Protein AF-A0A292RYZ2-F1 (afdb_monomer_lite)

pLDDT: mean 84.93, std 14.53, range [26.7, 98.5]

Secondary structure (DSSP, 8-state):
------SSSSSSSSS-------EE--EEEEEES-GGGTTPPEEEEEE-TTSHHHHTTPPTT-EEEEETTEEGGGS-HHHHHHHHT-SS-EEEEEESSSSTT-TT-EEEEE--EET---EEEEE---EE--EEEEE--SSS---EEEEEE-TTSHHHHTT--TTEEEEEETTEETTT--HHHHHHHHTSSSEEEEEE-TTS---EEEEE--EET---EEEE--SSTHHHHHHHHHTTTS-HHHHHHHHHHTT-TT-B-TTS-BHHHHHHHHHHHHHHHHHHHHH-TT-HHHHHHHHHHHHHHHHHHHHHHHHHHHHHHHHHHHTTSS-TT--HHHHHHHHHHHT-TTHHHHHHHHHHHHHHHHHHHHHHHHHHHHHHHHHHHHHHTS----S--EE-SS-HHHHHH--TTPPPPPTTEEEEE-GGG--EEEEEETTEEEEE--TTS-SSPPPEEEE-S----TT-B--S-EEEEEEEEEEEE-TTS-EEEEEEEEE--HHHHHHHH-----SS--

Structure (mmCIF, N/CA/C/O backbone):
data_AF-A0A292RYZ2-F1
#
_entry.id   AF-A0A292RYZ2-F1
#
loop_
_atom_site.group_PDB
_atom_site.id
_atom_site.type_symbol
_atom_site.label_atom_id
_atom_site.label_alt_id
_atom_site.label_comp_id
_atom_site.label_asym_id
_atom_site.label_entity_id
_atom_site.label_seq_id
_atom_site.pdbx_PDB_ins_code
_atom_site.Cartn_x
_atom_site.Cartn_y
_atom_site.Cartn_z
_atom_site.occupancy
_atom_site.B_iso_or_equiv
_atom_site.auth_seq_id
_atom_site.auth_comp_id
_atom_site.auth_asym_id
_atom_site.auth_atom_id
_atom_site.pdbx_PDB_model_num
ATOM 1 N N . MET A 1 1 ? 44.115 13.466 23.949 1.00 29.27 1 MET A N 1
ATOM 2 C CA . MET A 1 1 ? 44.974 12.546 23.172 1.00 29.27 1 MET A CA 1
ATOM 3 C C . MET A 1 1 ? 44.685 11.114 23.597 1.00 29.27 1 MET A C 1
ATOM 5 O O . MET A 1 1 ? 44.856 10.807 24.762 1.00 29.27 1 MET A O 1
ATOM 9 N N . LYS A 1 2 ? 44.226 10.296 22.640 1.00 28.30 2 LYS A N 1
ATOM 10 C CA . LYS A 1 2 ? 44.262 8.821 22.590 1.00 28.30 2 LYS A CA 1
ATOM 11 C C . LYS A 1 2 ? 43.879 8.039 23.862 1.00 28.30 2 LYS A C 1
ATOM 13 O O . LYS A 1 2 ? 44.733 7.781 24.701 1.00 28.30 2 LYS A O 1
ATOM 18 N N . LYS A 1 3 ? 42.648 7.506 23.871 1.00 27.69 3 LYS A N 1
ATOM 19 C CA . LYS A 1 3 ? 42.336 6.054 23.813 1.00 27.69 3 LYS A CA 1
ATOM 20 C C . LYS A 1 3 ? 40.850 5.822 24.146 1.00 27.69 3 LYS A C 1
ATOM 22 O O . LYS A 1 3 ? 40.501 5.606 25.293 1.00 27.69 3 LYS A O 1
ATOM 27 N N . PHE A 1 4 ? 40.001 5.841 23.122 1.00 26.70 4 PHE A N 1
ATOM 28 C CA . PHE A 1 4 ? 38.716 5.132 23.101 1.00 26.70 4 PHE A CA 1
ATOM 29 C C . PHE A 1 4 ? 38.541 4.604 21.677 1.00 26.70 4 PHE A C 1
ATOM 31 O O . PHE A 1 4 ? 38.046 5.280 20.782 1.00 26.70 4 PHE A O 1
ATOM 38 N N . ILE A 1 5 ? 39.102 3.421 21.456 1.00 34.12 5 ILE A N 1
ATOM 39 C CA . ILE A 1 5 ? 38.821 2.564 20.309 1.00 34.12 5 ILE A CA 1
ATOM 40 C C . ILE A 1 5 ? 37.931 1.456 20.871 1.00 34.12 5 ILE A C 1
ATOM 42 O O . ILE A 1 5 ? 38.198 0.990 21.977 1.00 34.12 5 ILE A O 1
ATOM 46 N N . LEU A 1 6 ? 36.937 1.041 20.078 1.00 28.86 6 LEU A N 1
ATOM 47 C CA . LEU A 1 6 ? 36.056 -0.123 20.259 1.00 28.86 6 LEU A CA 1
ATOM 48 C C . LEU A 1 6 ? 34.649 0.146 20.844 1.00 28.86 6 LEU A C 1
ATOM 50 O O . LEU A 1 6 ? 34.301 -0.335 21.913 1.00 28.86 6 LEU A O 1
ATOM 54 N N . SER A 1 7 ? 33.801 0.861 20.089 1.00 29.38 7 SER A N 1
ATOM 55 C CA . SER A 1 7 ? 32.332 0.659 20.118 1.00 29.38 7 SER A CA 1
ATOM 56 C C . SER A 1 7 ? 31.625 1.105 18.817 1.00 29.38 7 SER A C 1
ATOM 58 O O . SER A 1 7 ? 30.478 1.535 18.811 1.00 29.38 7 SER A O 1
ATOM 60 N N . SER A 1 8 ? 32.305 1.019 17.668 1.00 29.17 8 SER A N 1
ATOM 61 C CA . SER A 1 8 ? 31.715 1.341 16.349 1.00 29.17 8 SER A CA 1
ATOM 62 C C . SER A 1 8 ? 31.801 0.174 15.369 1.00 29.17 8 SER A C 1
ATOM 64 O O . SER A 1 8 ? 32.067 0.365 14.188 1.00 29.17 8 SER A O 1
ATOM 66 N N . PHE A 1 9 ? 31.583 -1.047 15.861 1.00 28.42 9 PHE A N 1
ATOM 67 C CA . PHE A 1 9 ? 31.589 -2.254 15.029 1.00 28.42 9 PHE A CA 1
ATOM 68 C C . PHE A 1 9 ? 30.491 -3.258 15.415 1.00 28.42 9 PHE A C 1
ATOM 70 O O . PHE A 1 9 ? 30.696 -4.458 15.339 1.00 28.42 9 PHE A O 1
ATOM 77 N N . ILE A 1 10 ? 29.314 -2.780 15.835 1.00 29.22 10 ILE A N 1
ATOM 78 C CA . ILE A 1 10 ? 28.089 -3.596 15.942 1.00 29.22 10 ILE A CA 1
ATOM 79 C C . ILE A 1 10 ? 26.890 -2.716 15.563 1.00 29.22 10 ILE A C 1
ATOM 81 O O . ILE A 1 10 ? 26.052 -2.416 16.392 1.00 29.22 10 ILE A O 1
ATOM 85 N N . PHE A 1 11 ? 26.849 -2.204 14.331 1.00 28.78 11 PHE A N 1
ATOM 86 C CA . PHE A 1 11 ? 25.594 -1.752 13.691 1.00 28.78 11 PHE A CA 1
ATOM 87 C C . PHE A 1 11 ? 25.682 -1.741 12.150 1.00 28.78 11 PHE A C 1
ATOM 89 O O . PHE A 1 11 ? 24.871 -1.131 11.463 1.00 28.78 11 PHE A O 1
ATOM 96 N N . LEU A 1 12 ? 26.666 -2.457 11.592 1.00 28.00 12 LEU A N 1
ATOM 97 C CA . LEU A 1 12 ? 26.920 -2.566 10.150 1.00 28.00 12 LEU A CA 1
ATOM 98 C C . LEU A 1 12 ? 27.208 -4.022 9.741 1.00 28.00 12 LEU A C 1
ATOM 100 O O . LEU A 1 12 ? 28.036 -4.297 8.883 1.00 28.00 12 LEU A O 1
ATOM 104 N N . ILE A 1 13 ? 26.496 -4.960 10.376 1.00 30.31 13 ILE A N 1
ATOM 105 C CA . ILE A 1 13 ? 26.324 -6.342 9.906 1.00 30.31 13 ILE A CA 1
ATOM 106 C C . ILE A 1 13 ? 24.854 -6.745 10.099 1.00 30.31 13 ILE A C 1
ATOM 108 O O . ILE A 1 13 ? 24.579 -7.720 10.772 1.00 30.31 13 ILE A O 1
ATOM 112 N N . ILE A 1 14 ? 23.894 -5.984 9.558 1.00 32.53 14 ILE A N 1
ATOM 113 C CA . ILE A 1 14 ? 22.565 -6.518 9.188 1.00 32.53 14 ILE A CA 1
ATOM 114 C C . ILE A 1 14 ? 22.020 -5.730 7.982 1.00 32.53 14 ILE A C 1
ATOM 116 O O . ILE A 1 14 ? 20.994 -5.066 8.041 1.00 32.53 14 ILE A O 1
ATOM 120 N N . SER A 1 15 ? 22.730 -5.760 6.859 1.00 32.19 15 SER A N 1
ATOM 121 C CA . SER A 1 15 ? 22.141 -5.434 5.546 1.00 32.19 15 SER A CA 1
ATOM 122 C C . SER A 1 15 ? 22.786 -6.250 4.425 1.00 32.19 15 SER A C 1
ATOM 124 O O . SER A 1 15 ? 22.970 -5.793 3.305 1.00 32.19 15 SER A O 1
ATOM 126 N N . ASN A 1 16 ? 23.106 -7.497 4.764 1.00 33.03 16 ASN A N 1
ATOM 127 C CA . ASN A 1 16 ? 23.190 -8.635 3.857 1.00 33.03 16 ASN A CA 1
ATOM 128 C C . ASN A 1 16 ? 22.740 -9.872 4.648 1.00 33.03 16 ASN A C 1
ATOM 130 O O . ASN A 1 16 ? 23.487 -10.828 4.826 1.00 33.03 16 ASN A O 1
ATOM 134 N N . ILE A 1 17 ? 21.506 -9.843 5.165 1.00 35.19 17 ILE A N 1
ATOM 135 C CA . ILE A 1 17 ? 20.774 -11.103 5.272 1.00 35.19 17 ILE A CA 1
ATOM 136 C C . ILE A 1 17 ? 20.422 -11.403 3.821 1.00 35.19 17 ILE A C 1
ATOM 138 O O . ILE A 1 17 ? 19.578 -10.731 3.231 1.00 35.19 17 ILE A O 1
ATOM 142 N N . ALA A 1 18 ? 21.147 -12.342 3.212 1.00 31.66 18 ALA A N 1
ATOM 143 C CA . ALA A 1 18 ? 20.595 -13.088 2.097 1.00 31.66 18 ALA A CA 1
ATOM 144 C C . ALA A 1 18 ? 19.162 -13.429 2.505 1.00 31.66 18 ALA A C 1
ATOM 146 O O . ALA A 1 18 ? 19.005 -14.065 3.545 1.00 31.66 18 ALA A O 1
ATOM 147 N N . ASN A 1 19 ? 18.149 -12.929 1.786 1.00 35.94 19 ASN A N 1
ATOM 148 C CA . ASN A 1 19 ? 16.772 -13.359 1.997 1.00 35.94 19 ASN A CA 1
ATOM 149 C C . ASN A 1 19 ? 16.822 -14.885 1.990 1.00 35.94 19 ASN A C 1
ATOM 151 O O . ASN A 1 19 ? 16.995 -15.488 0.931 1.00 35.94 19 ASN A O 1
ATOM 155 N N . ALA A 1 20 ? 16.765 -15.500 3.172 1.00 42.56 20 ALA A N 1
ATOM 156 C CA . ALA A 1 20 ? 16.450 -16.900 3.274 1.00 42.56 20 ALA A CA 1
ATOM 157 C C . ALA A 1 20 ? 15.044 -16.942 2.705 1.00 42.56 20 ALA A C 1
ATOM 159 O O . ALA A 1 20 ? 14.110 -16.436 3.320 1.00 42.56 20 ALA A O 1
ATOM 160 N N . GLN A 1 21 ? 14.943 -17.365 1.451 1.00 54.69 21 GLN A N 1
ATOM 161 C CA . GLN A 1 21 ? 13.672 -17.509 0.780 1.00 54.69 21 GLN A CA 1
ATOM 162 C C . GLN A 1 21 ? 12.851 -18.413 1.697 1.00 54.69 21 GLN A C 1
ATOM 164 O O . GLN A 1 21 ? 13.276 -19.531 1.990 1.00 54.69 21 GLN A O 1
ATOM 169 N N . GLU A 1 22 ? 11.790 -17.866 2.291 1.00 78.25 22 GLU A N 1
ATOM 170 C CA . GLU A 1 22 ? 10.979 -18.604 3.255 1.00 78.25 22 GLU A CA 1
ATOM 171 C C . GLU A 1 22 ? 10.433 -19.837 2.528 1.00 78.25 22 GLU A C 1
ATOM 173 O O . GLU A 1 22 ? 9.850 -19.706 1.456 1.00 78.25 22 GLU A O 1
ATOM 178 N N . ILE A 1 23 ? 10.722 -21.035 3.034 1.00 86.69 23 ILE A N 1
ATOM 179 C CA . ILE A 1 23 ? 10.284 -22.302 2.439 1.00 86.69 23 ILE A CA 1
ATOM 180 C C . ILE A 1 23 ? 9.360 -22.960 3.459 1.00 86.69 23 ILE A C 1
ATOM 182 O O . ILE A 1 23 ? 9.811 -23.324 4.546 1.00 86.69 23 ILE A O 1
ATOM 186 N N . GLY A 1 24 ? 8.079 -23.106 3.123 1.00 92.81 24 GLY A N 1
ATOM 187 C CA . GLY A 1 24 ? 7.064 -23.511 4.095 1.00 92.81 24 GLY A CA 1
ATOM 188 C C . GLY A 1 24 ? 5.757 -24.000 3.476 1.00 92.81 24 GLY A C 1
ATOM 189 O O . GLY A 1 24 ? 5.560 -23.944 2.262 1.00 92.81 24 GLY A O 1
ATOM 190 N N . LEU A 1 25 ? 4.839 -24.471 4.327 1.00 94.75 25 LEU A N 1
ATOM 191 C CA . LEU A 1 25 ? 3.491 -24.888 3.925 1.00 94.75 25 LEU A CA 1
ATOM 192 C C . LEU A 1 25 ? 2.503 -23.720 3.931 1.00 94.75 25 LEU A C 1
ATOM 194 O O . LEU A 1 25 ? 1.390 -23.875 3.435 1.00 94.75 25 LEU A O 1
ATOM 198 N N . GLY A 1 26 ? 2.881 -22.577 4.512 1.00 94.38 26 GLY A N 1
ATOM 199 C CA . GLY A 1 26 ? 1.998 -21.429 4.705 1.00 94.38 26 GLY A CA 1
ATOM 200 C C . GLY A 1 26 ? 1.042 -21.585 5.888 1.00 94.38 26 GLY A C 1
ATOM 201 O O . GLY A 1 26 ? -0.035 -20.993 5.867 1.00 94.38 26 GLY A O 1
ATOM 202 N N . ILE A 1 27 ? 1.387 -22.394 6.897 1.00 95.00 27 ILE A N 1
ATOM 203 C CA . ILE A 1 27 ? 0.535 -22.651 8.069 1.00 95.00 27 ILE A CA 1
ATOM 204 C C . ILE A 1 27 ? 0.937 -21.749 9.237 1.00 95.00 27 ILE A C 1
ATOM 206 O O . ILE A 1 27 ? 2.077 -21.783 9.693 1.00 95.00 27 ILE A O 1
ATOM 210 N N . GLU A 1 28 ? -0.030 -21.033 9.812 1.00 94.44 28 GLU A N 1
ATOM 211 C CA . GLU A 1 28 ? 0.084 -20.503 11.173 1.00 94.44 28 GLU A CA 1
ATOM 212 C C . GLU A 1 28 ? -0.734 -21.372 12.132 1.00 94.44 28 GLU A C 1
ATOM 214 O O . GLU A 1 28 ? -1.965 -21.447 12.036 1.00 94.44 28 GLU A O 1
ATOM 219 N N . ALA A 1 29 ? -0.047 -21.999 13.085 1.00 92.50 29 ALA A N 1
ATOM 220 C CA . ALA A 1 29 ? -0.651 -22.798 14.135 1.00 92.50 29 ALA A CA 1
ATOM 221 C C . ALA A 1 29 ? -0.345 -22.231 15.527 1.00 92.50 29 ALA A C 1
ATOM 223 O O . ALA A 1 29 ? 0.635 -21.520 15.748 1.00 92.50 29 ALA A O 1
ATOM 224 N N . ILE A 1 30 ? -1.197 -22.552 16.495 1.00 87.62 30 ILE A N 1
ATOM 225 C CA . ILE A 1 30 ? -1.055 -22.106 17.878 1.00 87.62 30 ILE A CA 1
ATOM 226 C C . ILE A 1 30 ? -1.061 -23.286 18.842 1.00 87.62 30 ILE A C 1
ATOM 228 O O . ILE A 1 30 ? -1.837 -24.226 18.678 1.00 87.62 30 ILE A O 1
ATOM 232 N N . ARG A 1 31 ? -0.254 -23.218 19.900 1.00 86.12 31 ARG A N 1
ATOM 233 C CA . ARG A 1 31 ? -0.370 -24.110 21.056 1.00 86.12 31 ARG A CA 1
ATOM 234 C C . ARG A 1 31 ? -1.164 -23.413 22.149 1.00 86.12 31 ARG A C 1
ATOM 236 O O . ARG A 1 31 ? -0.780 -22.351 22.633 1.00 86.12 31 ARG A O 1
ATOM 243 N N . LYS A 1 32 ? -2.290 -24.020 22.513 1.00 75.94 32 LYS A N 1
ATOM 244 C CA . LYS A 1 32 ? -3.267 -23.496 23.468 1.00 75.94 32 LYS A CA 1
ATOM 245 C C . LYS A 1 32 ? -2.961 -23.977 24.895 1.00 75.94 32 LYS A C 1
ATOM 247 O O . LYS A 1 32 ? -3.187 -25.146 25.206 1.00 75.94 32 LYS A O 1
ATOM 252 N N . GLY A 1 33 ? -2.533 -23.092 25.802 1.00 64.88 33 GLY A N 1
ATOM 253 C CA . GLY A 1 33 ? -2.317 -23.445 27.216 1.00 64.88 33 GLY A CA 1
ATOM 254 C C . GLY A 1 33 ? -1.253 -22.633 27.959 1.00 64.88 33 GLY A C 1
ATOM 255 O O . GLY A 1 33 ? -0.702 -21.699 27.399 1.00 64.88 33 GLY A O 1
ATOM 256 N N . GLY A 1 34 ? -1.042 -22.968 29.241 1.00 53.56 34 GLY A N 1
ATOM 257 C CA . GLY A 1 34 ? 0.033 -22.474 30.120 1.00 53.56 34 GLY A CA 1
ATOM 258 C C . GLY A 1 34 ? 1.351 -23.259 29.940 1.00 53.56 34 GLY A C 1
ATOM 259 O O . GLY A 1 34 ? 1.354 -24.259 29.226 1.00 53.56 34 GLY A O 1
ATOM 260 N N . VAL A 1 35 ? 2.439 -22.886 30.640 1.00 52.44 35 VAL A N 1
ATOM 261 C CA . VAL A 1 35 ? 3.683 -23.701 30.737 1.00 52.44 35 VAL A CA 1
ATOM 262 C C . VAL A 1 35 ? 3.359 -25.111 31.261 1.00 52.44 35 VAL A C 1
ATOM 264 O O . VAL A 1 35 ? 4.007 -26.094 30.929 1.00 52.44 35 VAL A O 1
ATOM 267 N N . GLU A 1 36 ? 2.257 -25.211 31.999 1.00 51.03 36 GLU A N 1
ATOM 268 C CA . GLU A 1 36 ? 1.661 -26.425 32.553 1.00 51.03 36 GLU A CA 1
ATOM 269 C C . GLU A 1 36 ? 0.933 -27.301 31.511 1.00 51.03 36 GLU A C 1
ATOM 271 O O . GLU A 1 36 ? 0.492 -28.400 31.828 1.00 51.03 36 GLU A O 1
ATOM 276 N N . ASN A 1 37 ? 0.792 -26.840 30.262 1.00 55.19 37 ASN A N 1
ATOM 277 C CA . ASN A 1 37 ? 0.039 -27.512 29.199 1.00 55.19 37 ASN A CA 1
ATOM 278 C C . ASN A 1 37 ? 0.912 -27.765 27.954 1.00 55.19 37 ASN A C 1
ATOM 280 O O . ASN A 1 37 ? 0.464 -27.596 26.816 1.00 55.19 37 ASN A O 1
ATOM 284 N N . LEU A 1 38 ? 2.164 -28.184 28.179 1.00 53.44 38 LEU A N 1
ATOM 285 C CA . LEU A 1 38 ? 3.115 -28.610 27.140 1.00 53.44 38 LEU A CA 1
ATOM 286 C C . LEU A 1 38 ? 2.531 -29.695 26.207 1.00 53.44 38 LEU A C 1
ATOM 288 O O . LEU A 1 38 ? 2.935 -29.777 25.051 1.00 53.44 38 LEU A O 1
ATOM 292 N N . PHE A 1 39 ? 1.501 -30.420 26.661 1.00 62.53 39 PHE A N 1
ATOM 293 C CA . PHE A 1 39 ? 0.927 -31.613 26.031 1.00 62.53 39 PHE A CA 1
ATOM 294 C C . PHE A 1 39 ? -0.337 -31.403 25.170 1.00 62.53 39 PHE A C 1
ATOM 296 O O . PHE A 1 39 ? -1.151 -32.319 25.036 1.00 62.53 39 PHE A O 1
ATOM 303 N N . ALA A 1 40 ? -0.533 -30.223 24.572 1.00 78.06 40 ALA A N 1
ATOM 304 C CA . ALA A 1 40 ? -1.654 -29.963 23.656 1.00 78.06 40 ALA A CA 1
ATOM 305 C C . ALA A 1 40 ? -1.206 -29.961 22.180 1.00 78.06 40 ALA A C 1
ATOM 307 O O . ALA A 1 40 ? -0.181 -29.353 21.869 1.00 78.06 40 ALA A O 1
ATOM 308 N N . PRO A 1 41 ? -1.965 -30.570 21.246 1.00 87.94 41 PRO A N 1
ATOM 309 C CA . PRO A 1 41 ? -1.650 -30.474 19.826 1.00 87.94 41 PRO A CA 1
ATOM 310 C C . PRO A 1 41 ? -1.832 -29.044 19.301 1.00 87.94 41 PRO A C 1
ATOM 312 O O . PRO A 1 41 ? -2.595 -28.242 19.850 1.00 87.94 41 PRO A O 1
ATOM 315 N N . LEU A 1 42 ? -1.140 -28.728 18.209 1.00 91.94 42 LEU A N 1
ATOM 316 C CA . LEU A 1 42 ? -1.185 -27.403 17.590 1.00 91.94 42 LEU A CA 1
ATOM 317 C C . LEU A 1 42 ? -2.515 -27.189 16.872 1.00 91.94 42 LEU A C 1
ATOM 319 O O . LEU A 1 42 ? -2.928 -28.051 16.113 1.00 91.94 42 LEU A O 1
ATOM 323 N N . GLN A 1 43 ? -3.165 -26.043 17.047 1.00 91.62 43 GLN A N 1
ATOM 324 C CA . GLN A 1 43 ? -4.379 -25.686 16.315 1.00 91.62 43 GLN A CA 1
ATOM 325 C C . GLN A 1 43 ? -4.069 -24.736 15.158 1.00 91.62 43 GLN A C 1
ATOM 327 O O . GLN A 1 43 ? -3.468 -23.688 15.364 1.00 91.62 43 GLN A O 1
ATOM 332 N N . ILE A 1 44 ? -4.541 -25.059 13.962 1.00 93.94 44 ILE A N 1
ATOM 333 C CA . ILE A 1 44 ? -4.368 -24.275 12.737 1.00 93.94 44 ILE A CA 1
ATOM 334 C C . ILE A 1 44 ? -5.268 -23.038 12.807 1.00 93.94 44 ILE A C 1
ATOM 336 O O . ILE A 1 44 ? -6.473 -23.163 13.027 1.00 93.94 44 ILE A O 1
ATOM 340 N N . ARG A 1 45 ? -4.710 -21.835 12.636 1.00 88.06 45 ARG A N 1
ATOM 341 C CA . ARG A 1 45 ? -5.455 -20.566 12.762 1.00 88.06 45 ARG A CA 1
ATOM 342 C C . ARG A 1 45 ? -5.454 -19.717 11.510 1.00 88.06 45 ARG A C 1
ATOM 344 O O . ARG A 1 45 ? -6.458 -19.062 11.230 1.00 88.06 45 ARG A O 1
ATOM 351 N N . SER A 1 46 ? -4.370 -19.757 10.751 1.00 88.75 46 SER A N 1
ATOM 352 C CA . SER A 1 46 ? -4.289 -19.073 9.471 1.00 88.75 46 SER A CA 1
ATOM 353 C C . SER A 1 46 ? -3.577 -19.938 8.448 1.00 88.75 46 SER A C 1
ATOM 355 O O . SER A 1 46 ? -2.758 -20.791 8.795 1.00 88.75 46 SER A O 1
ATOM 357 N N . ILE A 1 47 ? -3.919 -19.696 7.190 1.00 91.25 47 ILE A N 1
ATOM 358 C CA . ILE A 1 47 ? -3.307 -20.302 6.019 1.00 91.25 47 ILE A CA 1
ATOM 359 C C . ILE A 1 47 ? -2.976 -19.158 5.063 1.00 91.25 47 ILE A C 1
ATOM 361 O O . ILE A 1 47 ? -3.817 -18.288 4.825 1.00 91.25 47 ILE A O 1
ATOM 365 N N . GLN A 1 48 ? -1.742 -19.125 4.565 1.00 92.12 48 GLN A N 1
ATOM 366 C CA . GLN A 1 48 ? -1.300 -18.125 3.597 1.00 92.12 48 GLN A CA 1
ATOM 367 C C . GLN A 1 48 ? -1.956 -18.387 2.225 1.00 92.12 48 GLN A C 1
ATOM 369 O O . GLN A 1 48 ? -2.021 -19.547 1.806 1.00 92.12 48 GLN A O 1
ATOM 374 N N . PRO A 1 49 ? -2.419 -17.351 1.502 1.00 91.19 49 PRO A N 1
ATOM 375 C CA . PRO A 1 49 ? -2.990 -17.523 0.165 1.00 91.19 49 PRO A CA 1
ATOM 376 C C . PRO A 1 49 ? -1.994 -18.140 -0.824 1.00 91.19 49 PRO A C 1
ATOM 378 O O . PRO A 1 49 ? -0.819 -17.786 -0.818 1.00 91.19 49 PRO A O 1
ATOM 381 N N . ASN A 1 50 ? -2.471 -19.015 -1.706 1.00 92.19 50 ASN A N 1
ATOM 382 C CA . ASN A 1 50 ? -1.739 -19.815 -2.696 1.00 92.19 50 ASN A CA 1
ATOM 383 C C . ASN A 1 50 ? -0.706 -20.803 -2.128 1.00 92.19 50 ASN A C 1
ATOM 385 O O . ASN A 1 50 ? 0.058 -21.399 -2.892 1.00 92.19 50 ASN A O 1
ATOM 389 N N . SER A 1 51 ? -0.681 -20.995 -0.810 1.00 95.56 51 SER A N 1
ATOM 390 C CA . SER A 1 51 ? 0.279 -21.879 -0.151 1.00 95.56 51 SER A CA 1
ATOM 391 C C . SER A 1 51 ? -0.028 -23.365 -0.372 1.00 95.56 51 SER A C 1
ATOM 393 O O . SER A 1 51 ? -1.166 -23.723 -0.705 1.00 95.56 51 SER A O 1
ATOM 395 N N . PRO A 1 52 ? 0.946 -24.264 -0.134 1.00 95.94 52 PRO A N 1
ATOM 396 C CA . PRO A 1 52 ? 0.697 -25.705 -0.110 1.00 95.94 52 PRO A CA 1
ATOM 397 C C . PRO A 1 52 ? -0.480 -26.106 0.791 1.00 95.94 52 PRO A C 1
ATOM 399 O O . PRO A 1 52 ? -1.284 -26.955 0.411 1.00 95.94 52 PRO A O 1
ATOM 402 N N . ALA A 1 53 ? -0.620 -25.475 1.962 1.00 95.81 53 ALA A N 1
ATOM 403 C CA . ALA A 1 53 ? -1.718 -25.741 2.887 1.00 95.81 53 ALA A CA 1
ATOM 404 C C . ALA A 1 53 ? -3.087 -25.312 2.341 1.00 95.81 53 ALA A C 1
ATOM 406 O O . ALA A 1 53 ? -4.070 -26.028 2.547 1.00 95.81 53 ALA A O 1
ATOM 407 N N . GLU A 1 54 ? -3.163 -24.181 1.630 1.00 96.81 54 GLU A N 1
ATOM 408 C CA . GLU A 1 54 ? -4.408 -23.736 0.991 1.00 96.81 54 GLU A CA 1
ATOM 409 C C . GLU A 1 54 ? -4.801 -24.669 -0.155 1.00 96.81 54 GLU A C 1
ATOM 411 O O . GLU A 1 54 ? -5.934 -25.144 -0.198 1.00 96.81 54 GLU A O 1
ATOM 416 N N . LYS A 1 55 ? -3.846 -25.014 -1.031 1.00 96.50 55 LYS A N 1
ATOM 417 C CA . LYS A 1 55 ? -4.049 -25.960 -2.145 1.00 96.50 55 LYS A CA 1
ATOM 418 C C . LYS A 1 55 ? -4.532 -27.331 -1.656 1.00 96.50 55 LYS A C 1
ATOM 420 O O . LYS A 1 55 ? -5.296 -28.002 -2.345 1.00 96.50 55 LYS A O 1
ATOM 425 N N . ALA A 1 56 ? -4.104 -27.737 -0.460 1.00 94.75 56 ALA A N 1
ATOM 426 C CA . ALA A 1 56 ? -4.516 -28.975 0.194 1.00 94.75 56 ALA A CA 1
ATOM 427 C C . ALA A 1 56 ? -5.857 -28.882 0.948 1.00 94.75 56 ALA A C 1
ATOM 429 O O . ALA A 1 56 ? -6.270 -29.867 1.560 1.00 94.75 56 ALA A O 1
ATOM 430 N N . ASN A 1 57 ? -6.535 -27.729 0.918 1.00 94.94 57 ASN A N 1
ATOM 431 C CA . ASN A 1 57 ? -7.788 -27.461 1.628 1.00 94.94 57 ASN A CA 1
ATOM 432 C C . ASN A 1 57 ? -7.714 -27.778 3.131 1.00 94.94 57 ASN A C 1
ATOM 434 O O . ASN A 1 57 ? -8.665 -28.315 3.706 1.00 94.94 57 ASN A O 1
ATOM 438 N N . ILE A 1 58 ? -6.585 -27.463 3.780 1.00 94.62 58 ILE A N 1
ATOM 439 C CA . ILE A 1 58 ? -6.448 -27.661 5.225 1.00 94.62 58 ILE A CA 1
ATOM 440 C C . ILE A 1 58 ? -7.524 -26.835 5.954 1.00 94.62 58 ILE A C 1
ATOM 442 O O . ILE A 1 58 ? -7.582 -25.615 5.785 1.00 94.62 58 ILE A O 1
ATOM 446 N N . PRO A 1 59 ? -8.373 -27.448 6.797 1.00 90.06 59 PRO A N 1
ATOM 447 C CA . PRO A 1 59 ? -9.404 -26.698 7.496 1.00 90.06 59 PRO A CA 1
ATOM 448 C C . PRO A 1 59 ? -8.821 -25.871 8.643 1.00 90.06 59 PRO A C 1
ATOM 450 O O . PRO A 1 59 ? -8.022 -26.346 9.455 1.00 90.06 59 PRO A O 1
ATOM 453 N N . LEU A 1 60 ? -9.285 -24.630 8.770 1.00 88.12 60 LEU A N 1
ATOM 454 C CA . LEU A 1 60 ? -8.973 -23.814 9.938 1.00 88.12 60 LEU A CA 1
ATOM 455 C C . LEU A 1 60 ? -9.613 -24.397 11.198 1.00 88.12 60 LEU A C 1
ATOM 457 O O . LEU A 1 60 ? -10.663 -25.037 11.160 1.00 88.12 60 LEU A O 1
ATOM 461 N N . ASN A 1 61 ? -8.984 -24.125 12.336 1.00 83.94 61 ASN A N 1
ATOM 462 C CA . ASN A 1 61 ? -9.351 -24.596 13.669 1.00 83.94 61 ASN A CA 1
ATOM 463 C C . ASN A 1 61 ? -9.186 -26.103 13.904 1.00 83.94 61 ASN A C 1
ATOM 465 O O . ASN A 1 61 ? -9.438 -26.557 15.021 1.00 83.94 61 ASN A O 1
ATOM 469 N N . TRP A 1 62 ? -8.716 -26.862 12.916 1.00 92.44 62 TRP A N 1
ATOM 470 C CA . TRP A 1 62 ? -8.286 -28.238 13.131 1.00 92.44 62 TRP A CA 1
ATOM 471 C C . TRP A 1 62 ? -6.947 -28.287 13.859 1.00 92.44 62 TRP A C 1
ATOM 473 O O . TRP A 1 62 ? -6.197 -27.312 13.903 1.00 92.44 62 TRP A O 1
ATOM 483 N N . TYR A 1 63 ? -6.660 -29.434 14.454 1.00 93.56 63 TYR A N 1
ATOM 484 C CA . TYR A 1 63 ? -5.455 -29.706 15.210 1.00 93.56 63 TYR A CA 1
ATOM 485 C C . TYR A 1 63 ? -4.471 -30.508 14.371 1.00 93.56 63 TYR A C 1
ATOM 487 O O . TYR A 1 63 ? -4.841 -31.546 13.839 1.00 93.56 63 TYR A O 1
ATOM 495 N N . ILE A 1 64 ? -3.217 -30.069 14.296 1.00 95.50 64 ILE A N 1
ATOM 496 C CA . ILE A 1 64 ? -2.092 -30.878 13.832 1.00 95.50 64 ILE A CA 1
ATOM 497 C C . ILE A 1 64 ? -1.720 -31.809 14.977 1.00 95.50 64 ILE A C 1
ATOM 499 O O . ILE A 1 64 ? -1.139 -31.386 15.975 1.00 95.50 64 ILE A O 1
ATOM 503 N N . ILE A 1 65 ? -2.094 -33.073 14.845 1.00 94.88 65 ILE A N 1
ATOM 504 C CA . ILE A 1 65 ? -1.888 -34.113 15.845 1.00 94.88 65 ILE A CA 1
ATOM 505 C C . ILE A 1 65 ? -0.470 -34.672 15.771 1.00 94.88 65 ILE A C 1
ATOM 507 O O . ILE A 1 65 ? 0.162 -34.853 16.810 1.00 94.88 65 ILE A O 1
ATOM 511 N N . SER A 1 66 ? 0.052 -34.896 14.564 1.00 94.12 66 SER A N 1
ATOM 512 C CA . SER A 1 66 ? 1.449 -35.280 14.353 1.00 94.12 66 SER A CA 1
ATOM 513 C C . SER A 1 66 ? 2.047 -34.648 13.104 1.00 94.12 66 SER A C 1
ATOM 515 O O . SER A 1 66 ? 1.328 -34.379 12.140 1.00 94.12 66 SER A O 1
ATOM 517 N N . ILE A 1 67 ? 3.367 -34.476 13.132 1.00 95.12 67 ILE A N 1
ATOM 518 C CA . ILE A 1 67 ? 4.199 -34.084 11.992 1.00 95.12 67 ILE A CA 1
ATOM 519 C C . ILE A 1 67 ? 5.238 -35.194 11.807 1.00 95.12 67 ILE A C 1
ATOM 521 O O . ILE A 1 67 ? 5.945 -35.526 12.759 1.00 95.12 67 ILE A O 1
ATOM 525 N N . ASP A 1 68 ? 5.277 -35.816 10.630 1.00 93.06 68 ASP A N 1
ATOM 526 C CA . ASP A 1 68 ? 6.143 -36.962 10.308 1.00 93.06 68 ASP A CA 1
ATOM 527 C C . ASP A 1 68 ? 6.067 -38.080 11.363 1.00 93.06 68 ASP A C 1
ATOM 529 O O . ASP A 1 68 ? 7.068 -38.571 11.886 1.00 93.06 68 ASP A O 1
ATOM 533 N N . GLY A 1 69 ? 4.837 -38.434 11.748 1.00 91.38 69 GLY A N 1
ATOM 534 C CA . GLY A 1 69 ? 4.553 -39.458 12.758 1.00 91.38 69 GLY A CA 1
ATOM 535 C C . GLY A 1 69 ? 4.854 -39.064 14.211 1.00 91.38 69 GLY A C 1
ATOM 536 O O . GLY A 1 69 ? 4.455 -39.790 15.120 1.00 91.38 69 GLY A O 1
ATOM 537 N N . LYS A 1 70 ? 5.491 -37.914 14.472 1.00 93.62 70 LYS A N 1
ATOM 538 C CA . LYS A 1 70 ? 5.760 -37.428 15.835 1.00 93.62 70 LYS A CA 1
ATOM 539 C C . LYS A 1 70 ? 4.593 -36.602 16.357 1.00 93.62 70 LYS A C 1
ATOM 541 O O . LYS A 1 70 ? 4.183 -35.628 15.724 1.00 93.62 70 LYS A O 1
ATOM 546 N N . LEU A 1 71 ? 4.055 -36.978 17.515 1.00 93.38 71 LEU A N 1
ATOM 547 C CA . LEU A 1 71 ? 2.913 -36.298 18.123 1.00 93.38 71 LEU A CA 1
ATOM 548 C C . LEU A 1 71 ? 3.297 -34.881 18.551 1.00 93.38 71 LEU A C 1
ATOM 550 O O . LEU A 1 71 ? 4.208 -34.686 19.348 1.00 93.38 71 LEU A O 1
ATOM 554 N N . THR A 1 72 ? 2.562 -33.883 18.069 1.00 92.62 72 THR A N 1
ATOM 555 C CA . THR A 1 72 ? 2.867 -32.471 18.348 1.00 92.62 72 THR A CA 1
ATOM 556 C C . THR A 1 72 ? 2.713 -32.128 19.824 1.00 92.62 72 THR A C 1
ATOM 558 O O . THR A 1 72 ? 3.420 -31.260 20.331 1.00 92.62 72 THR A O 1
ATOM 561 N N . LYS A 1 73 ? 1.830 -32.826 20.545 1.00 88.88 73 LYS A N 1
ATOM 562 C CA . LYS A 1 73 ? 1.696 -32.689 21.999 1.00 88.88 73 LYS A CA 1
ATOM 563 C C . LYS A 1 73 ? 2.977 -33.060 22.760 1.00 88.88 73 LYS A C 1
ATOM 565 O O . LYS A 1 73 ? 3.204 -32.510 23.822 1.00 88.88 73 LYS A O 1
ATOM 570 N N . ASP A 1 74 ? 3.826 -33.925 22.217 1.00 89.38 74 ASP A N 1
ATOM 571 C CA . ASP A 1 74 ? 5.032 -34.400 22.907 1.00 89.38 74 ASP A CA 1
ATOM 572 C C . ASP A 1 74 ? 6.281 -33.597 22.496 1.00 89.38 74 ASP A C 1
ATOM 574 O O . ASP A 1 74 ? 7.401 -33.930 22.871 1.00 89.38 74 ASP A O 1
ATOM 578 N N . LEU A 1 75 ? 6.086 -32.532 21.713 1.00 89.50 75 LEU A N 1
ATOM 579 C CA . LEU A 1 75 ? 7.130 -31.707 21.118 1.00 89.50 75 LEU A CA 1
ATOM 580 C C . LEU A 1 75 ? 7.007 -30.253 21.570 1.00 89.50 75 LEU A C 1
ATOM 582 O O . LEU A 1 75 ? 5.898 -29.735 21.748 1.00 89.50 75 LEU A O 1
ATOM 586 N N . THR A 1 76 ? 8.138 -29.553 21.672 1.00 88.75 76 THR A N 1
ATOM 587 C CA . THR A 1 76 ? 8.120 -28.100 21.864 1.00 88.75 76 THR A CA 1
ATOM 588 C C . THR A 1 76 ? 7.626 -27.391 20.596 1.00 88.75 76 THR A C 1
ATOM 590 O O . THR A 1 76 ? 7.543 -27.973 19.511 1.00 88.75 76 THR A O 1
ATOM 593 N N . ASN A 1 77 ? 7.283 -26.102 20.706 1.00 89.25 77 ASN A N 1
ATOM 594 C CA . ASN A 1 77 ? 6.953 -25.298 19.523 1.00 89.25 77 ASN A CA 1
ATOM 595 C C . ASN A 1 77 ? 8.131 -25.215 18.545 1.00 89.25 77 ASN A C 1
ATOM 597 O O . ASN A 1 77 ? 7.898 -25.220 17.340 1.00 89.25 77 ASN A O 1
ATOM 601 N N . GLN A 1 78 ? 9.363 -25.172 19.061 1.00 90.19 78 GLN A N 1
ATOM 602 C CA . GLN A 1 78 ? 10.571 -25.146 18.245 1.00 90.19 78 GLN A CA 1
ATOM 603 C C . GLN A 1 78 ? 10.747 -26.469 17.493 1.00 90.19 78 GLN A C 1
ATOM 605 O O . GLN A 1 78 ? 10.882 -26.447 16.276 1.00 90.19 78 GLN A O 1
ATOM 610 N N . ASP A 1 79 ? 10.613 -27.612 18.174 1.00 92.31 79 ASP A N 1
ATOM 611 C CA . ASP A 1 79 ? 10.727 -28.929 17.527 1.00 92.31 79 ASP A CA 1
ATOM 612 C C . ASP A 1 79 ? 9.652 -29.122 16.451 1.00 92.31 79 ASP A C 1
ATOM 614 O O . ASP A 1 79 ? 9.918 -29.623 15.361 1.00 92.31 79 ASP A O 1
ATOM 618 N N . CYS A 1 80 ? 8.415 -28.699 16.731 1.00 93.06 80 CYS A N 1
ATOM 619 C CA . CYS A 1 80 ? 7.346 -28.744 15.737 1.00 93.06 80 CYS A CA 1
ATOM 620 C C . CYS A 1 80 ? 7.666 -27.858 14.527 1.00 93.06 80 CYS A C 1
ATOM 622 O O . CYS A 1 80 ? 7.390 -28.249 13.396 1.00 93.06 80 CYS A O 1
ATOM 624 N N . LEU A 1 81 ? 8.225 -26.667 14.756 1.00 93.06 81 LEU A N 1
ATOM 625 C CA . LEU A 1 81 ? 8.568 -25.731 13.690 1.00 93.06 81 LEU A CA 1
ATOM 626 C C . LEU A 1 81 ? 9.709 -26.280 12.826 1.00 93.06 81 LEU A C 1
ATOM 628 O O . LEU A 1 81 ? 9.653 -26.175 11.605 1.00 93.06 81 LEU A O 1
ATOM 632 N N . GLU A 1 82 ? 10.705 -26.912 13.444 1.00 91.94 82 GLU A N 1
ATOM 633 C CA . GLU A 1 82 ? 11.797 -27.593 12.746 1.00 91.94 82 GLU A CA 1
ATOM 634 C C . GLU A 1 82 ? 11.288 -28.740 11.870 1.00 91.94 82 GLU A C 1
ATOM 636 O O . GLU A 1 82 ? 11.695 -28.849 10.713 1.00 91.94 82 GLU A O 1
ATOM 641 N N . LEU A 1 83 ? 10.338 -29.541 12.365 1.00 92.88 83 LEU A N 1
ATOM 642 C CA . LEU A 1 83 ? 9.697 -30.588 11.565 1.00 92.88 83 LEU A CA 1
ATOM 643 C C . LEU A 1 83 ? 8.881 -30.007 10.400 1.00 92.88 83 LEU A C 1
ATOM 645 O O . LEU A 1 83 ? 9.006 -30.485 9.276 1.00 92.88 83 LEU A O 1
ATOM 649 N N . LEU A 1 84 ? 8.097 -28.946 10.630 1.00 93.00 84 LEU A N 1
ATOM 650 C CA . LEU A 1 84 ? 7.344 -28.269 9.562 1.00 93.00 84 LEU A CA 1
ATOM 651 C C . LEU A 1 84 ? 8.250 -27.616 8.509 1.00 93.00 84 LEU A C 1
ATOM 653 O O . LEU A 1 84 ? 7.830 -27.427 7.372 1.00 93.00 84 LEU A O 1
ATOM 657 N N . ASN A 1 85 ? 9.480 -27.247 8.860 1.00 90.06 85 ASN A N 1
ATOM 658 C CA . ASN A 1 85 ? 10.425 -26.621 7.933 1.00 90.06 85 ASN A CA 1
ATOM 659 C C . ASN A 1 85 ? 11.380 -27.631 7.274 1.00 90.06 85 ASN A C 1
ATOM 661 O O . ASN A 1 85 ? 12.240 -27.243 6.477 1.00 90.06 85 ASN A O 1
ATOM 665 N N . ASN A 1 86 ? 11.230 -28.927 7.561 1.00 80.25 86 ASN A N 1
ATOM 666 C CA . ASN A 1 86 ? 12.014 -29.971 6.915 1.00 80.25 86 ASN A CA 1
ATOM 667 C C . ASN A 1 86 ? 11.632 -30.116 5.423 1.00 80.25 86 ASN A C 1
ATOM 669 O O . ASN A 1 86 ? 10.479 -29.937 5.035 1.00 80.25 86 ASN A O 1
ATOM 673 N N . ARG A 1 87 ? 12.621 -30.338 4.546 1.00 65.31 87 ARG A N 1
ATOM 674 C CA . ARG A 1 87 ? 12.598 -29.753 3.187 1.00 65.31 87 ARG A CA 1
ATOM 675 C C . ARG A 1 87 ? 11.888 -30.520 2.073 1.00 65.31 87 ARG A C 1
ATOM 677 O O . ARG A 1 87 ? 11.532 -29.879 1.093 1.00 65.31 87 ARG A O 1
ATOM 684 N N . THR A 1 88 ? 11.708 -31.834 2.129 1.00 72.25 88 THR A N 1
ATOM 685 C CA . THR A 1 88 ? 11.263 -32.565 0.921 1.00 72.25 88 THR A CA 1
ATOM 686 C C . THR A 1 88 ? 9.788 -32.921 0.932 1.00 72.25 88 THR A C 1
ATOM 688 O O . THR A 1 88 ? 9.099 -32.696 -0.062 1.00 72.25 88 THR A O 1
ATOM 691 N N . ARG A 1 89 ? 9.287 -33.488 2.029 1.00 86.12 89 ARG A N 1
ATOM 692 C CA . ARG A 1 89 ? 7.905 -33.955 2.116 1.00 86.12 89 ARG A CA 1
ATOM 693 C C . ARG A 1 89 ? 7.518 -34.137 3.579 1.00 86.12 89 ARG A C 1
ATOM 695 O O . ARG A 1 89 ? 8.187 -34.884 4.279 1.00 86.12 89 ARG A O 1
ATOM 702 N N . ILE A 1 90 ? 6.452 -33.469 3.999 1.00 91.94 90 ILE A N 1
ATOM 703 C CA . ILE A 1 90 ? 5.965 -33.451 5.378 1.00 91.94 90 ILE A CA 1
ATOM 704 C C . ILE A 1 90 ? 4.636 -34.182 5.430 1.00 91.94 90 ILE A C 1
ATOM 706 O O . ILE A 1 90 ? 3.706 -33.857 4.686 1.00 91.94 90 ILE A O 1
ATOM 710 N N . GLU A 1 91 ? 4.532 -35.150 6.325 1.00 94.19 91 GLU A N 1
ATOM 711 C CA . GLU A 1 91 ? 3.283 -35.809 6.653 1.00 94.19 91 GLU A CA 1
ATOM 712 C C . GLU A 1 91 ? 2.607 -35.113 7.836 1.00 94.19 91 GLU A C 1
ATOM 714 O O . GLU A 1 91 ? 3.124 -35.089 8.952 1.00 94.19 91 GLU A O 1
ATOM 719 N N . LEU A 1 92 ? 1.411 -34.577 7.608 1.00 95.69 92 LEU A N 1
ATOM 720 C CA . LEU A 1 92 ? 0.560 -34.023 8.650 1.00 95.69 92 LEU A CA 1
ATOM 721 C C . LEU A 1 92 ? -0.578 -34.987 8.946 1.00 95.69 92 LEU A C 1
ATOM 723 O O . LEU A 1 92 ? -1.321 -35.372 8.047 1.00 95.69 92 LEU A O 1
ATOM 727 N N . PHE A 1 93 ? -0.771 -35.315 10.217 1.00 95.19 93 PHE A N 1
ATOM 728 C CA . PHE A 1 93 ? -2.018 -35.910 10.680 1.00 95.19 93 PHE A CA 1
ATOM 729 C C . PHE A 1 93 ? -2.831 -34.824 11.371 1.00 95.19 93 PHE A C 1
ATOM 731 O O . PHE A 1 93 ? -2.420 -34.324 12.419 1.00 95.19 93 PHE A O 1
ATOM 738 N N . ILE A 1 94 ? -3.952 -34.423 10.773 1.00 95.75 94 ILE A N 1
ATOM 739 C CA . ILE A 1 94 ? -4.811 -33.351 11.279 1.00 95.75 94 ILE A CA 1
ATOM 740 C C . ILE A 1 94 ? -6.173 -33.886 11.715 1.00 95.75 94 ILE A C 1
ATOM 742 O O . ILE A 1 94 ? -6.675 -34.844 11.143 1.00 95.75 94 ILE A O 1
ATOM 746 N N . SER A 1 95 ? -6.794 -33.269 12.716 1.00 92.69 95 SER A N 1
ATOM 747 C CA . SER A 1 95 ? -8.071 -33.717 13.284 1.00 92.69 95 SER A CA 1
ATOM 748 C C . SER A 1 95 ? -8.929 -32.529 13.718 1.00 92.69 95 SER A C 1
ATOM 750 O O . SER A 1 95 ? -8.387 -31.549 14.227 1.00 92.69 95 SER A O 1
ATOM 752 N N . PRO A 1 96 ? -10.268 -32.581 13.599 1.00 88.25 96 PRO A N 1
ATOM 753 C CA . PRO A 1 96 ? -11.132 -31.522 14.124 1.00 88.25 96 PRO A CA 1
ATOM 754 C C . PRO A 1 96 ? -11.134 -31.455 15.663 1.00 88.25 96 PRO A C 1
ATOM 756 O O . PRO A 1 96 ? -11.632 -30.488 16.236 1.00 88.25 96 PRO A O 1
ATOM 759 N N . ILE A 1 97 ? -10.579 -32.462 16.349 1.00 82.75 97 ILE A N 1
ATOM 760 C CA . ILE A 1 97 ? -10.445 -32.511 17.813 1.00 82.75 97 ILE A CA 1
ATOM 761 C C . ILE A 1 97 ? -9.000 -32.817 18.218 1.00 82.75 97 ILE A C 1
ATOM 763 O O . ILE A 1 97 ? -8.186 -33.220 17.401 1.00 82.75 97 ILE A O 1
ATOM 767 N N . GLN A 1 98 ? -8.676 -32.670 19.501 1.00 83.50 98 GLN A N 1
ATOM 768 C CA . GLN A 1 98 ? -7.298 -32.758 20.010 1.00 83.50 98 GLN A CA 1
ATOM 769 C C . GLN A 1 98 ? -6.729 -34.184 20.140 1.00 83.50 98 GLN A C 1
ATOM 771 O O . GLN A 1 98 ? -5.640 -34.357 20.680 1.00 83.50 98 GLN A O 1
ATOM 776 N N . ASN A 1 99 ? -7.448 -35.221 19.709 1.00 74.62 99 ASN A N 1
ATOM 777 C CA . ASN A 1 99 ? -7.022 -36.609 19.885 1.00 74.62 99 ASN A CA 1
ATOM 778 C C . ASN A 1 99 ? -6.765 -37.321 18.547 1.00 74.62 99 ASN A C 1
ATOM 780 O O . ASN A 1 99 ? -7.205 -36.877 17.485 1.00 74.62 99 ASN A O 1
ATOM 784 N N . ILE A 1 100 ? -6.040 -38.440 18.639 1.00 73.75 100 ILE A N 1
ATOM 785 C CA . ILE A 1 100 ? -5.625 -39.278 17.504 1.00 73.75 100 ILE A CA 1
ATOM 786 C C . ILE A 1 100 ? -6.740 -40.182 16.954 1.00 73.75 100 ILE A C 1
ATOM 788 O O . ILE A 1 100 ? -6.583 -40.730 15.871 1.00 73.75 100 ILE A O 1
ATOM 792 N N . TYR A 1 101 ? -7.852 -40.353 17.678 1.00 74.62 101 TYR A N 1
ATOM 793 C CA . TYR A 1 101 ? -8.877 -41.366 17.381 1.00 74.62 101 TYR A CA 1
ATOM 794 C C . TYR A 1 101 ? -10.110 -40.803 16.660 1.00 74.62 101 TYR A C 1
ATOM 796 O O . TYR A 1 101 ? -11.166 -41.433 16.649 1.00 74.62 101 TYR A O 1
ATOM 804 N N . ASN A 1 102 ? -10.020 -39.603 16.081 1.00 80.31 102 ASN A N 1
ATOM 805 C CA . ASN A 1 102 ? -11.145 -39.045 15.340 1.00 80.31 102 ASN A CA 1
ATOM 806 C C . ASN A 1 102 ? -11.256 -39.696 13.954 1.00 80.31 102 ASN A C 1
ATOM 808 O O . ASN A 1 102 ? -10.317 -39.635 13.167 1.00 80.31 102 ASN A O 1
ATOM 812 N N . GLN A 1 103 ? -12.426 -40.250 13.634 1.00 84.00 103 GLN A N 1
ATOM 813 C CA . GLN A 1 103 ? -12.721 -40.838 12.320 1.00 84.00 103 GLN A CA 1
ATOM 814 C C . GLN A 1 103 ? -12.607 -39.842 11.149 1.00 84.00 103 GLN A C 1
ATOM 816 O O . GLN A 1 103 ? -12.389 -40.246 10.015 1.00 84.00 103 GLN A O 1
ATOM 821 N N . ASN A 1 104 ? -12.729 -38.542 11.431 1.00 87.12 104 ASN A N 1
ATOM 822 C CA . ASN A 1 104 ? -12.574 -37.449 10.473 1.00 87.12 104 ASN A CA 1
ATOM 823 C C . ASN A 1 104 ? -11.127 -36.931 10.406 1.00 87.12 104 ASN A C 1
ATOM 825 O O . ASN A 1 104 ? -10.884 -35.916 9.757 1.00 87.12 104 ASN A O 1
ATOM 829 N N . ALA A 1 105 ? -10.177 -37.546 11.118 1.00 89.62 105 ALA A N 1
ATOM 830 C CA . ALA A 1 105 ? -8.780 -37.155 11.022 1.00 89.62 105 ALA A CA 1
ATOM 831 C C . ALA A 1 105 ? -8.226 -37.491 9.631 1.00 89.62 105 ALA A C 1
ATOM 833 O O . ALA A 1 105 ? -8.494 -38.553 9.072 1.00 89.62 105 ALA A O 1
ATOM 834 N N . VAL A 1 106 ? -7.439 -36.576 9.076 1.00 93.69 106 VAL A N 1
ATOM 835 C CA . VAL A 1 106 ? -6.902 -36.671 7.721 1.00 93.69 106 VAL A CA 1
ATOM 836 C C . VAL A 1 106 ? -5.387 -36.717 7.793 1.00 93.69 106 VAL A C 1
ATOM 838 O O . VAL A 1 106 ? -4.755 -35.931 8.498 1.00 93.69 106 VAL A O 1
ATOM 841 N N . ARG A 1 107 ? -4.801 -37.643 7.037 1.00 94.38 107 ARG A N 1
ATOM 842 C CA . ARG A 1 107 ? -3.364 -37.694 6.784 1.00 94.38 107 ARG A CA 1
ATOM 843 C C . ARG A 1 107 ? -3.090 -37.014 5.450 1.00 94.38 107 ARG A C 1
ATOM 845 O O . ARG A 1 107 ? -3.613 -37.432 4.422 1.00 94.38 107 ARG A O 1
ATOM 852 N N . LEU A 1 108 ? -2.295 -35.958 5.483 1.00 94.31 108 LEU A N 1
ATOM 853 C CA . LEU A 1 108 ? -1.900 -35.176 4.322 1.00 94.31 108 LEU A CA 1
ATOM 854 C C . LEU A 1 108 ? -0.399 -35.282 4.156 1.00 94.31 108 LEU A C 1
ATOM 856 O O . LEU A 1 108 ? 0.337 -35.349 5.138 1.00 94.31 108 LEU A O 1
ATOM 860 N N . THR A 1 109 ? 0.061 -35.255 2.915 1.00 94.69 109 THR A N 1
ATOM 861 C CA . THR A 1 109 ? 1.488 -35.212 2.643 1.00 94.69 109 THR A CA 1
ATOM 862 C C . THR A 1 109 ? 1.790 -34.070 1.692 1.00 94.69 109 THR A C 1
ATOM 864 O O . THR A 1 109 ? 1.369 -34.109 0.538 1.00 94.69 109 THR A O 1
ATOM 867 N N . LEU A 1 110 ? 2.507 -33.064 2.184 1.00 94.19 110 LEU A N 1
ATOM 868 C CA . LEU A 1 110 ? 2.725 -31.789 1.505 1.00 94.19 110 LEU A CA 1
ATOM 869 C C . LEU A 1 110 ? 4.217 -31.517 1.319 1.00 94.19 110 LEU A C 1
ATOM 871 O O . LEU A 1 110 ? 5.045 -32.032 2.065 1.00 94.19 110 LEU A O 1
ATOM 875 N N . ALA A 1 111 ? 4.560 -30.710 0.320 1.00 93.12 111 ALA A N 1
ATOM 876 C CA . ALA A 1 111 ? 5.915 -30.213 0.116 1.00 93.12 111 ALA A CA 1
ATOM 877 C C . ALA A 1 111 ? 5.955 -28.722 0.455 1.00 93.12 111 ALA A C 1
ATOM 879 O O . ALA A 1 111 ? 5.020 -27.990 0.126 1.00 93.12 111 ALA A O 1
ATOM 880 N N . ASN A 1 112 ? 7.028 -28.285 1.112 1.00 92.56 112 ASN A N 1
ATOM 881 C CA . ASN A 1 112 ? 7.259 -26.864 1.327 1.00 92.56 112 ASN A CA 1
ATOM 882 C C . ASN A 1 112 ? 7.550 -26.175 -0.014 1.00 92.56 112 ASN A C 1
ATOM 884 O O . ASN A 1 112 ? 8.292 -26.705 -0.840 1.00 92.56 112 ASN A O 1
ATOM 888 N N . GLU A 1 113 ? 6.987 -24.986 -0.212 1.00 93.06 113 GLU A N 1
ATOM 889 C CA . GLU A 1 113 ? 7.220 -24.155 -1.395 1.00 93.06 113 GLU A CA 1
ATOM 890 C C . GLU A 1 113 ? 7.955 -22.868 -0.995 1.00 93.06 113 GLU A C 1
ATOM 892 O O . GLU A 1 113 ? 7.787 -22.359 0.116 1.00 93.06 113 GLU A O 1
ATOM 897 N N . GLU A 1 114 ? 8.780 -22.347 -1.905 1.00 90.88 114 GLU A N 1
ATOM 898 C CA . GLU A 1 114 ? 9.434 -21.046 -1.747 1.00 90.88 114 GLU A CA 1
ATOM 899 C C . GLU A 1 114 ? 8.400 -19.910 -1.690 1.00 90.88 114 GLU A C 1
ATOM 901 O O . GLU A 1 114 ? 7.434 -19.888 -2.450 1.00 90.88 114 GLU A O 1
ATOM 906 N N . GLY A 1 115 ? 8.642 -18.925 -0.828 1.00 88.81 115 GLY A N 1
ATOM 907 C CA . GLY A 1 115 ? 7.765 -17.778 -0.602 1.00 88.81 115 GLY A CA 1
ATOM 908 C C . GLY A 1 115 ? 6.717 -17.969 0.499 1.00 88.81 115 GLY A C 1
ATOM 909 O O . GLY A 1 115 ? 5.892 -17.074 0.675 1.00 88.81 115 GLY A O 1
ATOM 910 N N . PHE A 1 116 ? 6.745 -19.081 1.242 1.00 92.75 116 PHE A N 1
ATOM 911 C CA . PHE A 1 116 ? 5.787 -19.364 2.314 1.00 92.75 116 PHE A CA 1
ATOM 912 C C . PHE A 1 116 ? 6.478 -19.690 3.637 1.00 92.75 116 PHE A C 1
ATOM 914 O O . PHE A 1 116 ? 7.562 -20.265 3.667 1.00 92.75 116 PHE A O 1
ATOM 921 N N . SER A 1 117 ? 5.798 -19.388 4.742 1.00 92.62 117 SER A N 1
ATOM 922 C CA . SER A 1 117 ? 6.307 -19.620 6.098 1.00 92.62 117 SER A CA 1
ATOM 923 C C . SER A 1 117 ? 5.403 -20.523 6.919 1.00 92.62 117 SER A C 1
ATOM 925 O O . SER A 1 117 ? 4.177 -20.479 6.803 1.00 92.62 117 SER A O 1
ATOM 927 N N . ASN A 1 118 ? 6.019 -21.296 7.810 1.00 94.25 118 ASN A N 1
ATOM 928 C CA . ASN A 1 118 ? 5.328 -21.955 8.909 1.00 94.25 118 ASN A CA 1
ATOM 929 C C . A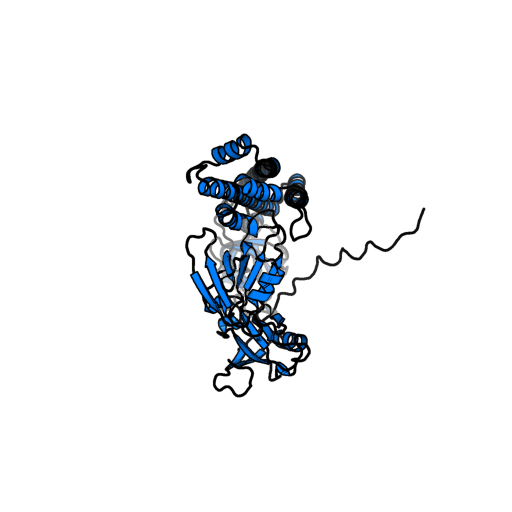SN A 1 118 ? 5.555 -21.158 10.194 1.00 94.25 118 ASN A C 1
ATOM 931 O O . ASN A 1 118 ? 6.672 -20.730 10.476 1.00 94.25 118 ASN A O 1
ATOM 935 N N . ILE A 1 119 ? 4.503 -20.953 10.981 1.00 92.75 119 ILE A N 1
ATOM 936 C CA . ILE A 1 119 ? 4.564 -20.179 12.223 1.00 92.75 119 ILE A CA 1
ATOM 937 C C . ILE A 1 119 ? 3.871 -20.969 13.327 1.00 92.75 119 ILE A C 1
ATOM 939 O O . ILE A 1 119 ? 2.739 -21.422 13.155 1.00 92.75 119 ILE A O 1
ATOM 943 N N . ILE A 1 120 ? 4.526 -21.095 14.484 1.00 91.00 120 ILE A N 1
ATOM 944 C CA . ILE A 1 120 ? 3.927 -21.683 15.685 1.00 91.00 120 ILE A CA 1
ATOM 945 C C . ILE A 1 120 ? 3.978 -20.673 16.825 1.00 91.00 120 ILE A C 1
ATOM 947 O O . ILE A 1 120 ? 5.054 -20.288 17.278 1.00 91.00 120 ILE A O 1
ATOM 951 N N . LYS A 1 121 ? 2.806 -20.262 17.316 1.00 85.00 121 LYS A N 1
ATOM 952 C CA . LYS A 1 121 ? 2.684 -19.322 18.441 1.00 85.00 121 LYS A CA 1
ATOM 953 C C . LYS A 1 121 ? 2.205 -20.029 19.699 1.00 85.00 121 LYS A C 1
ATOM 955 O O . LYS A 1 121 ? 1.422 -20.974 19.652 1.00 85.00 121 LYS A O 1
ATOM 960 N N . TYR A 1 122 ? 2.645 -19.540 20.845 1.00 81.25 122 TYR A N 1
ATOM 961 C CA . TYR A 1 122 ? 2.081 -19.925 22.130 1.00 81.25 122 TYR A CA 1
ATOM 962 C C . TYR A 1 122 ? 0.925 -18.985 22.489 1.00 81.25 122 TYR A C 1
ATOM 964 O O . TYR A 1 122 ? 1.069 -17.770 22.368 1.00 81.25 122 TYR A O 1
ATOM 972 N N . VAL A 1 123 ? -0.209 -19.539 22.928 1.00 72.12 123 VAL A N 1
ATOM 973 C CA . VAL A 1 123 ? -1.383 -18.760 23.347 1.00 72.12 123 VAL A CA 1
ATOM 974 C C . VAL A 1 123 ? -1.794 -19.176 24.763 1.00 72.12 123 VAL A C 1
ATOM 976 O O . VAL A 1 123 ? -2.293 -20.295 24.945 1.00 72.12 123 VAL A O 1
ATOM 979 N N . PRO A 1 124 ? -1.616 -18.297 25.772 1.00 68.50 124 PRO A N 1
ATOM 980 C CA . PRO A 1 124 ? -2.011 -18.588 27.143 1.00 68.50 124 PRO A CA 1
ATOM 981 C C . PRO A 1 124 ? -3.523 -18.808 27.255 1.00 68.50 124 PRO A C 1
ATOM 983 O O . PRO A 1 124 ? -4.318 -18.301 26.462 1.00 68.50 124 PRO A O 1
ATOM 986 N N . LYS A 1 125 ? -3.950 -19.570 28.269 1.00 71.62 125 LYS A N 1
ATOM 987 C CA . LYS A 1 125 ? -5.377 -19.797 28.534 1.00 71.62 125 LYS A CA 1
ATOM 988 C C . LYS A 1 125 ? -6.017 -18.532 29.113 1.00 71.62 125 LYS A C 1
ATOM 990 O O . LYS A 1 125 ? -6.102 -18.368 30.325 1.00 71.62 125 LYS A O 1
ATOM 995 N N . THR A 1 126 ? -6.508 -17.665 28.241 1.00 72.75 126 THR A N 1
ATOM 996 C CA . THR A 1 126 ? -7.355 -16.516 28.587 1.00 72.75 126 THR A CA 1
ATOM 997 C C . THR A 1 126 ? -8.828 -16.886 28.401 1.00 72.75 126 THR A C 1
ATOM 999 O O . THR A 1 126 ? -9.156 -17.759 27.599 1.00 72.75 126 THR A O 1
ATOM 1002 N N . LYS A 1 127 ? -9.739 -16.3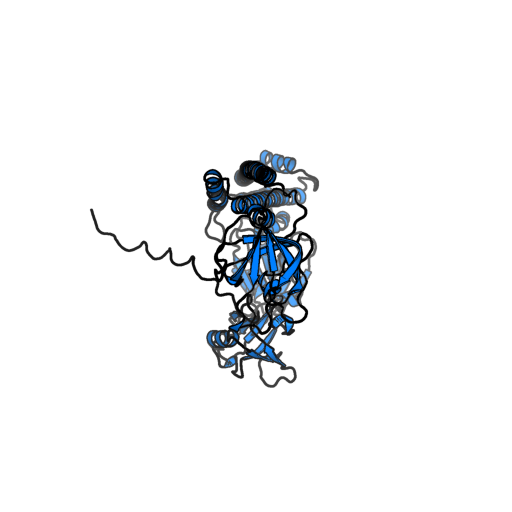00 29.184 1.00 83.69 127 LYS A N 1
ATOM 1003 C CA . LYS A 1 127 ? -11.187 -16.425 28.949 1.00 83.69 127 LYS A CA 1
ATOM 1004 C C . LYS A 1 127 ? -11.697 -15.098 28.416 1.00 83.69 127 LYS A C 1
ATOM 1006 O O . LYS A 1 127 ? -11.476 -14.085 29.066 1.00 83.69 127 LYS A O 1
ATOM 1011 N N . GLY A 1 128 ? -12.408 -15.124 27.299 1.00 89.12 128 GLY A N 1
ATOM 1012 C CA . GLY A 1 128 ? -12.881 -13.911 26.640 1.00 89.12 128 GLY A CA 1
ATOM 1013 C C . GLY A 1 128 ? -13.665 -14.224 25.372 1.00 89.12 128 GLY A C 1
ATOM 1014 O O . GLY A 1 128 ? -13.997 -15.380 25.099 1.00 89.12 128 GLY A O 1
ATOM 1015 N N . VAL A 1 129 ? -14.009 -13.184 24.617 1.00 92.12 129 VAL A N 1
ATOM 1016 C CA . VAL A 1 129 ? -14.812 -13.294 23.389 1.00 92.12 129 VAL A CA 1
ATOM 1017 C C . VAL A 1 129 ? -14.030 -12.942 22.125 1.00 92.12 129 VAL A C 1
ATOM 1019 O O . VAL A 1 129 ? -14.603 -13.024 21.046 1.00 92.12 129 VAL A O 1
ATOM 1022 N N . GLY A 1 130 ? -12.733 -12.637 22.246 1.00 90.50 130 GLY A N 1
ATOM 1023 C CA . GLY A 1 130 ? -11.821 -12.436 21.114 1.00 90.50 130 GLY A CA 1
ATOM 1024 C C . GLY A 1 130 ? -11.887 -11.032 20.527 1.00 90.50 130 GLY A C 1
ATOM 1025 O O . GLY A 1 130 ? -11.838 -10.876 19.310 1.00 90.50 130 GLY A O 1
ATOM 1026 N N . LEU A 1 131 ? -12.060 -10.015 21.373 1.00 91.62 131 LEU A N 1
ATOM 1027 C CA . LEU A 1 131 ? -12.129 -8.618 20.951 1.00 91.62 131 LEU A CA 1
ATOM 1028 C C . LEU A 1 131 ? -10.840 -7.877 21.312 1.00 91.62 131 LEU A C 1
ATOM 1030 O O . LEU A 1 131 ? -10.455 -7.840 22.481 1.00 91.62 131 LEU A O 1
ATOM 1034 N N . GLY A 1 132 ? -10.223 -7.228 20.326 1.00 88.88 132 GLY A N 1
ATOM 1035 C CA . GLY A 1 132 ? -9.278 -6.141 20.564 1.00 88.88 132 GLY A CA 1
ATOM 1036 C C . GLY A 1 132 ? -10.039 -4.828 20.661 1.00 88.88 132 GLY A C 1
ATOM 1037 O O . GLY A 1 132 ? -10.814 -4.485 19.767 1.00 88.88 132 GLY A O 1
ATOM 1038 N N . ILE A 1 133 ? -9.860 -4.116 21.767 1.00 88.19 133 ILE A N 1
ATOM 1039 C CA . ILE A 1 133 ? -10.657 -2.953 22.140 1.00 88.19 133 ILE A CA 1
ATOM 1040 C C . ILE A 1 133 ? -9.738 -1.820 22.559 1.00 88.19 133 ILE A C 1
ATOM 1042 O O . ILE A 1 133 ? -8.835 -2.008 23.368 1.00 88.19 133 ILE A O 1
ATOM 1046 N N . TYR A 1 134 ? -10.004 -0.627 22.044 1.00 85.44 134 TYR A N 1
ATOM 1047 C CA . TYR A 1 134 ? -9.338 0.602 22.449 1.00 85.44 134 TYR A CA 1
ATOM 1048 C C . TYR A 1 134 ? -10.286 1.469 23.273 1.00 85.44 134 TYR A C 1
ATOM 1050 O O . TYR A 1 134 ? -11.419 1.731 22.858 1.00 85.44 134 TYR A O 1
ATOM 1058 N N . LYS A 1 135 ? -9.793 1.948 24.421 1.00 81.62 135 LYS A N 1
ATOM 1059 C CA . LYS A 1 135 ? -10.363 3.110 25.108 1.00 81.62 135 LYS A CA 1
ATOM 1060 C C . LYS A 1 135 ? -9.387 4.266 24.985 1.00 81.62 135 LYS A C 1
ATOM 1062 O O . LYS A 1 135 ? -8.246 4.169 25.435 1.00 81.62 135 LYS A O 1
ATOM 1067 N N . TYR A 1 136 ? -9.832 5.329 24.339 1.00 76.25 136 TYR A N 1
ATOM 1068 C CA . TYR A 1 136 ? -9.054 6.549 24.223 1.00 76.25 136 TYR A CA 1
ATOM 1069 C C . TYR A 1 136 ? -9.003 7.290 25.553 1.00 76.25 136 TYR A C 1
ATOM 1071 O O . TYR A 1 136 ? -9.957 7.260 26.327 1.00 76.25 136 TYR A O 1
ATOM 1079 N N . ASP A 1 137 ? -7.866 7.934 25.791 1.00 73.25 137 ASP A N 1
ATOM 1080 C CA . ASP A 1 137 ? -7.634 8.823 26.923 1.00 73.25 137 ASP A CA 1
ATOM 1081 C C . ASP A 1 137 ? -7.466 10.240 26.386 1.00 73.25 137 ASP A C 1
ATOM 1083 O O . ASP A 1 137 ? -6.360 10.689 26.075 1.00 73.25 137 ASP A O 1
ATOM 1087 N N . LEU A 1 138 ? -8.610 10.864 26.144 1.00 76.06 138 LEU A N 1
ATOM 1088 C CA . LEU A 1 138 ? -8.764 12.218 25.629 1.00 76.06 138 LEU A CA 1
ATOM 1089 C C . LEU A 1 138 ? -9.768 12.937 26.526 1.00 76.06 138 LEU A C 1
ATOM 1091 O O . LEU A 1 138 ? -10.558 12.272 27.203 1.00 76.06 138 LEU A O 1
ATOM 1095 N N . ASP A 1 139 ? -9.779 14.269 26.506 1.00 79.56 139 ASP A N 1
ATOM 1096 C CA . ASP A 1 139 ? -10.767 15.058 27.254 1.00 79.56 139 ASP A CA 1
ATOM 1097 C C . ASP A 1 139 ? -12.135 15.070 26.538 1.00 79.56 139 ASP A C 1
ATOM 1099 O O . ASP A 1 139 ? -12.682 16.111 26.168 1.00 79.56 139 ASP A O 1
ATOM 1103 N N . LEU A 1 140 ? -12.667 13.873 26.270 1.00 83.44 140 LEU A N 1
ATOM 1104 C CA . LEU A 1 140 ? -13.900 13.619 25.531 1.00 83.44 140 LEU A CA 1
ATOM 1105 C C . LEU A 1 140 ? -14.643 12.413 26.125 1.00 83.44 140 LEU A C 1
ATOM 1107 O O . LEU A 1 140 ? -14.052 11.420 26.551 1.00 83.44 140 LEU A O 1
ATOM 1111 N N . ASN A 1 141 ? -15.970 12.458 26.067 1.00 84.06 141 ASN A N 1
ATOM 1112 C CA . ASN A 1 141 ? -16.853 11.337 26.357 1.00 84.06 141 ASN A CA 1
ATOM 1113 C C . ASN A 1 141 ? -16.721 10.287 25.254 1.00 84.06 141 ASN A C 1
ATOM 1115 O O . ASN A 1 141 ? -17.235 10.470 24.148 1.00 84.06 141 ASN A O 1
ATOM 1119 N N . MET A 1 142 ? -16.022 9.190 25.550 1.00 80.06 142 MET A N 1
ATOM 1120 C CA . MET A 1 142 ? -15.642 8.205 24.537 1.00 80.06 142 MET A CA 1
ATOM 1121 C C . MET A 1 142 ? -16.133 6.792 24.863 1.00 80.06 142 MET A C 1
ATOM 1123 O O . MET A 1 142 ? -15.735 6.217 25.888 1.00 80.06 142 MET A O 1
ATOM 1127 N N . PRO A 1 143 ? -16.955 6.192 23.980 1.00 85.75 143 PRO A N 1
ATOM 1128 C CA . PRO A 1 143 ? -17.250 4.770 24.050 1.00 85.75 143 PRO A CA 1
ATOM 1129 C C . PRO A 1 143 ? -16.026 3.928 23.641 1.00 85.75 143 PRO A C 1
ATOM 1131 O O . PRO A 1 143 ? -15.014 4.443 23.161 1.00 85.75 143 PRO A O 1
ATOM 1134 N N . LEU A 1 144 ? -16.106 2.612 23.836 1.00 88.50 144 LEU A N 1
ATOM 1135 C CA . LEU A 1 144 ? -15.040 1.683 23.443 1.00 88.50 144 LEU A CA 1
ATOM 1136 C C . LEU A 1 144 ? -15.090 1.385 21.945 1.00 88.50 144 LEU A C 1
ATOM 1138 O O . LEU A 1 144 ? -16.171 1.203 21.389 1.00 88.50 144 LEU A O 1
ATOM 1142 N N . ILE A 1 145 ? -13.928 1.235 21.311 1.00 87.81 145 ILE A N 1
ATOM 1143 C CA . ILE A 1 145 ? -13.830 0.919 19.879 1.00 87.81 145 ILE A CA 1
ATOM 1144 C C . ILE A 1 145 ? -13.243 -0.466 19.683 1.00 87.81 145 ILE A C 1
ATOM 1146 O O . ILE A 1 145 ? -12.182 -0.776 20.217 1.00 87.81 145 ILE A O 1
ATOM 1150 N N . ILE A 1 146 ? -13.909 -1.278 18.869 1.00 90.12 146 ILE A N 1
ATOM 1151 C CA . ILE A 1 146 ? -13.433 -2.596 18.459 1.00 90.12 146 ILE A CA 1
ATOM 1152 C C . ILE A 1 146 ? -12.406 -2.411 17.344 1.00 90.12 146 ILE A C 1
ATOM 1154 O O . ILE A 1 146 ? -12.744 -2.001 16.234 1.00 90.12 146 ILE A O 1
ATOM 1158 N N . THR A 1 147 ? -11.143 -2.714 17.621 1.00 84.81 147 THR A N 1
ATOM 1159 C CA . THR A 1 147 ? -10.030 -2.576 16.669 1.00 84.81 147 THR A CA 1
ATOM 1160 C C . THR A 1 147 ? -9.705 -3.884 15.961 1.00 84.81 147 THR A C 1
ATOM 1162 O O . THR A 1 147 ? -9.277 -3.876 14.805 1.00 84.81 147 THR A O 1
ATOM 1165 N N . SER A 1 148 ? -9.965 -5.015 16.610 1.00 85.69 148 SER A N 1
ATOM 1166 C CA . SER A 1 148 ? -9.812 -6.337 16.016 1.00 85.69 148 SER A CA 1
ATOM 1167 C C . SER A 1 148 ? -10.850 -7.312 16.556 1.00 85.69 148 SER A C 1
ATOM 1169 O O . SER A 1 148 ? -11.377 -7.162 17.658 1.00 85.69 148 SER A O 1
ATOM 1171 N N . VAL A 1 149 ? -11.140 -8.321 15.742 1.00 89.75 149 VAL A N 1
ATOM 1172 C CA . VAL A 1 149 ? -11.976 -9.460 16.105 1.00 89.75 149 VAL A CA 1
ATOM 1173 C C . VAL A 1 149 ? -11.178 -10.704 15.742 1.00 89.75 149 VAL A C 1
ATOM 1175 O O . VAL A 1 149 ? -10.726 -10.839 14.604 1.00 89.75 149 VAL A O 1
ATOM 1178 N N . GLU A 1 150 ? -10.925 -11.564 16.723 1.00 85.94 150 GLU A N 1
ATOM 1179 C CA . GLU A 1 150 ? -10.128 -12.772 16.536 1.00 85.94 150 GLU A CA 1
ATOM 1180 C C . GLU A 1 150 ? -10.928 -13.828 15.765 1.00 85.94 150 GLU A C 1
ATOM 1182 O O . GLU A 1 150 ? -12.110 -14.061 16.033 1.00 85.94 150 GLU A O 1
ATOM 1187 N N . LYS A 1 151 ? -10.273 -14.504 14.820 1.00 80.94 151 LYS A N 1
ATOM 1188 C CA . LYS A 1 151 ? -10.902 -15.529 13.987 1.00 80.94 151 LYS A CA 1
ATOM 1189 C C . LYS A 1 151 ? -11.351 -16.745 14.806 1.00 80.94 151 LYS A C 1
ATOM 1191 O O . LYS A 1 151 ? -10.611 -17.270 15.639 1.00 80.94 151 LYS A O 1
ATOM 1196 N N . GLY A 1 152 ? -12.563 -17.223 14.547 1.00 80.62 152 GLY A N 1
ATOM 1197 C CA . GLY A 1 152 ? -13.225 -18.323 15.246 1.00 80.62 152 GLY A CA 1
ATOM 1198 C C . GLY A 1 152 ? -13.656 -17.993 16.677 1.00 80.62 152 GLY A C 1
ATOM 1199 O O . GLY A 1 152 ? -14.032 -18.906 17.416 1.00 80.62 152 GLY A O 1
ATOM 1200 N N . SER A 1 153 ? -13.556 -16.729 17.094 1.00 88.06 153 SER A N 1
ATOM 1201 C CA . SER A 1 153 ? -13.952 -16.286 18.429 1.00 88.06 153 SER A CA 1
ATOM 1202 C C . SER A 1 153 ? -15.472 -16.177 18.577 1.00 88.06 153 SER A C 1
ATOM 1204 O O . SER A 1 153 ? -16.185 -16.056 17.575 1.00 88.06 153 SER A O 1
ATOM 1206 N N . PRO A 1 154 ? -15.999 -16.166 19.818 1.00 93.25 154 PRO A N 1
ATOM 1207 C CA . PRO A 1 154 ? -17.412 -15.886 20.055 1.00 93.25 154 PRO A CA 1
ATOM 1208 C C . PRO A 1 154 ? -17.892 -14.582 19.402 1.00 93.25 154 PRO A C 1
ATOM 1210 O O . PRO A 1 154 ? -19.014 -14.540 18.906 1.00 93.25 154 PRO A O 1
ATOM 1213 N N . ALA A 1 155 ? -17.055 -13.539 19.374 1.00 94.56 155 ALA A N 1
ATOM 1214 C CA . ALA A 1 155 ? -17.394 -12.274 18.733 1.00 94.56 155 ALA A CA 1
ATOM 1215 C C . ALA A 1 155 ? -17.506 -12.388 17.204 1.00 94.56 155 ALA A C 1
ATOM 1217 O O . ALA A 1 155 ? -18.472 -11.877 16.637 1.00 94.56 155 ALA A O 1
ATOM 1218 N N . GLU A 1 156 ? -16.570 -13.080 16.539 1.00 93.69 156 GLU A N 1
ATOM 1219 C CA . GLU A 1 156 ? -16.633 -13.280 15.082 1.00 93.69 156 GLU A CA 1
ATOM 1220 C C . GLU A 1 156 ? -17.864 -14.104 14.690 1.00 93.69 156 GLU A C 1
ATOM 1222 O O . GLU A 1 156 ? -18.605 -13.714 13.792 1.00 93.69 156 GLU A O 1
ATOM 1227 N N . ILE A 1 157 ? -18.123 -15.209 15.401 1.00 92.44 157 ILE A N 1
ATOM 1228 C CA . ILE A 1 157 ? -19.272 -16.093 15.141 1.00 92.44 157 ILE A CA 1
ATOM 1229 C C . ILE A 1 157 ? -20.597 -15.337 15.306 1.00 92.44 157 ILE A C 1
ATOM 1231 O O . ILE A 1 157 ? -21.542 -15.573 14.558 1.00 92.44 157 ILE A O 1
ATOM 1235 N N . ALA A 1 158 ? -20.664 -14.404 16.258 1.00 94.31 158 ALA A N 1
ATOM 1236 C CA . ALA A 1 158 ? -21.827 -13.547 16.457 1.00 94.31 158 ALA A CA 1
ATOM 1237 C C . ALA A 1 158 ? -21.968 -12.436 15.397 1.00 94.31 158 ALA A C 1
ATOM 1239 O O . ALA A 1 158 ? -22.979 -11.738 15.387 1.00 94.31 158 ALA A O 1
ATOM 1240 N N . GLY A 1 159 ? -20.984 -12.261 14.508 1.00 94.69 159 GLY A N 1
ATOM 1241 C CA . GLY A 1 159 ? -21.005 -11.268 13.434 1.00 94.69 159 GLY A CA 1
ATOM 1242 C C . GLY A 1 159 ? -20.543 -9.870 13.849 1.00 94.69 159 GLY A C 1
ATOM 1243 O O . GLY A 1 159 ? -20.829 -8.903 13.140 1.00 94.69 159 GLY A O 1
ATOM 1244 N N . ILE A 1 160 ? -19.838 -9.735 14.977 1.00 95.44 160 ILE A N 1
ATOM 1245 C CA . ILE A 1 160 ? -19.245 -8.456 15.382 1.00 95.44 160 ILE A CA 1
ATOM 1246 C C . ILE A 1 160 ? -18.101 -8.109 14.426 1.00 95.44 160 ILE A C 1
ATOM 1248 O O . ILE A 1 160 ? -17.256 -8.946 14.111 1.00 95.44 160 ILE A O 1
ATOM 1252 N N . GLN A 1 161 ? -18.070 -6.859 13.967 1.00 91.44 161 GLN A N 1
ATOM 1253 C CA . GLN A 1 161 ? -17.081 -6.376 13.007 1.00 91.44 161 GLN A CA 1
ATOM 1254 C C . GLN A 1 161 ? -16.027 -5.495 13.680 1.00 91.44 161 GLN A C 1
ATOM 1256 O O . GLN A 1 161 ? -16.269 -4.866 14.704 1.00 91.44 161 GLN A O 1
ATOM 1261 N N . LYS A 1 162 ? -14.836 -5.422 13.080 1.00 88.94 162 LYS A N 1
ATOM 1262 C CA . LYS A 1 162 ? -13.838 -4.407 13.445 1.00 88.94 162 LYS A CA 1
ATOM 1263 C C . LYS A 1 162 ? -14.304 -3.011 13.016 1.00 88.94 162 LYS A C 1
ATOM 1265 O O . LYS A 1 162 ? -15.039 -2.881 12.041 1.00 88.94 162 LYS A O 1
ATOM 1270 N N . ASN A 1 163 ? -13.773 -1.977 13.662 1.00 84.31 163 ASN A N 1
ATOM 1271 C CA . ASN A 1 163 ? -14.147 -0.572 13.479 1.00 84.31 163 ASN A CA 1
ATOM 1272 C C . ASN A 1 163 ? -15.617 -0.287 13.826 1.00 84.31 163 ASN A C 1
ATOM 1274 O O . ASN A 1 163 ? -16.264 0.514 13.160 1.00 84.31 163 ASN A O 1
ATOM 1278 N N . THR A 1 164 ? -16.141 -0.941 14.858 1.00 88.69 164 THR A N 1
ATOM 1279 C CA . THR A 1 164 ? -17.445 -0.628 15.460 1.00 88.69 164 THR A CA 1
ATOM 1280 C C . THR A 1 164 ? -17.256 -0.189 16.908 1.00 88.69 164 THR A C 1
ATOM 1282 O O . THR A 1 164 ? -16.164 -0.295 17.469 1.00 88.69 164 THR A O 1
ATOM 1285 N N . ILE A 1 165 ? -18.320 0.307 17.524 1.00 89.94 165 ILE A N 1
ATOM 1286 C CA . ILE A 1 165 ? -18.298 0.951 18.835 1.00 89.94 165 ILE A CA 1
ATOM 1287 C C . ILE A 1 165 ? -19.149 0.159 19.805 1.00 89.94 165 ILE A C 1
ATOM 1289 O O . ILE A 1 165 ? -20.285 -0.159 19.484 1.00 89.94 165 ILE A O 1
ATOM 1293 N N . ILE A 1 166 ? -18.630 -0.117 20.997 1.00 92.81 166 ILE A N 1
ATOM 1294 C CA . ILE A 1 166 ? -19.403 -0.689 22.099 1.00 92.81 166 ILE A CA 1
ATOM 1295 C C . ILE A 1 166 ? -19.953 0.473 22.927 1.00 92.81 166 ILE A C 1
ATOM 1297 O O . ILE A 1 166 ? -19.192 1.160 23.611 1.00 92.81 166 ILE A O 1
ATOM 1301 N N . LEU A 1 167 ? -21.266 0.686 22.881 1.00 91.69 167 LEU A N 1
ATOM 1302 C CA . LEU A 1 167 ? -21.982 1.701 23.657 1.00 91.69 167 LEU A CA 1
ATOM 1303 C C . LEU A 1 167 ? -22.193 1.256 25.106 1.00 91.69 167 LEU A C 1
ATOM 1305 O O . LEU A 1 167 ? -22.052 2.061 26.028 1.00 91.69 167 LEU A O 1
ATOM 1309 N N . LYS A 1 168 ? -22.501 -0.031 25.321 1.00 94.69 168 LYS A N 1
ATOM 1310 C CA . LYS A 1 168 ? -22.726 -0.603 26.656 1.00 94.69 168 LYS A CA 1
ATOM 1311 C C . LYS A 1 168 ? -22.141 -2.001 26.799 1.00 94.69 168 LYS A C 1
ATOM 1313 O O . LYS A 1 168 ? -22.156 -2.784 25.852 1.00 94.69 168 LYS A O 1
ATOM 1318 N N . ILE A 1 169 ? -21.704 -2.324 28.016 1.00 95.50 169 ILE A N 1
ATOM 1319 C CA . ILE A 1 169 ? -21.362 -3.684 28.448 1.00 95.50 169 ILE A CA 1
ATOM 1320 C C . ILE A 1 169 ? -22.256 -4.044 29.634 1.00 95.50 169 ILE A C 1
ATOM 1322 O O . ILE A 1 169 ? -22.216 -3.369 30.661 1.00 95.50 169 ILE A O 1
ATOM 1326 N N . ASN A 1 170 ? -23.054 -5.107 29.517 1.00 94.19 170 ASN A N 1
ATOM 1327 C CA . ASN A 1 170 ? -23.990 -5.558 30.552 1.00 94.19 170 ASN A CA 1
ATOM 1328 C C . ASN A 1 170 ? -24.865 -4.405 31.085 1.00 94.19 170 ASN A C 1
ATOM 1330 O O . ASN A 1 170 ? -24.948 -4.182 32.293 1.00 94.19 170 ASN A O 1
ATOM 1334 N N . ASN A 1 171 ? -25.469 -3.641 30.167 1.00 92.31 171 ASN A N 1
ATOM 1335 C CA . ASN A 1 171 ? -26.297 -2.455 30.432 1.00 92.31 171 ASN A CA 1
ATOM 1336 C C . ASN A 1 171 ? -25.578 -1.250 31.067 1.00 92.31 171 ASN A C 1
ATOM 1338 O O . ASN A 1 171 ? -26.232 -0.257 31.376 1.00 92.31 171 ASN A O 1
ATOM 1342 N N . LYS A 1 172 ? -24.250 -1.285 31.226 1.00 94.38 172 LYS A N 1
ATOM 1343 C CA . LYS A 1 172 ? -23.459 -0.139 31.696 1.00 94.38 172 LYS A CA 1
ATOM 1344 C C . LYS A 1 172 ? -22.843 0.617 30.526 1.00 94.38 172 LYS A C 1
ATOM 1346 O O . LYS A 1 172 ? -22.197 -0.003 29.682 1.00 94.38 172 LYS A O 1
ATOM 1351 N N . SER A 1 173 ? -23.028 1.936 30.499 1.00 92.19 173 SER A N 1
ATOM 1352 C CA . SER A 1 173 ? -22.454 2.839 29.494 1.00 92.19 173 SER A CA 1
ATOM 1353 C C . SER A 1 173 ? -20.933 2.751 29.487 1.00 92.19 173 SER A C 1
ATOM 1355 O O . SER A 1 173 ? -20.295 2.916 30.520 1.00 92.19 173 SER A O 1
ATOM 1357 N N . THR A 1 174 ? -20.326 2.520 28.326 1.00 90.88 174 THR A N 1
ATOM 1358 C CA . THR A 1 174 ? -18.861 2.436 28.208 1.00 90.88 174 THR A CA 1
ATOM 1359 C C . THR A 1 174 ? -18.157 3.778 28.355 1.00 90.88 174 THR A C 1
ATOM 1361 O O . THR A 1 174 ? -16.956 3.805 28.636 1.00 90.88 174 THR A O 1
ATOM 1364 N N . LYS A 1 175 ? -18.891 4.884 28.206 1.00 87.19 175 LYS A N 1
ATOM 1365 C CA . LYS A 1 175 ? -18.377 6.249 28.373 1.00 87.19 175 LYS A CA 1
ATOM 1366 C C . LYS A 1 175 ? -17.920 6.497 29.812 1.00 87.19 175 LYS A C 1
ATOM 1368 O O . LYS A 1 175 ? -16.854 7.061 30.017 1.00 87.19 175 LYS A O 1
ATOM 1373 N N . GLU A 1 176 ? -18.674 5.981 30.779 1.00 84.94 176 GLU A N 1
ATOM 1374 C CA . GLU A 1 176 ? -18.464 6.182 32.221 1.00 84.94 176 GLU A CA 1
ATOM 1375 C C . GLU A 1 176 ? -17.498 5.167 32.849 1.00 84.94 176 GLU A C 1
ATOM 1377 O O . GLU A 1 176 ? -17.052 5.348 33.977 1.00 84.94 176 GLU A O 1
ATOM 1382 N N . LEU A 1 177 ? -17.176 4.086 32.134 1.00 87.75 177 LEU A N 1
ATOM 1383 C CA . LEU A 1 177 ? -16.335 3.009 32.651 1.00 87.75 177 LEU A CA 1
ATOM 1384 C C . LEU A 1 177 ? -14.852 3.299 32.419 1.00 87.75 177 LEU A C 1
ATOM 1386 O O . LEU A 1 177 ? -14.431 3.600 31.300 1.00 87.75 177 LEU A O 1
ATOM 1390 N N . THR A 1 178 ? -14.038 3.104 33.453 1.00 85.56 178 THR A N 1
ATOM 1391 C CA . THR A 1 178 ? -12.573 3.059 33.349 1.00 85.56 178 THR A CA 1
ATOM 1392 C C . THR A 1 178 ? -12.109 1.848 32.529 1.00 85.56 178 THR A C 1
ATOM 1394 O O . THR A 1 178 ? -12.857 0.889 32.319 1.00 85.56 178 THR A O 1
ATOM 1397 N N . VAL A 1 179 ? -10.847 1.849 32.077 1.00 83.12 179 VAL A N 1
ATOM 1398 C CA . VAL A 1 179 ? -10.246 0.698 31.367 1.00 83.12 179 VAL A CA 1
ATOM 1399 C C . VAL A 1 179 ? -10.377 -0.587 32.192 1.00 83.12 179 VAL A C 1
ATOM 1401 O O . VAL A 1 179 ? -10.873 -1.589 31.681 1.00 83.12 179 VAL A O 1
ATOM 1404 N N . ALA A 1 180 ? -10.032 -0.534 33.482 1.00 85.50 180 ALA A N 1
ATOM 1405 C CA . ALA A 1 180 ? -10.090 -1.689 34.377 1.00 85.50 180 ALA A CA 1
ATOM 1406 C C . ALA A 1 180 ? -11.525 -2.218 34.569 1.00 85.50 180 ALA A C 1
ATOM 1408 O O . ALA A 1 180 ? -11.758 -3.428 34.633 1.00 85.50 180 ALA A O 1
ATOM 1409 N N . GLU A 1 181 ? -12.521 -1.330 34.629 1.00 89.69 181 GLU A N 1
ATOM 1410 C CA . GLU A 1 181 ? -13.925 -1.741 34.706 1.00 89.69 181 GLU A CA 1
ATOM 1411 C C . GLU A 1 181 ? -14.415 -2.369 33.401 1.00 89.69 181 GLU A C 1
ATOM 1413 O O . GLU A 1 181 ? -15.127 -3.376 33.442 1.00 89.69 181 GLU A O 1
ATOM 1418 N N . CYS A 1 182 ? -14.003 -1.826 32.250 1.00 89.06 182 CYS A N 1
ATOM 1419 C CA . CYS A 1 182 ? -14.292 -2.412 30.944 1.00 89.06 182 CYS A CA 1
ATOM 1420 C C . CYS A 1 182 ? -13.718 -3.830 30.851 1.00 89.06 182 CYS A C 1
ATOM 1422 O O . CYS A 1 182 ? -14.452 -4.760 30.520 1.00 89.06 182 CYS A O 1
ATOM 1424 N N . GLU A 1 183 ? -12.444 -4.020 31.206 1.00 86.19 183 GLU A N 1
ATOM 1425 C CA . GLU A 1 183 ? -11.788 -5.334 31.237 1.00 86.19 183 GLU A CA 1
ATOM 1426 C C . GLU A 1 183 ? -12.532 -6.325 32.132 1.00 86.19 183 GLU A C 1
ATOM 1428 O O . GLU A 1 183 ? -12.803 -7.461 31.732 1.00 86.19 183 GLU A O 1
ATOM 1433 N N . LYS A 1 184 ? -12.912 -5.895 33.339 1.00 89.06 184 LYS A N 1
ATOM 1434 C CA . LYS A 1 184 ? -13.664 -6.730 34.279 1.00 89.06 184 LYS A CA 1
ATOM 1435 C C . LYS A 1 184 ? -15.015 -7.157 33.702 1.00 89.06 184 LYS A C 1
ATOM 1437 O O . LYS A 1 184 ? -15.396 -8.321 33.835 1.00 89.06 184 LYS A O 1
ATOM 1442 N N . LEU A 1 185 ? -15.747 -6.235 33.077 1.00 91.94 185 LEU A N 1
ATOM 1443 C CA . LEU A 1 185 ? -17.073 -6.507 32.520 1.00 91.94 185 LEU A CA 1
ATOM 1444 C C . LEU A 1 185 ? -17.004 -7.371 31.255 1.00 91.94 185 LEU A C 1
ATOM 1446 O O . LEU A 1 185 ? -17.781 -8.318 31.132 1.00 91.94 185 LEU A O 1
ATOM 1450 N N . LEU A 1 186 ? -16.045 -7.116 30.363 1.00 89.81 186 LEU A N 1
ATOM 1451 C CA . LEU A 1 186 ? -15.827 -7.899 29.139 1.00 89.81 186 LEU A CA 1
ATOM 1452 C C . LEU A 1 186 ? -15.474 -9.360 29.429 1.00 89.81 186 LEU A C 1
ATOM 1454 O O . LEU A 1 186 ? -15.829 -10.250 28.659 1.00 89.81 186 LEU A O 1
ATOM 1458 N N . ASN A 1 187 ? -14.815 -9.623 30.557 1.00 85.12 187 ASN A N 1
ATOM 1459 C CA . ASN A 1 187 ? -14.433 -10.970 30.983 1.00 85.12 187 ASN A CA 1
ATOM 1460 C C . ASN A 1 187 ? -15.458 -11.633 31.928 1.00 85.12 187 ASN A C 1
ATOM 1462 O O . ASN A 1 187 ? -15.182 -12.676 32.528 1.00 85.12 187 ASN A O 1
ATOM 1466 N N . SER A 1 188 ? -16.656 -11.056 32.065 1.00 87.69 188 SER A N 1
ATOM 1467 C CA . SER A 1 188 ? -17.744 -11.629 32.865 1.00 87.69 188 SER A CA 1
ATOM 1468 C C . SER A 1 188 ? -18.341 -12.891 32.225 1.00 87.69 188 SER A C 1
ATOM 1470 O O . SER A 1 188 ? -18.386 -13.026 31.010 1.00 87.69 188 SER A O 1
ATOM 1472 N N . LYS A 1 189 ? -18.843 -13.836 33.037 1.00 83.75 189 LYS A N 1
ATOM 1473 C CA . LYS A 1 189 ? -19.341 -15.150 32.559 1.00 83.75 189 LYS A CA 1
ATOM 1474 C C . LYS A 1 189 ? -20.461 -15.067 31.510 1.00 83.75 189 LYS A C 1
ATOM 1476 O O . LYS A 1 189 ? -20.612 -15.999 30.726 1.00 83.75 189 LYS A O 1
ATOM 1481 N N . LYS A 1 190 ? -21.264 -14.004 31.541 1.00 85.19 190 LYS A N 1
ATOM 1482 C CA . LYS A 1 190 ? -22.311 -13.698 30.563 1.00 85.19 190 LYS A CA 1
ATOM 1483 C C . LYS A 1 190 ? -22.084 -12.266 30.113 1.00 85.19 190 LYS A C 1
ATOM 1485 O O . LYS A 1 190 ? -22.114 -11.375 30.958 1.00 85.19 190 LYS A O 1
ATOM 1490 N N . LEU A 1 191 ? -21.846 -12.081 28.821 1.00 93.94 191 LEU A N 1
ATOM 1491 C CA . LEU A 1 191 ? -21.507 -10.788 28.253 1.00 93.94 191 LEU A CA 1
ATOM 1492 C C . LEU A 1 191 ? -22.621 -10.328 27.317 1.00 93.94 191 LEU A C 1
ATOM 1494 O O . LEU A 1 191 ? -22.943 -11.018 26.355 1.00 93.94 191 LEU A O 1
ATOM 1498 N N . GLU A 1 192 ? -23.193 -9.164 27.587 1.00 96.00 192 GLU A N 1
ATOM 1499 C CA . GLU A 1 192 ? -24.118 -8.468 26.698 1.00 96.00 192 GLU A CA 1
ATOM 1500 C C . GLU A 1 192 ? -23.459 -7.177 26.210 1.00 96.00 192 GLU A C 1
ATOM 1502 O O . GLU A 1 192 ? -23.001 -6.371 27.021 1.00 96.00 192 GLU A O 1
ATOM 1507 N N . LEU A 1 193 ? -23.368 -7.001 24.894 1.00 97.06 193 LEU A N 1
ATOM 1508 C CA . LEU A 1 193 ? -22.776 -5.823 24.264 1.00 97.06 193 LEU A CA 1
ATOM 1509 C C . LEU A 1 193 ? -23.822 -5.105 23.419 1.00 97.06 193 LEU A C 1
ATOM 1511 O O . LEU A 1 193 ? -24.410 -5.719 22.532 1.00 97.06 193 LEU A O 1
ATOM 1515 N N . GLU A 1 194 ? -23.987 -3.806 23.642 1.00 95.81 194 GLU A N 1
ATOM 1516 C CA . GLU A 1 194 ? -24.697 -2.909 22.724 1.00 95.81 194 GLU A CA 1
ATOM 1517 C C . GLU A 1 194 ? -23.644 -2.274 21.811 1.00 95.81 194 GLU A C 1
ATOM 1519 O O . GLU A 1 194 ? -22.763 -1.558 22.291 1.00 95.81 194 GLU A O 1
ATOM 1524 N N . VAL A 1 195 ? -23.677 -2.592 20.517 1.00 94.44 195 VAL A N 1
ATOM 1525 C CA . VAL A 1 195 ? -22.646 -2.217 19.540 1.00 94.44 195 VAL A CA 1
ATOM 1526 C C . VAL A 1 195 ? -23.272 -1.493 18.356 1.00 94.44 195 VAL A C 1
ATOM 1528 O O . VAL A 1 195 ? -24.327 -1.897 17.878 1.00 94.44 195 VAL A O 1
ATOM 1531 N N . THR A 1 196 ? -22.600 -0.471 17.840 1.00 90.56 196 THR A N 1
ATOM 1532 C CA . THR A 1 196 ? -23.025 0.283 16.656 1.00 90.56 196 THR A CA 1
ATOM 1533 C C . THR A 1 196 ? -21.873 0.529 15.682 1.00 90.56 196 THR A C 1
ATOM 1535 O O . THR A 1 196 ? -20.701 0.408 16.043 1.00 90.56 196 THR A O 1
ATOM 1538 N N . ASP A 1 197 ? -22.186 0.882 14.437 1.00 86.31 197 ASP A N 1
ATOM 1539 C CA . ASP A 1 197 ? -21.201 1.439 13.506 1.00 86.31 197 ASP A CA 1
ATOM 1540 C C . ASP A 1 197 ? -20.673 2.817 13.962 1.00 86.31 197 ASP A C 1
ATOM 1542 O O . ASP A 1 197 ? -21.202 3.439 14.882 1.00 86.31 197 ASP A O 1
ATOM 1546 N N . LEU A 1 198 ? -19.614 3.310 13.312 1.00 78.69 198 LEU A N 1
ATOM 1547 C CA . LEU A 1 198 ? -18.974 4.592 13.654 1.00 78.69 198 LEU A CA 1
ATOM 1548 C C . LEU A 1 198 ? -19.875 5.823 13.464 1.00 78.69 198 LEU A C 1
ATOM 1550 O O . LEU A 1 198 ? -19.512 6.902 13.916 1.00 78.69 198 LEU A O 1
ATOM 1554 N N . GLN A 1 199 ? -21.003 5.688 12.767 1.00 72.44 199 GLN A N 1
ATOM 1555 C CA . GLN A 1 199 ? -21.955 6.778 12.545 1.00 72.44 199 GLN A CA 1
ATOM 1556 C C . GLN A 1 199 ? -23.140 6.709 13.517 1.00 72.44 199 GLN A C 1
ATOM 1558 O O . GLN A 1 199 ? -24.005 7.577 13.488 1.00 72.44 199 GLN A O 1
ATOM 1563 N N . ASN A 1 200 ? -23.164 5.705 14.398 1.00 75.81 200 ASN A N 1
ATOM 1564 C CA . ASN A 1 200 ? -24.275 5.396 15.293 1.00 75.81 200 ASN A CA 1
ATOM 1565 C C . ASN A 1 200 ? -25.608 5.103 14.574 1.00 75.81 200 ASN A C 1
ATOM 1567 O O . ASN A 1 200 ? -26.683 5.333 15.120 1.00 75.81 200 ASN A O 1
ATOM 1571 N N . ASN A 1 201 ? -25.554 4.597 13.340 1.00 78.56 201 ASN A N 1
ATOM 1572 C CA . ASN A 1 201 ? -26.752 4.379 12.526 1.00 78.56 201 ASN A CA 1
ATOM 1573 C C . ASN A 1 201 ? -27.376 2.993 12.738 1.00 78.56 201 ASN A C 1
ATOM 1575 O O . ASN A 1 201 ? -28.535 2.778 12.393 1.00 78.56 201 ASN A O 1
ATOM 1579 N N . ASN A 1 202 ? -26.618 2.035 13.282 1.00 86.69 202 ASN A N 1
ATOM 1580 C CA . ASN A 1 202 ? -27.008 0.626 13.331 1.00 86.69 202 ASN A CA 1
ATOM 1581 C C . ASN A 1 202 ? -26.675 -0.021 14.680 1.00 86.69 202 ASN A C 1
ATOM 1583 O O . ASN A 1 202 ? -25.728 -0.804 14.792 1.00 86.69 202 ASN A O 1
ATOM 1587 N N . VAL A 1 203 ? -27.486 0.271 15.696 1.00 92.31 203 VAL A N 1
ATOM 1588 C CA . VAL A 1 203 ? -27.346 -0.320 17.033 1.00 92.31 203 VAL A CA 1
ATOM 1589 C C . VAL A 1 203 ? -27.811 -1.782 17.036 1.00 92.31 203 VAL A C 1
ATOM 1591 O O . VAL A 1 203 ? -28.908 -2.109 16.582 1.00 92.31 203 VAL A O 1
ATOM 1594 N N . LYS A 1 204 ? -26.980 -2.677 17.575 1.00 96.00 204 LYS A N 1
ATOM 1595 C CA . LYS A 1 204 ? -27.234 -4.118 17.714 1.00 96.00 204 LYS A CA 1
ATOM 1596 C C . LYS A 1 204 ? -26.831 -4.609 19.100 1.00 96.00 204 LYS A C 1
ATOM 1598 O O . LYS A 1 204 ? -25.822 -4.177 19.646 1.00 96.00 204 LYS A O 1
ATOM 1603 N N . ASN A 1 205 ? -27.584 -5.570 19.630 1.00 96.69 205 ASN A N 1
ATOM 1604 C CA . ASN A 1 205 ? -27.295 -6.207 20.913 1.00 96.69 205 ASN A CA 1
ATOM 1605 C C . ASN A 1 205 ? -26.766 -7.629 20.709 1.00 96.69 205 ASN A C 1
ATOM 1607 O O . ASN A 1 205 ? -27.373 -8.422 19.990 1.00 96.69 205 ASN A O 1
ATOM 1611 N N . TYR A 1 206 ? -25.661 -7.962 21.371 1.00 96.31 206 TYR A N 1
ATOM 1612 C CA . TYR A 1 206 ? -24.996 -9.260 21.273 1.00 96.31 206 TYR A CA 1
ATOM 1613 C C . TYR A 1 206 ? -24.909 -9.917 22.639 1.00 96.31 206 TYR A C 1
ATOM 1615 O O . TYR A 1 206 ? -24.393 -9.322 23.579 1.00 96.31 206 TYR A O 1
ATOM 1623 N N . ARG A 1 207 ? -25.349 -11.173 22.735 1.00 95.50 207 ARG A N 1
ATOM 1624 C CA . ARG A 1 207 ? -25.186 -12.006 23.931 1.00 95.50 207 ARG A CA 1
ATOM 1625 C C . ARG A 1 207 ? -24.116 -13.049 23.667 1.00 95.50 207 ARG A C 1
ATOM 1627 O O . ARG A 1 207 ? -24.310 -13.960 22.868 1.00 95.50 207 ARG A O 1
ATOM 1634 N N . LEU A 1 208 ? -22.981 -12.896 24.331 1.00 94.12 208 LEU A N 1
ATOM 1635 C CA . LEU A 1 208 ? -21.776 -13.676 24.112 1.00 94.12 208 LEU A CA 1
ATOM 1636 C C . LEU A 1 208 ? -21.434 -14.491 25.357 1.00 94.12 208 LEU A C 1
ATOM 1638 O O . LEU A 1 208 ? -21.593 -14.052 26.499 1.00 94.12 208 LEU A O 1
ATOM 1642 N N . THR A 1 209 ? -20.913 -15.691 25.120 1.00 90.94 209 THR A N 1
ATOM 1643 C CA . THR A 1 209 ? -20.358 -16.545 26.171 1.00 90.94 209 THR A CA 1
ATOM 1644 C C . THR A 1 209 ? -18.844 -16.585 25.998 1.00 90.94 209 THR A C 1
ATOM 1646 O O . THR A 1 209 ? -18.387 -17.105 24.976 1.00 90.94 209 THR A O 1
ATOM 1649 N N . PRO A 1 210 ? -18.053 -16.053 26.949 1.00 88.31 210 PRO A N 1
ATOM 1650 C CA . PRO A 1 210 ? -16.605 -16.149 26.878 1.00 88.31 210 PRO A CA 1
ATOM 1651 C C . PRO A 1 210 ? -16.133 -17.597 26.801 1.00 88.31 210 PRO A C 1
ATOM 1653 O O . PRO A 1 210 ? -16.589 -18.465 27.548 1.00 88.31 210 PRO A O 1
ATOM 1656 N N . GLN A 1 211 ? -15.177 -17.842 25.917 1.00 85.62 211 GLN A N 1
ATOM 1657 C CA . GLN A 1 211 ? -14.570 -19.146 25.706 1.00 85.62 211 GLN A CA 1
ATOM 1658 C C . GLN A 1 211 ? -13.082 -19.099 26.054 1.00 85.62 211 GLN A C 1
ATOM 1660 O O . GLN A 1 211 ? -12.474 -18.034 26.156 1.00 85.62 211 GLN A O 1
ATOM 1665 N N . SER A 1 212 ? -12.494 -20.274 26.291 1.00 81.06 212 SER A N 1
ATOM 1666 C CA . SER A 1 212 ? -11.052 -20.363 26.542 1.00 81.06 212 SER A CA 1
ATOM 1667 C C . SER A 1 212 ? -10.269 -20.024 25.271 1.00 81.06 212 SER A C 1
ATOM 1669 O O . SER A 1 212 ? -10.702 -20.376 24.174 1.00 81.06 212 SER A O 1
ATOM 1671 N N . TYR A 1 213 ? -9.085 -19.438 25.453 1.00 74.31 213 TYR A N 1
ATOM 1672 C CA . TYR A 1 213 ? -8.102 -19.062 24.429 1.00 74.31 213 TYR A CA 1
ATOM 1673 C C . TYR A 1 213 ? -8.459 -17.866 23.554 1.00 74.31 213 TYR A C 1
ATOM 1675 O O . TYR A 1 213 ? -7.719 -17.581 22.621 1.00 74.31 213 TYR A O 1
ATOM 1683 N N . TYR A 1 214 ? -9.563 -17.193 23.851 1.00 79.75 214 TYR A N 1
ATOM 1684 C CA . TYR A 1 214 ? -9.902 -15.918 23.244 1.00 79.75 214 TYR A CA 1
ATOM 1685 C C . TYR A 1 214 ? -9.700 -14.858 24.314 1.00 79.75 214 TYR A C 1
ATOM 1687 O O . TYR A 1 214 ? -10.352 -14.905 25.356 1.00 79.75 214 TYR A O 1
ATOM 1695 N N . ALA A 1 215 ? -8.770 -13.935 24.096 1.00 82.00 215 ALA A N 1
ATOM 1696 C CA . ALA A 1 215 ? -8.582 -12.816 25.005 1.00 82.00 215 ALA A CA 1
ATOM 1697 C C . ALA A 1 215 ? -9.524 -11.677 24.610 1.00 82.00 215 ALA A C 1
ATOM 1699 O O . ALA A 1 215 ? -9.773 -11.436 23.431 1.00 82.00 215 ALA A O 1
ATOM 1700 N N . ASN A 1 216 ? -10.043 -10.969 25.607 1.00 85.94 216 ASN A N 1
ATOM 1701 C CA . ASN A 1 216 ? -10.466 -9.596 25.387 1.00 85.94 216 ASN A CA 1
ATOM 1702 C C . ASN A 1 216 ? -9.279 -8.718 25.751 1.00 85.94 216 ASN A C 1
ATOM 1704 O O . ASN A 1 216 ? -8.841 -8.731 26.901 1.00 85.94 216 ASN A O 1
ATOM 1708 N N . GLU A 1 217 ? -8.751 -7.993 24.779 1.00 81.62 217 GLU A N 1
ATOM 1709 C CA . GLU A 1 217 ? -7.649 -7.068 24.996 1.00 81.62 217 GLU A CA 1
ATOM 1710 C C . GLU A 1 217 ? -8.213 -5.659 25.020 1.00 81.62 217 GLU A C 1
ATOM 1712 O O . GLU A 1 217 ? -8.511 -5.099 23.968 1.00 81.62 217 GLU A O 1
ATOM 1717 N N . VAL A 1 218 ? -8.361 -5.077 26.210 1.00 80.69 218 VAL A N 1
ATOM 1718 C CA . VAL A 1 218 ? -8.626 -3.643 26.317 1.00 80.69 218 VAL A CA 1
ATOM 1719 C C . VAL A 1 218 ? -7.282 -2.956 26.439 1.00 80.69 218 VAL A C 1
ATOM 1721 O O . VAL A 1 218 ? -6.582 -3.088 27.434 1.00 80.69 218 VAL A O 1
ATOM 1724 N N . LYS A 1 219 ? -6.896 -2.226 25.404 1.00 73.25 219 LYS A N 1
ATOM 1725 C CA . LYS A 1 219 ? -5.714 -1.378 25.454 1.00 73.25 219 LYS A CA 1
ATOM 1726 C C . LYS A 1 219 ? -6.174 0.048 25.673 1.00 73.25 219 LYS A C 1
ATOM 1728 O O . LYS A 1 219 ? -7.152 0.511 25.075 1.00 73.25 219 LYS A O 1
ATOM 1733 N N . LYS A 1 220 ? -5.438 0.762 26.519 1.00 67.62 220 LYS A N 1
ATOM 1734 C CA . LYS A 1 220 ? -5.451 2.217 26.453 1.00 67.62 220 LYS A CA 1
ATOM 1735 C C . LYS A 1 220 ? -4.973 2.568 25.050 1.00 67.62 220 LYS A C 1
ATOM 1737 O O . LYS A 1 220 ? -3.899 2.128 24.647 1.00 67.62 220 LYS A O 1
ATOM 1742 N N . ALA A 1 221 ? -5.813 3.249 24.281 1.00 63.69 221 ALA A N 1
ATOM 1743 C CA . ALA A 1 221 ? -5.468 3.590 22.916 1.00 63.69 221 ALA A CA 1
ATOM 1744 C C . ALA A 1 221 ? -4.231 4.482 22.966 1.00 63.69 221 ALA A C 1
ATOM 1746 O O . ALA A 1 221 ? -4.280 5.592 23.504 1.00 63.69 221 ALA A O 1
ATOM 1747 N N . GLU A 1 222 ? -3.123 4.002 22.416 1.00 55.50 222 GLU A N 1
ATOM 1748 C CA . GLU A 1 222 ? -2.026 4.899 22.117 1.00 55.50 222 GLU A CA 1
ATOM 1749 C C . GLU A 1 222 ? -2.497 5.859 21.021 1.00 55.50 222 GLU A C 1
ATOM 1751 O O . GLU A 1 222 ? -3.148 5.487 20.038 1.00 55.50 222 GLU A O 1
ATOM 1756 N N . LYS A 1 223 ? -2.217 7.132 21.262 1.00 54.34 223 LYS A N 1
ATOM 1757 C CA . LYS A 1 223 ? -2.483 8.282 20.405 1.00 54.34 223 LYS A CA 1
ATOM 1758 C C . LYS A 1 223 ? -2.061 7.969 18.939 1.00 54.34 223 LYS A C 1
ATOM 1760 O O . LYS A 1 223 ? -0.877 7.820 18.653 1.00 54.34 223 LYS A O 1
ATOM 1765 N N . GLY A 1 224 ? -3.018 7.772 18.007 1.00 55.91 224 GLY A N 1
ATOM 1766 C CA . GLY A 1 224 ? -2.744 7.248 16.646 1.00 55.91 224 GLY A CA 1
ATOM 1767 C C . GLY A 1 224 ? -3.935 7.158 15.656 1.00 55.91 224 GLY A C 1
ATOM 1768 O O . GLY A 1 224 ? -5.032 7.636 15.931 1.00 55.91 224 GLY A O 1
ATOM 1769 N N . TRP A 1 225 ? -3.722 6.530 14.480 1.00 47.69 225 TRP A N 1
ATOM 1770 C CA . TRP A 1 225 ? -4.586 6.556 13.263 1.00 47.69 225 TRP A CA 1
ATOM 1771 C C . TRP A 1 225 ? -6.070 6.207 13.463 1.00 47.69 225 TRP A C 1
ATOM 1773 O O . TRP A 1 225 ? -6.933 6.783 12.788 1.00 47.69 225 TRP A O 1
ATOM 1783 N N . VAL A 1 226 ? -6.372 5.310 14.408 1.00 52.09 226 VAL A N 1
ATOM 1784 C CA . VAL A 1 226 ? -7.743 4.872 14.738 1.00 52.09 226 VAL A CA 1
ATOM 1785 C C . VAL A 1 226 ? -8.629 6.067 15.153 1.00 52.09 226 VAL A C 1
ATOM 1787 O O . VAL A 1 226 ? -9.844 6.022 14.970 1.00 52.09 226 VAL A O 1
ATOM 1790 N N . LEU A 1 227 ? -8.023 7.190 15.568 1.00 64.75 227 LEU A N 1
ATOM 1791 C CA . LEU A 1 227 ? -8.726 8.389 16.007 1.00 64.75 227 LEU A CA 1
ATOM 1792 C C . LEU A 1 227 ? -9.519 9.065 14.880 1.00 64.75 227 LEU A C 1
ATOM 1794 O O . LEU A 1 227 ? -10.645 9.487 15.096 1.00 64.75 227 LEU A O 1
ATOM 1798 N N . SER A 1 228 ? -8.981 9.113 13.657 1.00 65.75 228 SER A N 1
ATOM 1799 C CA . SER A 1 228 ? -9.613 9.840 12.539 1.00 65.75 228 SER A CA 1
ATOM 1800 C C . SER A 1 228 ? -11.016 9.331 12.191 1.00 65.75 228 SER A C 1
ATOM 1802 O O . SER A 1 228 ? -11.927 10.120 11.974 1.00 65.75 228 SER A O 1
ATOM 1804 N N . LYS A 1 229 ? -11.212 8.010 12.193 1.00 67.31 229 LYS A N 1
ATOM 1805 C CA . LYS A 1 229 ? -12.515 7.390 11.912 1.00 67.31 229 LYS A CA 1
ATOM 1806 C C . LYS A 1 229 ? -13.445 7.412 13.124 1.00 67.31 229 LYS A C 1
ATOM 1808 O O . LYS A 1 229 ? -14.658 7.448 12.965 1.00 67.31 229 LYS A O 1
ATOM 1813 N N . ALA A 1 230 ? -12.865 7.390 14.318 1.00 72.50 230 ALA A N 1
ATOM 1814 C CA . ALA A 1 230 ? -13.580 7.424 15.582 1.00 72.50 230 ALA A CA 1
ATOM 1815 C C . ALA A 1 230 ? -14.135 8.813 15.937 1.00 72.50 230 ALA A C 1
ATOM 1817 O O . ALA A 1 230 ? -15.160 8.900 16.605 1.00 72.50 230 ALA A O 1
ATOM 1818 N N . MET A 1 231 ? -13.490 9.888 15.467 1.00 79.31 231 MET A N 1
ATOM 1819 C CA . MET A 1 231 ? -13.876 11.271 15.778 1.00 79.31 231 MET A CA 1
ATOM 1820 C C . MET A 1 231 ? -15.329 11.595 15.431 1.00 79.31 231 MET A C 1
ATOM 1822 O O . MET A 1 231 ? -15.979 12.324 16.173 1.00 79.31 231 MET A O 1
ATOM 1826 N N . LEU A 1 232 ? -15.857 11.017 14.350 1.00 77.12 232 LEU A N 1
ATOM 1827 C CA . LEU A 1 232 ? -17.255 11.213 13.964 1.00 77.12 232 LEU A CA 1
ATOM 1828 C C . LEU A 1 232 ? -18.239 10.586 14.960 1.00 77.12 232 LEU A C 1
ATOM 1830 O O . LEU A 1 232 ? -19.337 11.088 15.140 1.00 77.12 232 LEU A O 1
ATOM 1834 N N . ALA A 1 233 ? -17.860 9.504 15.632 1.00 75.38 233 ALA A N 1
ATOM 1835 C CA . ALA A 1 233 ? -18.706 8.950 16.678 1.00 75.38 233 ALA A CA 1
ATOM 1836 C C . ALA A 1 233 ? -18.649 9.788 17.952 1.00 75.38 233 ALA A C 1
ATOM 1838 O O . ALA A 1 233 ? -19.639 9.925 18.663 1.00 75.38 233 ALA A O 1
ATOM 1839 N N .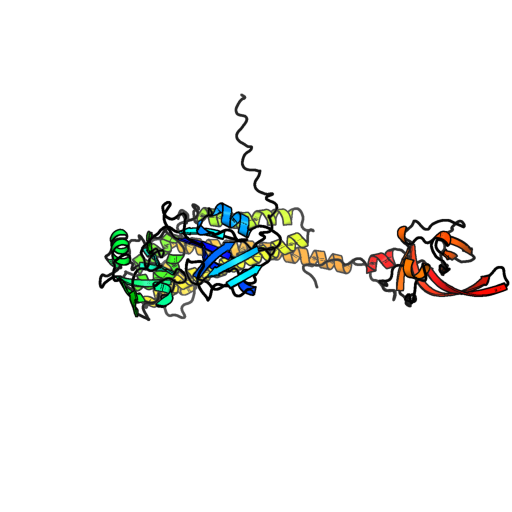 PHE A 1 234 ? -17.479 10.361 18.241 1.00 82.62 234 PHE A N 1
ATOM 1840 C CA . PHE A 1 234 ? -17.306 11.222 19.402 1.00 82.62 234 PHE A CA 1
ATOM 1841 C C . PHE A 1 234 ? -18.073 12.537 19.255 1.00 82.62 234 PHE A C 1
ATOM 1843 O O . PHE A 1 234 ? -18.451 13.109 20.274 1.00 82.62 234 PHE A O 1
ATOM 1850 N N . SER A 1 235 ? -18.363 12.997 18.033 1.00 80.62 235 SER A N 1
ATOM 1851 C CA . SER A 1 235 ? -19.094 14.252 17.828 1.00 80.62 235 SER A CA 1
ATOM 1852 C C . SER A 1 235 ? -20.513 14.260 18.401 1.00 80.62 235 SER A C 1
ATOM 1854 O O . SER A 1 235 ? -21.032 15.314 18.753 1.00 80.62 235 SER A O 1
ATOM 1856 N N . GLN A 1 236 ? -21.130 13.095 18.585 1.00 78.81 236 GLN A N 1
ATOM 1857 C CA . GLN A 1 236 ? -22.511 13.003 19.065 1.00 78.81 236 GLN A CA 1
ATOM 1858 C C . GLN A 1 236 ? -22.675 13.368 20.546 1.00 78.81 236 GLN A C 1
ATOM 1860 O O . GLN A 1 236 ? -23.734 13.830 20.955 1.00 78.81 236 GLN A O 1
ATOM 1865 N N . ASP A 1 237 ? -21.629 13.166 21.348 1.00 82.50 237 ASP A N 1
ATOM 1866 C CA . ASP A 1 237 ? -21.681 13.271 22.814 1.00 82.50 237 ASP A CA 1
ATOM 1867 C C . ASP A 1 237 ? -20.736 14.333 23.383 1.00 82.50 237 ASP A C 1
ATOM 1869 O O . ASP A 1 237 ? -20.540 14.429 24.600 1.00 82.50 237 ASP A O 1
ATOM 1873 N N . ASN A 1 238 ? -20.096 15.095 22.499 1.00 88.94 238 ASN A N 1
ATOM 1874 C CA . ASN A 1 238 ? -19.075 16.063 22.856 1.00 88.94 238 ASN A CA 1
ATOM 1875 C C . ASN A 1 238 ? -19.316 17.399 22.148 1.00 88.94 238 ASN A C 1
ATOM 1877 O O . ASN A 1 238 ? -19.858 17.414 21.043 1.00 88.94 238 ASN A O 1
ATOM 1881 N N . PRO A 1 239 ? -18.881 18.528 22.733 1.00 91.88 239 PRO A N 1
ATOM 1882 C CA . PRO A 1 239 ? -18.869 19.807 22.036 1.00 91.88 239 PRO A CA 1
ATOM 1883 C C . PRO A 1 239 ? -17.939 19.768 20.819 1.00 91.88 239 PRO A C 1
ATOM 1885 O O . PRO A 1 239 ? -16.806 19.285 20.906 1.00 91.88 239 PRO A O 1
ATOM 1888 N N . LYS A 1 240 ? -18.400 20.337 19.704 1.00 91.69 240 LYS A N 1
ATOM 1889 C CA . LYS A 1 240 ? -17.673 20.418 18.429 1.00 91.69 240 LYS A CA 1
ATOM 1890 C C . LYS A 1 240 ? -16.258 20.962 18.590 1.00 91.69 240 LYS A C 1
ATOM 1892 O O . LYS A 1 240 ? -15.312 20.378 18.067 1.00 91.69 240 LYS A O 1
ATOM 1897 N N . GLU A 1 241 ? -16.101 22.054 19.332 1.00 90.75 241 GLU A N 1
ATOM 1898 C CA . GLU A 1 241 ? -14.817 22.722 19.542 1.00 90.75 241 GLU A CA 1
ATOM 1899 C C . GLU A 1 241 ? -13.818 21.793 20.239 1.00 90.75 241 GLU A C 1
ATOM 1901 O O . GLU A 1 241 ? -12.658 21.747 19.836 1.00 90.75 241 GLU A O 1
ATOM 1906 N N . LYS A 1 242 ? -14.271 20.992 21.216 1.00 91.12 242 LYS A N 1
ATOM 1907 C CA . LYS A 1 242 ? -13.421 20.007 21.901 1.00 91.12 242 LYS A CA 1
ATOM 1908 C C . LYS A 1 242 ? -13.018 18.858 20.977 1.00 91.12 242 LYS A C 1
ATOM 1910 O O . LYS A 1 242 ? -11.853 18.472 20.952 1.00 91.12 242 LYS A O 1
ATOM 1915 N N . VAL A 1 243 ? -13.960 18.330 20.191 1.00 90.38 243 VAL A N 1
ATOM 1916 C CA . VAL A 1 243 ? -13.689 17.240 19.235 1.00 90.38 243 VAL A CA 1
ATOM 1917 C C . VAL A 1 243 ? -12.659 17.671 18.196 1.00 90.38 243 VAL A C 1
ATOM 1919 O O . VAL A 1 243 ? -11.689 16.957 17.939 1.00 90.38 243 VAL A O 1
ATOM 1922 N N . LEU A 1 244 ? -12.837 18.865 17.629 1.00 91.75 244 LEU A N 1
ATOM 1923 C CA . LEU A 1 244 ? -11.898 19.430 16.667 1.00 91.75 244 LEU A CA 1
ATOM 1924 C C . LEU A 1 244 ? -10.535 19.725 17.306 1.00 91.75 244 LEU A C 1
ATOM 1926 O O . LEU A 1 244 ? -9.519 19.370 16.714 1.00 91.75 244 LEU A O 1
ATOM 1930 N N . ALA A 1 245 ? -10.495 20.305 18.510 1.00 91.62 245 ALA A N 1
ATOM 1931 C CA . ALA A 1 245 ? -9.246 20.594 19.215 1.00 91.62 245 ALA A CA 1
ATOM 1932 C C . ALA A 1 245 ? -8.417 19.328 19.487 1.00 91.62 245 ALA A C 1
ATOM 1934 O O . ALA A 1 245 ? -7.207 19.322 19.241 1.00 91.62 245 ALA A O 1
ATOM 1935 N N . GLU A 1 246 ? -9.057 18.239 19.925 1.00 89.00 246 GLU A N 1
ATOM 1936 C CA . GLU A 1 246 ? -8.391 16.950 20.149 1.00 89.00 246 GLU A CA 1
ATOM 1937 C C . GLU A 1 246 ? -7.928 16.302 18.844 1.00 89.00 246 GLU A C 1
ATOM 1939 O O . GLU A 1 246 ? -6.819 15.764 18.762 1.00 89.00 246 GLU A O 1
ATOM 1944 N N . TYR A 1 247 ? -8.733 16.398 17.781 1.00 89.31 247 TYR A N 1
ATOM 1945 C CA . TYR A 1 247 ? -8.311 15.930 16.467 1.00 89.31 247 TYR A CA 1
ATOM 1946 C C . TYR A 1 247 ? -7.089 16.708 15.963 1.00 89.31 247 TYR A C 1
ATOM 1948 O O . TYR A 1 247 ? -6.103 16.095 15.547 1.00 89.31 247 TYR A O 1
ATOM 1956 N N . PHE A 1 248 ? -7.104 18.040 16.045 1.00 91.81 248 PHE A N 1
ATOM 1957 C CA . PHE A 1 248 ? -6.004 18.896 15.601 1.00 91.81 248 PHE A CA 1
ATOM 1958 C C . PHE A 1 248 ? -4.735 18.727 16.436 1.00 91.81 248 PHE A C 1
ATOM 1960 O O . PHE A 1 248 ? -3.637 18.784 15.884 1.00 91.81 248 PHE A O 1
ATOM 1967 N N . ASN A 1 249 ? -4.855 18.420 17.728 1.00 89.25 249 ASN A N 1
ATOM 1968 C CA . ASN A 1 249 ? -3.707 18.116 18.581 1.00 89.25 249 ASN A CA 1
ATOM 1969 C C . ASN A 1 249 ? -2.877 16.925 18.056 1.00 89.25 249 ASN A C 1
ATOM 1971 O O . ASN A 1 249 ? -1.661 16.882 18.228 1.00 89.25 249 ASN A O 1
ATOM 1975 N N . THR A 1 250 ? -3.494 15.985 17.327 1.00 86.75 250 THR A N 1
ATOM 1976 C CA . THR A 1 250 ? -2.758 14.863 16.705 1.00 86.75 250 THR A CA 1
ATOM 1977 C C . THR A 1 250 ? -1.800 15.262 15.586 1.00 86.75 250 THR A C 1
ATOM 1979 O O . THR A 1 250 ? -0.984 14.450 15.146 1.00 86.75 250 THR A O 1
ATOM 1982 N N . PHE A 1 251 ? -1.884 16.511 15.130 1.00 90.06 251 PHE A N 1
ATOM 1983 C CA . PHE A 1 251 ? -1.029 17.096 14.105 1.00 90.06 251 PHE A CA 1
ATOM 1984 C C . PHE A 1 251 ? 0.119 17.909 14.703 1.00 90.06 251 PHE A C 1
ATOM 1986 O O . PHE A 1 251 ? 0.932 18.436 13.948 1.00 90.06 251 PHE A O 1
ATOM 1993 N N . ASN A 1 252 ? 0.205 18.014 16.034 1.00 91.44 252 ASN A N 1
ATOM 1994 C CA . ASN A 1 252 ? 1.324 18.672 16.695 1.00 91.44 252 ASN A CA 1
ATOM 1995 C C . ASN A 1 252 ? 2.654 18.064 16.181 1.00 91.44 252 ASN A C 1
ATOM 1997 O O . ASN A 1 252 ? 2.765 16.833 16.120 1.00 91.44 252 ASN A O 1
ATOM 2001 N N . PRO A 1 253 ? 3.644 18.879 15.765 1.00 91.19 253 PRO A N 1
ATOM 2002 C CA . PRO A 1 253 ? 4.938 18.393 15.291 1.00 91.19 253 PRO A CA 1
ATOM 2003 C C . PRO A 1 253 ? 5.627 17.429 16.259 1.00 91.19 253 PRO A C 1
ATOM 2005 O O . PRO A 1 253 ? 6.182 16.431 15.805 1.00 91.19 253 PRO A O 1
ATOM 2008 N N . ASP A 1 254 ? 5.507 17.678 17.566 1.00 91.31 254 ASP A N 1
ATOM 2009 C CA . ASP A 1 254 ? 6.126 16.888 18.639 1.00 91.31 254 ASP A CA 1
ATOM 2010 C C . ASP A 1 254 ? 5.236 15.721 19.104 1.00 91.31 254 ASP A C 1
ATOM 2012 O O . ASP A 1 254 ? 5.538 15.023 20.074 1.00 91.31 254 ASP A O 1
ATOM 2016 N N . TYR A 1 255 ? 4.112 15.485 18.420 1.00 84.81 255 TYR A N 1
ATOM 2017 C CA . TYR A 1 255 ? 3.227 14.367 18.717 1.00 84.81 255 TYR A CA 1
ATOM 2018 C C . TYR A 1 255 ? 3.929 13.043 18.414 1.00 84.81 255 TYR A C 1
ATOM 2020 O O . TYR A 1 255 ? 4.144 12.693 17.251 1.00 84.81 255 TYR A O 1
ATOM 2028 N N . ASN A 1 256 ? 4.262 12.304 19.470 1.00 78.31 256 ASN A N 1
ATOM 2029 C CA . ASN A 1 256 ? 4.905 11.000 19.382 1.00 78.31 256 ASN A CA 1
ATOM 2030 C C . ASN A 1 256 ? 3.901 9.927 18.937 1.00 78.31 256 ASN A C 1
ATOM 2032 O O . ASN A 1 256 ? 2.877 9.710 19.592 1.00 78.31 256 ASN A O 1
ATOM 2036 N N . ARG A 1 257 ? 4.188 9.260 17.817 1.00 69.06 257 ARG A N 1
ATOM 2037 C CA . ARG A 1 257 ? 3.396 8.129 17.328 1.00 69.06 257 ARG A CA 1
ATOM 2038 C C . ARG A 1 257 ? 3.863 6.820 17.962 1.00 69.06 257 ARG A C 1
ATOM 2040 O O . ARG A 1 257 ? 4.943 6.708 18.521 1.00 69.06 257 ARG A O 1
ATOM 2047 N N . THR A 1 258 ? 3.065 5.771 17.803 1.00 56.19 258 THR A N 1
ATOM 2048 C CA . THR A 1 258 ? 3.314 4.427 18.363 1.00 56.19 258 THR A CA 1
ATOM 2049 C C . THR A 1 258 ? 4.641 3.777 17.934 1.00 56.19 258 THR A C 1
ATOM 2051 O O . THR A 1 258 ? 5.032 2.757 18.485 1.00 56.19 258 THR A O 1
ATOM 2054 N N . ASN A 1 259 ? 5.335 4.324 16.932 1.00 62.66 259 ASN A N 1
ATOM 2055 C CA . ASN A 1 259 ? 6.659 3.877 16.487 1.00 62.66 259 ASN A CA 1
ATOM 2056 C C . ASN A 1 259 ? 7.823 4.633 17.162 1.00 62.66 259 ASN A C 1
ATOM 2058 O O . ASN A 1 259 ? 8.969 4.428 16.771 1.00 62.66 259 ASN A O 1
ATOM 2062 N N . GLY A 1 260 ? 7.541 5.503 18.137 1.00 75.31 260 GLY A N 1
ATOM 2063 C CA . GLY A 1 260 ? 8.544 6.286 18.858 1.00 75.31 260 GLY A CA 1
ATOM 2064 C C . GLY A 1 260 ? 9.051 7.520 18.109 1.00 75.31 260 GLY A C 1
ATOM 2065 O O . GLY A 1 260 ? 9.937 8.191 18.627 1.00 75.31 260 GLY A O 1
ATOM 2066 N N . MET A 1 261 ? 8.509 7.813 16.921 1.00 82.50 261 MET A N 1
ATOM 2067 C CA . MET A 1 261 ? 8.848 9.005 16.143 1.00 82.50 261 MET A CA 1
ATOM 2068 C C . MET A 1 261 ? 7.730 10.040 16.208 1.00 82.50 261 MET A C 1
ATOM 2070 O O . MET A 1 261 ? 6.535 9.728 16.164 1.00 82.50 261 MET A O 1
ATOM 2074 N N . THR A 1 262 ? 8.135 11.297 16.259 1.00 90.00 262 THR A N 1
ATOM 2075 C CA . THR A 1 262 ? 7.258 12.458 16.169 1.00 90.00 262 THR A CA 1
ATOM 2076 C C . THR A 1 262 ? 6.737 12.667 14.743 1.00 90.00 262 THR A C 1
ATOM 2078 O O . THR A 1 262 ? 7.299 12.168 13.763 1.00 90.00 262 THR A O 1
ATOM 2081 N N . ASN A 1 263 ? 5.653 13.436 14.593 1.00 88.00 263 ASN A N 1
ATOM 2082 C CA . ASN A 1 263 ? 5.163 13.841 13.269 1.00 88.00 263 ASN A CA 1
ATOM 2083 C C . ASN A 1 263 ? 6.250 14.559 12.452 1.00 88.00 263 ASN A C 1
ATOM 2085 O O . ASN A 1 263 ? 6.359 14.329 11.246 1.00 88.00 263 ASN A O 1
ATOM 2089 N N . LYS A 1 264 ? 7.055 15.399 13.114 1.00 91.56 264 LYS A N 1
ATOM 2090 C CA . LYS A 1 264 ? 8.166 16.125 12.497 1.00 91.56 264 LYS A CA 1
ATOM 2091 C C . LYS A 1 264 ? 9.238 15.181 11.952 1.00 91.56 264 LYS A C 1
ATOM 2093 O O . LYS A 1 264 ? 9.599 15.300 10.785 1.00 91.56 264 LYS A O 1
ATOM 2098 N N . GLU A 1 265 ? 9.700 14.227 12.758 1.00 91.38 265 GLU A N 1
ATOM 2099 C CA . GLU A 1 265 ? 10.737 13.266 12.349 1.00 91.38 265 GLU A CA 1
ATOM 2100 C C . GLU A 1 265 ? 10.289 12.418 11.155 1.00 91.38 265 GLU A C 1
ATOM 2102 O O . GLU A 1 265 ? 11.055 12.226 10.215 1.00 91.38 265 GLU A O 1
ATOM 2107 N N . ILE A 1 266 ? 9.025 11.979 11.139 1.00 87.69 266 ILE A N 1
ATOM 2108 C CA . ILE A 1 266 ? 8.461 11.227 10.007 1.00 87.69 266 ILE A CA 1
ATOM 2109 C C . ILE A 1 266 ? 8.479 12.073 8.726 1.00 87.69 266 ILE A C 1
ATOM 2111 O O . ILE A 1 266 ? 8.874 11.592 7.665 1.00 87.69 266 ILE A O 1
ATOM 2115 N N . ALA A 1 267 ? 8.061 13.340 8.812 1.00 88.69 267 ALA A N 1
ATOM 2116 C CA . ALA A 1 267 ? 8.057 14.233 7.657 1.00 88.69 267 ALA A CA 1
ATOM 2117 C C . ALA A 1 267 ? 9.479 14.498 7.131 1.00 88.69 267 ALA A C 1
ATOM 2119 O O . ALA A 1 267 ? 9.696 14.516 5.918 1.00 88.69 267 ALA A O 1
ATOM 2120 N N . GLU A 1 268 ? 10.452 14.672 8.028 1.00 91.12 268 GLU A N 1
ATOM 2121 C CA . GLU A 1 268 ? 11.865 14.837 7.676 1.00 91.12 268 GLU A CA 1
ATOM 2122 C C . GLU A 1 268 ? 12.440 13.575 7.019 1.00 91.12 268 GLU A C 1
ATOM 2124 O O . GLU A 1 268 ? 13.138 13.676 6.006 1.00 91.12 268 GLU A O 1
ATOM 2129 N N . GLU A 1 269 ? 12.106 12.388 7.530 1.00 90.88 269 GLU A N 1
ATOM 2130 C CA . GLU A 1 269 ? 12.527 11.107 6.959 1.00 90.88 269 GLU A CA 1
ATOM 2131 C C . GLU A 1 269 ? 12.010 10.935 5.520 1.00 90.88 269 GLU A C 1
ATOM 2133 O O . GLU A 1 269 ? 12.775 10.583 4.616 1.00 90.88 269 GLU A O 1
ATOM 2138 N N . ASP A 1 270 ? 10.730 11.233 5.279 1.00 89.44 270 ASP A N 1
ATOM 2139 C CA . ASP A 1 270 ? 10.121 11.156 3.947 1.00 89.44 270 ASP A CA 1
ATOM 2140 C C . ASP A 1 270 ? 10.773 12.140 2.960 1.00 89.44 270 ASP A C 1
ATOM 2142 O O . ASP A 1 270 ? 11.061 11.782 1.813 1.00 89.44 270 ASP A O 1
ATOM 2146 N N . ILE A 1 271 ? 11.090 13.362 3.407 1.00 90.00 271 ILE A N 1
ATOM 2147 C CA . ILE A 1 271 ? 11.825 14.345 2.596 1.00 90.00 271 ILE A CA 1
ATOM 2148 C C . ILE A 1 271 ? 13.223 13.818 2.244 1.00 90.00 271 ILE A C 1
ATOM 2150 O O . ILE A 1 271 ? 13.622 13.853 1.074 1.00 90.00 271 ILE A O 1
ATOM 2154 N N . GLN A 1 272 ? 13.963 13.288 3.221 1.00 90.25 272 GLN A N 1
ATOM 2155 C CA . GLN A 1 272 ? 15.322 12.779 3.012 1.00 90.25 272 GLN A CA 1
ATOM 2156 C C . GLN A 1 272 ? 15.360 11.573 2.064 1.00 90.25 272 GLN A C 1
ATOM 2158 O O . GLN A 1 272 ? 16.250 11.497 1.205 1.00 90.25 272 GLN A O 1
ATOM 2163 N N . LYS A 1 273 ? 14.377 10.664 2.163 1.00 90.81 273 LYS A N 1
ATOM 2164 C CA . LYS A 1 273 ? 14.233 9.492 1.279 1.00 90.81 273 LYS A CA 1
ATOM 2165 C C . LYS A 1 273 ? 14.151 9.866 -0.197 1.00 90.81 273 LYS A C 1
ATOM 2167 O O . LYS A 1 273 ? 14.622 9.099 -1.033 1.00 90.81 273 LYS A O 1
ATOM 2172 N N . LEU A 1 274 ? 13.596 11.033 -0.525 1.00 92.44 274 LEU A N 1
ATOM 2173 C CA . LEU A 1 274 ? 13.486 11.514 -1.904 1.00 92.44 274 LEU A CA 1
ATOM 2174 C C . LEU A 1 274 ? 14.623 12.458 -2.301 1.00 92.44 274 LEU A C 1
ATOM 2176 O O . LEU A 1 274 ? 15.077 12.432 -3.448 1.00 92.44 274 LEU A O 1
ATOM 2180 N N . GLN A 1 275 ? 15.128 13.266 -1.368 1.00 93.50 275 GLN A N 1
ATOM 2181 C CA . GLN A 1 275 ? 16.196 14.222 -1.650 1.00 93.50 275 GLN A CA 1
ATOM 2182 C C . GLN A 1 275 ? 17.517 13.525 -1.999 1.00 93.50 275 GLN A C 1
ATOM 2184 O O . GLN A 1 275 ? 18.177 13.910 -2.965 1.00 93.50 275 GLN A O 1
ATOM 2189 N N . LYS A 1 276 ? 17.892 12.472 -1.263 1.00 93.38 276 LYS A N 1
ATOM 2190 C CA . LYS A 1 276 ? 19.136 11.725 -1.504 1.00 93.38 276 LYS A CA 1
ATOM 2191 C C . LYS A 1 276 ? 19.222 11.128 -2.922 1.00 93.38 276 LYS A C 1
ATOM 2193 O O . LYS A 1 276 ? 20.178 11.456 -3.626 1.00 93.38 276 LYS A O 1
ATOM 2198 N N . PRO A 1 277 ? 18.266 10.304 -3.392 1.00 94.75 277 PRO A N 1
ATOM 2199 C CA . PRO A 1 277 ? 18.336 9.751 -4.744 1.00 94.75 277 PRO A CA 1
ATOM 2200 C C . PRO A 1 277 ? 18.156 10.822 -5.831 1.00 94.75 277 PRO A C 1
ATOM 2202 O O . PRO A 1 277 ? 18.673 10.675 -6.935 1.00 94.75 277 PRO A O 1
ATOM 2205 N N . TYR A 1 278 ? 17.494 11.944 -5.543 1.00 97.50 278 TYR A N 1
ATOM 2206 C CA . TYR A 1 278 ? 17.461 13.063 -6.483 1.00 97.50 278 TYR A CA 1
ATOM 2207 C C . TYR A 1 278 ? 18.825 13.736 -6.673 1.00 97.50 278 TYR A C 1
ATOM 2209 O O . TYR A 1 278 ? 19.178 14.095 -7.796 1.00 97.50 278 TYR A O 1
ATOM 2217 N N . LEU A 1 279 ? 19.629 13.863 -5.615 1.00 96.94 279 LEU A N 1
ATOM 2218 C CA . LEU A 1 279 ? 21.016 14.322 -5.741 1.00 96.94 279 LEU A CA 1
ATOM 2219 C C . LEU A 1 279 ? 21.877 13.327 -6.537 1.00 96.94 279 LEU A C 1
ATOM 2221 O O . LEU A 1 279 ? 22.728 13.750 -7.317 1.00 96.94 279 LEU A O 1
ATOM 2225 N N . GLU A 1 280 ? 21.619 12.024 -6.415 1.00 95.19 280 GLU A N 1
ATOM 2226 C CA . GLU A 1 280 ? 22.256 10.994 -7.250 1.00 95.19 280 GLU A CA 1
ATOM 2227 C C . GLU A 1 280 ? 21.851 11.116 -8.728 1.00 95.19 280 GLU A C 1
ATOM 2229 O O . GLU A 1 280 ? 22.700 11.055 -9.616 1.00 95.19 280 GLU A O 1
ATOM 2234 N N . PHE A 1 281 ? 20.577 11.401 -9.015 1.00 97.06 281 PHE A N 1
ATOM 2235 C CA . PHE A 1 281 ? 20.153 11.749 -10.373 1.00 97.06 281 PHE A CA 1
ATOM 2236 C C . PHE A 1 281 ? 20.933 12.960 -10.901 1.00 97.06 281 PHE A C 1
ATOM 2238 O O . PHE A 1 281 ? 21.395 12.948 -12.040 1.00 97.06 281 PHE A O 1
ATOM 2245 N N . LYS A 1 282 ? 21.121 14.005 -10.084 1.00 97.56 282 LYS A N 1
ATOM 2246 C CA . LYS A 1 282 ? 21.864 15.208 -10.491 1.00 97.56 282 LYS A CA 1
ATOM 2247 C C . LYS A 1 282 ? 23.332 14.921 -10.802 1.00 97.56 282 LYS A C 1
ATOM 2249 O O . LYS A 1 282 ? 23.862 15.555 -11.713 1.00 97.56 282 LYS A O 1
ATOM 2254 N N . SER A 1 283 ? 23.968 13.994 -10.085 1.00 96.44 283 SER A N 1
ATOM 2255 C CA . SER A 1 283 ? 25.370 13.629 -10.311 1.00 96.44 283 SER A CA 1
ATOM 2256 C C . SER A 1 283 ? 25.559 12.693 -11.509 1.00 96.44 283 SER A C 1
ATOM 2258 O O . SER A 1 283 ? 26.550 12.822 -12.224 1.00 96.44 283 SER A O 1
ATOM 2260 N N . ASN A 1 284 ? 24.604 11.797 -11.784 1.00 94.56 284 ASN A N 1
ATOM 2261 C CA . ASN A 1 284 ? 24.637 10.908 -12.945 1.00 94.56 284 ASN A CA 1
ATOM 2262 C C . ASN A 1 284 ? 23.269 10.802 -13.632 1.00 94.56 284 ASN A C 1
ATOM 2264 O O . ASN A 1 284 ? 22.519 9.839 -13.458 1.00 94.56 284 ASN A O 1
ATOM 2268 N N . LYS A 1 285 ? 22.985 11.768 -14.507 1.00 96.00 285 LYS A N 1
ATOM 2269 C CA . LYS A 1 285 ? 21.697 11.842 -15.204 1.00 96.00 285 LYS A CA 1
ATOM 2270 C C . LYS A 1 285 ? 21.479 10.739 -16.252 1.00 96.00 285 LYS A C 1
ATOM 2272 O O . LYS A 1 285 ? 20.340 10.518 -16.652 1.00 96.00 285 LYS A O 1
ATOM 2277 N N . ASN A 1 286 ? 22.522 10.030 -16.692 1.00 94.19 286 ASN A N 1
ATOM 2278 C CA . ASN A 1 286 ? 22.452 9.081 -17.816 1.00 94.19 286 ASN A CA 1
ATOM 2279 C C . ASN A 1 286 ? 21.970 7.670 -17.429 1.00 94.19 286 ASN A C 1
ATOM 2281 O O . ASN A 1 286 ? 21.789 6.819 -18.301 1.00 94.19 286 ASN A O 1
ATOM 2285 N N . ASN A 1 287 ? 21.746 7.394 -16.143 1.00 93.75 287 ASN A N 1
ATOM 2286 C CA . ASN A 1 287 ? 21.276 6.089 -15.686 1.00 93.75 287 ASN A CA 1
ATOM 2287 C C . ASN A 1 287 ? 19.747 5.959 -15.831 1.00 93.75 287 ASN A C 1
ATOM 2289 O O . ASN A 1 287 ? 18.996 6.161 -14.882 1.00 93.75 287 ASN A O 1
ATOM 2293 N N . MET A 1 288 ? 19.266 5.599 -17.026 1.00 93.88 288 MET A N 1
ATOM 2294 C CA . MET A 1 288 ? 17.823 5.591 -17.329 1.00 93.88 288 MET A CA 1
ATOM 2295 C C . MET A 1 288 ? 17.000 4.630 -16.459 1.00 93.88 288 MET A C 1
ATOM 2297 O O . MET A 1 288 ? 15.869 4.950 -16.090 1.00 93.88 288 MET A O 1
ATOM 2301 N N . LYS A 1 289 ? 17.566 3.480 -16.067 1.00 92.25 289 LYS A N 1
ATOM 2302 C CA . LYS A 1 289 ? 16.894 2.543 -15.152 1.00 92.25 289 LYS A CA 1
ATOM 2303 C C . LYS A 1 289 ? 16.681 3.181 -13.778 1.00 92.25 289 LYS A C 1
ATOM 2305 O O . LYS A 1 289 ? 15.585 3.097 -13.229 1.00 92.25 289 LYS A O 1
ATOM 2310 N N . PHE A 1 290 ? 17.721 3.817 -13.240 1.00 94.94 290 PHE A N 1
ATOM 2311 C CA . PHE A 1 290 ? 17.637 4.547 -11.978 1.00 94.94 290 PHE A CA 1
ATOM 2312 C C . PHE A 1 290 ? 16.634 5.699 -12.073 1.00 94.94 290 PHE A C 1
ATOM 2314 O O . PHE A 1 290 ? 15.736 5.790 -11.240 1.00 94.94 290 PHE A O 1
ATOM 2321 N N . ASN A 1 291 ? 16.717 6.509 -13.133 1.00 97.31 291 ASN A N 1
ATOM 2322 C CA . ASN A 1 291 ? 15.803 7.627 -13.361 1.00 97.31 291 ASN A CA 1
ATOM 2323 C C . ASN A 1 291 ? 14.343 7.167 -13.386 1.00 97.31 291 ASN A C 1
ATOM 2325 O O . ASN A 1 291 ? 13.487 7.832 -12.807 1.00 97.31 291 ASN A O 1
ATOM 2329 N N . LYS A 1 292 ? 14.049 6.028 -14.031 1.00 96.31 292 LYS A N 1
ATOM 2330 C CA . LYS A 1 292 ? 12.690 5.475 -14.079 1.00 96.31 292 LYS A CA 1
ATOM 2331 C C . LYS A 1 292 ? 12.193 5.077 -12.694 1.00 96.31 292 LYS A C 1
ATOM 2333 O O . LYS A 1 292 ? 11.101 5.487 -12.312 1.00 96.31 292 LYS A O 1
ATOM 2338 N N . ASN A 1 293 ? 13.008 4.347 -11.936 1.00 95.19 293 ASN A N 1
ATOM 2339 C CA . ASN A 1 293 ? 12.665 3.935 -10.576 1.00 95.19 293 ASN A CA 1
ATOM 2340 C C . ASN A 1 293 ? 12.445 5.146 -9.656 1.00 95.19 293 ASN A C 1
ATOM 2342 O O . ASN A 1 293 ? 11.482 5.174 -8.893 1.00 95.19 293 ASN A O 1
ATOM 2346 N N . LEU A 1 294 ? 13.306 6.163 -9.753 1.00 96.75 294 LEU A N 1
ATOM 2347 C CA . LEU A 1 294 ? 13.174 7.393 -8.979 1.00 96.75 294 LEU A CA 1
ATOM 2348 C C . LEU A 1 294 ? 11.915 8.179 -9.369 1.00 96.75 294 LEU A C 1
ATOM 2350 O O . LEU A 1 294 ? 11.178 8.620 -8.492 1.00 96.75 294 LEU A O 1
ATOM 2354 N N . TYR A 1 295 ? 11.640 8.328 -10.668 1.00 97.88 295 TYR A N 1
ATOM 2355 C CA . TYR A 1 295 ? 10.427 8.983 -11.162 1.00 97.88 295 TYR A CA 1
ATOM 2356 C C . TYR A 1 295 ? 9.158 8.300 -10.628 1.00 97.88 295 TYR A C 1
ATOM 2358 O O . TYR A 1 295 ? 8.253 8.979 -10.142 1.00 97.88 295 TYR A O 1
ATOM 2366 N N . ASP A 1 296 ? 9.092 6.970 -10.674 1.00 94.25 296 ASP A N 1
ATOM 2367 C CA . ASP A 1 296 ? 7.940 6.211 -10.172 1.00 94.25 296 ASP A CA 1
ATOM 2368 C C . ASP A 1 296 ? 7.800 6.322 -8.647 1.00 94.25 296 ASP A C 1
ATOM 2370 O O . ASP A 1 296 ? 6.697 6.536 -8.134 1.00 94.25 296 ASP A O 1
ATOM 2374 N N . GLY A 1 297 ? 8.921 6.247 -7.923 1.00 94.69 297 GLY A N 1
ATOM 2375 C CA . GLY A 1 297 ? 8.962 6.433 -6.474 1.00 94.69 297 GLY A CA 1
ATOM 2376 C C . GLY A 1 297 ? 8.447 7.811 -6.056 1.00 94.69 297 GLY A C 1
ATOM 2377 O O . GLY A 1 297 ? 7.543 7.903 -5.229 1.00 94.69 297 GLY A O 1
ATOM 2378 N N . ILE A 1 298 ? 8.936 8.883 -6.688 1.00 97.06 298 ILE A N 1
ATOM 2379 C CA . ILE A 1 298 ? 8.478 10.252 -6.410 1.00 97.06 298 ILE A CA 1
ATOM 2380 C C . ILE A 1 298 ? 6.968 10.392 -6.665 1.00 97.06 298 ILE A C 1
ATOM 2382 O O . ILE A 1 298 ? 6.251 10.940 -5.828 1.00 97.06 298 ILE A O 1
ATOM 2386 N N . ASN A 1 299 ? 6.453 9.873 -7.787 1.00 97.06 299 ASN A N 1
ATOM 2387 C CA . ASN A 1 299 ? 5.017 9.947 -8.084 1.00 97.06 299 ASN A CA 1
ATOM 2388 C C . ASN A 1 299 ? 4.160 9.153 -7.088 1.00 97.06 299 ASN A C 1
ATOM 2390 O O . ASN A 1 299 ? 3.042 9.569 -6.780 1.00 97.06 299 ASN A O 1
ATOM 2394 N N . THR A 1 300 ? 4.690 8.056 -6.542 1.00 95.12 300 THR A N 1
ATOM 2395 C CA . THR A 1 300 ? 4.027 7.289 -5.479 1.00 95.12 300 THR A CA 1
ATOM 2396 C C . THR A 1 300 ? 3.866 8.137 -4.215 1.00 95.12 300 THR A C 1
ATOM 2398 O O . THR A 1 300 ? 2.751 8.267 -3.709 1.00 95.12 300 THR A O 1
ATOM 2401 N N . PHE A 1 301 ? 4.935 8.799 -3.758 1.00 92.00 301 PHE A N 1
ATOM 2402 C CA . PHE A 1 301 ? 4.886 9.706 -2.602 1.00 92.00 301 PHE A CA 1
ATOM 2403 C C . PHE A 1 301 ? 3.935 10.890 -2.825 1.00 92.00 301 PHE A C 1
ATOM 2405 O O . PHE A 1 301 ? 3.136 11.218 -1.947 1.00 92.00 301 PHE A O 1
ATOM 2412 N N . ILE A 1 302 ? 3.962 11.501 -4.017 1.00 96.75 302 ILE A N 1
ATOM 2413 C CA . ILE A 1 302 ? 3.025 12.575 -4.389 1.00 96.75 302 ILE A CA 1
ATOM 2414 C C . ILE A 1 302 ? 1.574 12.099 -4.249 1.00 96.75 302 ILE A C 1
ATOM 2416 O O . ILE A 1 302 ? 0.745 12.820 -3.690 1.00 96.75 302 ILE A O 1
ATOM 2420 N N . SER A 1 303 ? 1.256 10.903 -4.752 1.00 95.31 303 SER A N 1
ATOM 2421 C CA . SER A 1 303 ? -0.093 10.337 -4.656 1.00 95.31 303 SER A CA 1
ATOM 2422 C C . SER A 1 303 ? -0.504 10.115 -3.201 1.00 95.31 303 SER A C 1
ATOM 2424 O O . SER A 1 303 ? -1.564 10.581 -2.786 1.00 95.31 303 SER A O 1
ATOM 2426 N N . GLN A 1 304 ? 0.363 9.489 -2.405 1.00 92.00 304 GLN A N 1
ATOM 2427 C CA . GLN A 1 304 ? 0.100 9.203 -0.993 1.00 92.00 304 GLN A CA 1
ATOM 2428 C C . GLN A 1 304 ? -0.144 10.482 -0.181 1.00 92.00 304 GLN A C 1
ATOM 2430 O O . GLN A 1 304 ? -1.092 10.551 0.598 1.00 92.00 304 GLN A O 1
ATOM 2435 N N . TYR A 1 305 ? 0.657 11.532 -0.385 1.00 93.88 305 TYR A N 1
ATOM 2436 C CA . TYR A 1 305 ? 0.466 12.806 0.316 1.00 93.88 305 TYR A CA 1
ATOM 2437 C C . TYR A 1 305 ? -0.843 13.504 -0.084 1.00 93.88 305 TYR A C 1
ATOM 2439 O O . TYR A 1 305 ? -1.515 14.081 0.776 1.00 93.88 305 TYR A O 1
ATOM 2447 N N . LYS A 1 306 ? -1.245 13.425 -1.362 1.00 94.94 306 LYS A N 1
ATOM 2448 C CA . LYS A 1 306 ? -2.544 13.944 -1.827 1.00 94.94 306 LYS A CA 1
ATOM 2449 C C . LYS A 1 306 ? -3.710 13.207 -1.171 1.00 94.94 306 LYS A C 1
ATOM 2451 O O . LYS A 1 306 ? -4.645 13.851 -0.698 1.00 94.94 306 LYS A O 1
ATOM 2456 N N . GLU A 1 307 ? -3.648 11.879 -1.113 1.00 92.81 307 GLU A N 1
ATOM 2457 C CA . GLU A 1 307 ? -4.674 11.057 -0.464 1.00 92.81 307 GLU A CA 1
ATOM 2458 C C . GLU A 1 307 ? -4.767 11.339 1.036 1.00 92.81 307 GLU A C 1
ATOM 2460 O O . GLU A 1 307 ? -5.866 11.538 1.552 1.00 92.81 307 GLU A O 1
ATOM 2465 N N . LEU A 1 308 ? -3.625 11.446 1.724 1.00 90.31 308 LEU A N 1
ATOM 2466 C CA . LEU A 1 308 ? -3.577 11.786 3.145 1.00 90.31 308 LEU A CA 1
ATOM 2467 C C . LEU A 1 308 ? -4.223 13.143 3.432 1.00 90.31 308 LEU A C 1
ATOM 2469 O O . LEU A 1 308 ? -5.044 13.233 4.344 1.00 90.31 308 LEU A O 1
ATOM 2473 N N . ASN A 1 309 ? -3.886 14.184 2.662 1.00 92.56 309 ASN A N 1
ATOM 2474 C CA . ASN A 1 309 ? -4.513 15.498 2.811 1.00 92.56 309 ASN A CA 1
ATOM 2475 C C . ASN A 1 309 ? -6.026 15.407 2.603 1.00 92.56 309 ASN A C 1
ATOM 2477 O O . ASN A 1 309 ? -6.783 15.854 3.464 1.00 92.56 309 ASN A O 1
ATOM 2481 N N . LYS A 1 310 ? -6.464 14.753 1.521 1.00 91.81 310 LYS A N 1
ATOM 2482 C CA . LYS A 1 310 ? -7.887 14.555 1.229 1.00 91.81 310 LYS A CA 1
ATOM 2483 C C . LYS A 1 310 ? -8.613 13.879 2.393 1.00 91.81 310 LYS A C 1
ATOM 2485 O O . LYS A 1 310 ? -9.630 14.387 2.840 1.00 91.81 310 LYS A O 1
ATOM 2490 N N . TRP A 1 311 ? -8.095 12.765 2.909 1.00 89.50 311 TRP A N 1
ATOM 2491 C CA . TRP A 1 311 ? -8.731 12.021 4.005 1.00 89.50 311 TRP A CA 1
ATOM 2492 C C . TRP A 1 311 ? -8.819 12.835 5.298 1.00 89.50 311 TRP A C 1
ATOM 2494 O O . TRP A 1 311 ? -9.821 12.775 6.010 1.00 89.50 311 TRP A O 1
ATOM 2504 N N . LYS A 1 312 ? -7.771 13.602 5.604 1.00 90.25 312 LYS A N 1
ATOM 2505 C CA . LYS A 1 312 ? -7.695 14.440 6.805 1.00 90.25 312 LYS A CA 1
ATOM 2506 C C . LYS A 1 312 ? -8.681 15.606 6.744 1.00 90.25 312 LYS A C 1
ATOM 2508 O O . LYS A 1 312 ? -9.401 15.841 7.708 1.00 90.25 312 LYS A O 1
ATOM 2513 N N . ILE A 1 313 ? -8.773 16.277 5.599 1.00 93.12 313 ILE A N 1
ATOM 2514 C CA . ILE A 1 313 ? -9.750 17.349 5.361 1.00 93.12 313 ILE A CA 1
ATOM 2515 C C . ILE A 1 313 ? -11.176 16.794 5.383 1.00 93.12 313 ILE A C 1
ATOM 2517 O O . ILE A 1 313 ? -12.043 17.360 6.042 1.00 93.12 313 ILE A O 1
ATOM 2521 N N . GLU A 1 314 ? -11.410 15.654 4.730 1.00 91.44 314 GLU A N 1
ATOM 2522 C CA . GLU A 1 314 ? -12.716 14.989 4.711 1.00 91.44 314 GLU A CA 1
ATOM 2523 C C . GLU A 1 314 ? -13.180 14.609 6.123 1.00 91.44 314 GLU A C 1
ATOM 2525 O O . GLU A 1 314 ? -14.358 14.727 6.440 1.00 91.44 314 GLU A O 1
ATOM 2530 N N . THR A 1 315 ? -12.254 14.209 7.000 1.00 89.56 315 THR A N 1
ATOM 2531 C CA . THR A 1 315 ? -12.564 13.927 8.410 1.00 89.56 315 THR A CA 1
ATOM 2532 C C . THR A 1 315 ? -13.119 15.168 9.105 1.00 89.56 315 THR A C 1
ATOM 2534 O O . THR A 1 315 ? -14.179 15.095 9.721 1.00 89.56 315 THR A O 1
ATOM 2537 N N . VAL A 1 316 ? -12.450 16.318 8.965 1.00 92.44 316 VAL A N 1
ATOM 2538 C CA . VAL A 1 316 ? -12.933 17.587 9.533 1.00 92.44 316 VAL A CA 1
ATOM 2539 C C . VAL A 1 316 ? -14.282 17.970 8.937 1.00 92.44 316 VAL A C 1
ATOM 2541 O O . VAL A 1 316 ? -15.194 18.322 9.680 1.00 92.44 316 VAL A O 1
ATOM 2544 N N . LYS A 1 317 ? -14.430 17.859 7.612 1.00 93.44 317 LYS A N 1
ATOM 2545 C CA . LYS A 1 317 ? -15.693 18.142 6.925 1.00 93.44 317 LYS A CA 1
ATOM 2546 C C . LYS A 1 317 ? -16.830 17.313 7.515 1.00 93.44 317 LYS A C 1
ATOM 2548 O O . LYS A 1 317 ? -17.847 17.874 7.893 1.00 93.44 317 LYS A O 1
ATOM 2553 N N . ASN A 1 318 ? -16.636 16.005 7.666 1.00 90.06 318 ASN A N 1
ATOM 2554 C CA . ASN A 1 318 ? -17.656 15.107 8.204 1.00 90.06 318 ASN A CA 1
ATOM 2555 C C . ASN A 1 318 ? -18.023 15.442 9.654 1.00 90.06 318 ASN A C 1
ATOM 2557 O O . ASN A 1 318 ? -19.197 15.380 10.008 1.00 90.06 318 ASN A O 1
ATOM 2561 N N . ILE A 1 319 ? -17.046 15.837 10.479 1.00 90.31 319 ILE A N 1
ATOM 2562 C CA . ILE A 1 319 ? -17.316 16.329 11.837 1.00 90.31 319 ILE A CA 1
ATOM 2563 C C . ILE A 1 319 ? -18.203 17.578 11.761 1.00 90.31 319 ILE A C 1
ATOM 2565 O O . ILE A 1 319 ? -19.257 17.608 12.388 1.00 90.31 319 ILE A O 1
ATOM 2569 N N . LEU A 1 320 ? -17.835 18.577 10.956 1.00 93.06 320 LEU A N 1
ATOM 2570 C CA . LEU A 1 320 ? -18.596 19.824 10.814 1.00 93.06 320 LEU A CA 1
ATOM 2571 C C . LEU A 1 320 ? -20.012 19.598 10.264 1.00 93.06 320 LEU A C 1
ATOM 2573 O O . LEU A 1 320 ? -20.966 20.163 10.792 1.00 93.06 320 LEU A O 1
ATOM 2577 N N . VAL A 1 321 ? -20.165 18.720 9.271 1.00 92.31 321 VAL A N 1
ATOM 2578 C CA . VAL A 1 321 ? -21.475 18.293 8.759 1.00 92.31 321 VAL A CA 1
ATOM 2579 C C . VAL A 1 321 ? -22.311 17.652 9.865 1.00 92.31 321 VAL A C 1
ATOM 2581 O O . VAL A 1 321 ? -23.495 17.951 9.976 1.00 92.31 321 VAL A O 1
ATOM 2584 N N . SER A 1 322 ? -21.717 16.802 10.714 1.00 88.81 322 SER A N 1
ATOM 2585 C CA . SER A 1 322 ? -22.458 16.141 11.799 1.00 88.81 322 SER A CA 1
ATOM 2586 C C . SER A 1 322 ? -23.031 17.118 12.832 1.00 88.81 322 SER A C 1
ATOM 2588 O O . SER A 1 322 ? -24.035 16.807 13.465 1.00 88.81 322 SER A O 1
ATOM 2590 N N . TYR A 1 323 ? -22.443 18.313 12.952 1.00 91.81 323 TYR A N 1
ATOM 2591 C CA . TYR A 1 323 ? -22.960 19.411 13.774 1.00 91.81 323 TYR A CA 1
ATOM 2592 C C . TYR A 1 323 ? -23.845 20.403 13.000 1.00 91.81 323 TYR A C 1
ATOM 2594 O O . TYR A 1 323 ? -24.311 21.376 13.583 1.00 91.81 323 TYR A O 1
ATOM 2602 N N . GLY A 1 324 ? -24.078 20.186 11.701 1.00 92.38 324 GLY A N 1
ATOM 2603 C CA . GLY A 1 324 ? -24.868 21.084 10.852 1.00 92.38 324 GLY A CA 1
ATOM 2604 C C . GLY A 1 324 ? -24.157 22.385 10.464 1.00 92.38 324 GLY A C 1
ATOM 2605 O O . GLY A 1 324 ? -24.810 23.334 10.044 1.00 92.38 324 GLY A O 1
ATOM 2606 N N . GLU A 1 325 ? -22.831 22.450 10.601 1.00 94.38 325 GLU A N 1
ATOM 2607 C CA . GLU A 1 325 ? -22.038 23.660 10.333 1.00 94.38 325 GLU A CA 1
ATOM 2608 C C . GLU A 1 325 ? -21.681 23.824 8.854 1.00 94.38 325 GLU A C 1
ATOM 2610 O O . GLU A 1 325 ? -21.441 24.935 8.385 1.00 94.38 325 GLU A O 1
ATOM 2615 N N . LEU A 1 326 ? -21.612 22.710 8.124 1.00 95.38 326 LEU A N 1
ATOM 2616 C CA . LEU A 1 326 ? -21.319 22.660 6.696 1.00 95.38 326 LEU A CA 1
ATOM 2617 C C . LEU A 1 326 ? -22.261 21.680 5.998 1.00 95.38 326 LEU A C 1
ATOM 2619 O O . LEU A 1 326 ? -22.761 20.738 6.612 1.00 95.38 326 LEU A O 1
ATOM 2623 N N . ASP A 1 327 ? -22.446 21.877 4.695 1.00 94.56 327 ASP A N 1
ATOM 2624 C CA . ASP A 1 327 ? -23.115 20.903 3.834 1.00 94.56 327 ASP A CA 1
ATOM 2625 C C . ASP A 1 327 ? -22.157 19.762 3.439 1.00 94.56 327 ASP A C 1
ATOM 2627 O O . ASP A 1 327 ? -20.938 19.942 3.358 1.00 94.56 327 ASP A O 1
ATOM 2631 N N . ASN A 1 328 ? -22.701 18.584 3.128 1.00 91.69 328 ASN A N 1
ATOM 2632 C CA . ASN A 1 328 ? -21.939 17.460 2.575 1.00 91.69 328 ASN A CA 1
ATOM 2633 C C . ASN A 1 328 ? -21.169 17.821 1.288 1.00 91.69 328 ASN A C 1
ATOM 2635 O O . ASN A 1 328 ? -20.109 17.241 1.018 1.00 91.69 328 ASN A O 1
ATOM 2639 N N . SER A 1 329 ? -21.682 18.774 0.503 1.00 94.50 329 SER A N 1
ATOM 2640 C CA . SER A 1 329 ? -21.060 19.294 -0.713 1.00 94.50 329 SER A CA 1
ATOM 2641 C C . SER A 1 329 ? -19.994 20.362 -0.463 1.00 94.50 329 SER A C 1
ATOM 2643 O O . SER A 1 329 ? -19.438 20.874 -1.436 1.00 94.50 329 SER A O 1
ATOM 2645 N N . ALA A 1 330 ? -19.710 20.723 0.795 1.00 95.62 330 ALA A N 1
ATOM 2646 C CA . ALA A 1 330 ? -18.725 21.748 1.121 1.00 95.62 330 ALA A CA 1
ATOM 2647 C C . ALA A 1 330 ? -17.347 21.414 0.529 1.00 95.62 330 ALA A C 1
ATOM 2649 O O . ALA A 1 330 ? -16.835 20.292 0.620 1.00 95.62 330 ALA A O 1
ATOM 2650 N N . SER A 1 331 ? -16.737 22.423 -0.080 1.00 95.50 331 SER A N 1
ATOM 2651 C CA . SER A 1 331 ? -15.400 22.368 -0.655 1.00 95.50 331 SER A CA 1
ATOM 2652 C C . SER A 1 331 ? -14.312 22.372 0.422 1.00 95.50 331 SER A C 1
ATOM 2654 O O . SER A 1 331 ? -14.510 22.834 1.546 1.00 95.50 331 SER A O 1
ATOM 2656 N N . GLU A 1 332 ? -13.100 21.937 0.056 1.00 92.88 332 GLU A N 1
ATOM 2657 C CA . GLU A 1 332 ? -11.912 22.066 0.918 1.00 92.88 332 GLU A CA 1
ATOM 2658 C C . GLU A 1 332 ? -11.734 23.513 1.409 1.00 92.88 332 GLU A C 1
ATOM 2660 O O . GLU A 1 332 ? -11.453 23.742 2.583 1.00 92.88 332 GLU A O 1
ATOM 2665 N N . LYS A 1 333 ? -11.951 24.499 0.530 1.00 93.81 333 LYS A N 1
ATOM 2666 C CA . LYS A 1 333 ? -11.807 25.918 0.869 1.00 93.81 333 LYS A CA 1
ATOM 2667 C C . LYS A 1 333 ? -12.782 26.347 1.967 1.00 93.81 333 LYS A C 1
ATOM 2669 O O . LYS A 1 333 ? -12.390 27.095 2.856 1.00 93.81 333 LYS A O 1
ATOM 2674 N N . GLU A 1 334 ? -14.025 25.875 1.924 1.00 95.75 334 GLU A N 1
ATOM 2675 C CA . GLU A 1 334 ? -15.027 26.171 2.954 1.00 95.75 334 GLU A CA 1
ATOM 2676 C C . GLU A 1 334 ? -14.639 25.569 4.307 1.00 95.75 334 GLU A C 1
ATOM 2678 O O . GLU A 1 334 ? -14.716 26.259 5.322 1.00 95.75 334 GLU A O 1
ATOM 2683 N N . VAL A 1 335 ? -14.113 24.339 4.316 1.00 94.62 335 VAL A N 1
ATOM 2684 C CA . VAL A 1 335 ? -13.591 23.695 5.534 1.00 94.62 335 VAL A CA 1
ATOM 2685 C C . VAL A 1 335 ? -12.438 24.508 6.135 1.00 94.62 335 VAL A C 1
ATOM 2687 O O . VAL A 1 335 ? -12.446 24.803 7.329 1.00 94.62 335 VAL A O 1
ATOM 2690 N N . PHE A 1 336 ? -11.465 24.930 5.321 1.00 92.19 336 PHE A N 1
ATOM 2691 C CA . PHE A 1 336 ? -10.339 25.749 5.790 1.00 92.19 336 PHE A CA 1
ATOM 2692 C C . PHE A 1 336 ? -10.768 27.124 6.306 1.00 92.19 336 PHE A C 1
ATOM 2694 O O . PHE A 1 336 ? -10.276 27.569 7.348 1.00 92.19 336 PHE A O 1
ATOM 2701 N N . ASN A 1 337 ? -11.691 27.785 5.604 1.00 92.50 337 ASN A N 1
ATOM 2702 C CA . ASN A 1 337 ? -12.244 29.064 6.038 1.00 92.50 337 ASN A CA 1
ATOM 2703 C C . ASN A 1 337 ? -12.909 28.923 7.408 1.00 92.50 337 ASN A C 1
ATOM 2705 O O . ASN A 1 337 ? -12.634 29.725 8.297 1.00 92.50 337 ASN A O 1
ATOM 2709 N N . TYR A 1 338 ? -13.708 27.869 7.602 1.00 92.88 338 TYR A N 1
ATOM 2710 C CA . TYR A 1 338 ? -14.345 27.591 8.882 1.00 92.88 338 TYR A CA 1
ATOM 2711 C C . TYR A 1 338 ? -13.320 27.450 10.008 1.00 92.88 338 TYR A C 1
ATOM 2713 O O . TYR A 1 338 ? -13.394 28.174 10.998 1.00 92.88 338 TYR A O 1
ATOM 2721 N N . ILE A 1 339 ? -12.336 26.554 9.847 1.00 90.25 339 ILE A N 1
ATOM 2722 C CA . ILE A 1 339 ? -11.324 26.290 10.882 1.00 90.25 339 ILE A CA 1
ATOM 2723 C C . ILE A 1 339 ? -10.588 27.580 11.265 1.00 90.25 339 ILE A C 1
ATOM 2725 O O . ILE A 1 339 ? -10.378 27.851 12.448 1.00 90.25 339 ILE A O 1
ATOM 2729 N N . THR A 1 340 ? -10.221 28.383 10.263 1.00 87.25 340 THR A N 1
ATOM 2730 C CA . THR A 1 340 ? -9.480 29.633 10.462 1.00 87.25 340 THR A CA 1
ATOM 2731 C C . THR A 1 340 ? -10.325 30.675 11.197 1.00 87.25 340 THR A C 1
ATOM 2733 O O . THR A 1 340 ? -9.844 31.328 12.123 1.00 87.25 340 THR A O 1
ATOM 2736 N N . SER A 1 341 ? -11.597 30.823 10.820 1.00 88.75 341 SER A N 1
ATOM 2737 C CA . SER A 1 341 ? -12.515 31.786 11.434 1.00 88.75 341 SER A CA 1
ATOM 2738 C C . SER A 1 341 ? -12.950 31.387 12.844 1.00 88.75 341 SER A C 1
ATOM 2740 O O . SER A 1 341 ? -13.064 32.255 13.708 1.00 88.75 341 SER A O 1
ATOM 2742 N N . ALA A 1 342 ? -13.164 30.094 13.094 1.00 86.00 342 ALA A N 1
ATOM 2743 C CA . ALA A 1 342 ? -13.663 29.571 14.365 1.00 86.00 342 ALA A CA 1
ATOM 2744 C C . ALA A 1 342 ? -12.627 29.609 15.503 1.00 86.00 342 ALA A C 1
ATOM 2746 O O . ALA A 1 342 ? -12.996 29.421 16.658 1.00 86.00 342 ALA A O 1
ATOM 2747 N N . LYS A 1 343 ? -11.340 29.854 15.199 1.00 85.69 343 LYS A N 1
ATOM 2748 C CA . LYS A 1 343 ? -10.238 29.918 16.181 1.00 85.69 343 LYS A CA 1
ATOM 2749 C C . LYS A 1 343 ? -10.204 28.716 17.135 1.00 85.69 343 LYS A C 1
ATOM 2751 O O . LYS A 1 343 ? -9.894 28.860 18.316 1.00 85.69 343 LYS A O 1
ATOM 2756 N N . VAL A 1 344 ? -10.515 27.528 16.616 1.00 88.94 344 VAL A N 1
ATOM 2757 C CA . VAL A 1 344 ? -10.448 26.287 17.393 1.00 88.94 344 VAL A CA 1
ATOM 2758 C C . VAL A 1 344 ? -9.011 26.074 17.864 1.00 88.94 344 VAL A C 1
ATOM 2760 O O . VAL A 1 344 ? -8.062 26.280 17.098 1.00 88.94 344 VAL A O 1
ATOM 2763 N N . GLU A 1 345 ? -8.844 25.656 19.114 1.00 92.62 345 GLU A N 1
ATOM 2764 C CA . GLU A 1 345 ? -7.537 25.317 19.671 1.00 92.62 345 GLU A CA 1
ATOM 2765 C C . GLU A 1 345 ? -6.812 24.286 18.787 1.00 92.62 345 GLU A C 1
ATOM 2767 O O . GLU A 1 345 ? -7.437 23.447 18.138 1.00 92.62 345 GLU A O 1
ATOM 2772 N N . ASN A 1 346 ? -5.481 24.364 18.714 1.00 92.81 346 ASN A N 1
ATOM 2773 C CA . ASN A 1 346 ? -4.622 23.466 17.927 1.00 92.81 346 ASN A CA 1
ATOM 2774 C C . ASN A 1 346 ? -4.823 23.489 16.397 1.00 92.81 346 ASN A C 1
ATOM 2776 O O . ASN A 1 346 ? -4.054 22.846 15.682 1.00 92.81 346 ASN A O 1
ATOM 2780 N N . SER A 1 347 ? -5.772 24.267 15.866 1.00 93.69 347 SER A N 1
ATOM 2781 C CA . SER A 1 347 ? -6.052 24.372 14.421 1.00 93.69 347 SER A CA 1
ATOM 2782 C C . SER A 1 347 ? -4.820 24.682 13.565 1.00 93.69 347 SER A C 1
ATOM 2784 O O . SER A 1 347 ? -4.671 24.132 12.473 1.00 93.69 347 SER A O 1
ATOM 2786 N N . ASN A 1 348 ? -3.889 25.489 14.081 1.00 94.31 348 ASN A N 1
ATOM 2787 C CA . ASN A 1 348 ? -2.632 25.803 13.402 1.00 94.31 348 ASN A CA 1
ATOM 2788 C C . ASN A 1 348 ? -1.789 24.556 13.098 1.00 94.31 348 ASN A C 1
ATOM 2790 O O . ASN A 1 348 ? -1.166 24.503 12.043 1.00 94.31 348 ASN A O 1
ATOM 2794 N N . TYR A 1 349 ? -1.778 23.537 13.965 1.00 94.50 349 TYR A N 1
ATOM 2795 C CA . TYR A 1 349 ? -1.038 22.299 13.697 1.00 94.50 349 TYR A CA 1
ATOM 2796 C C . TYR A 1 349 ? -1.598 21.564 12.481 1.00 94.50 349 TYR A C 1
ATOM 2798 O O . TYR A 1 349 ? -0.845 21.140 11.606 1.00 94.50 349 TYR A O 1
ATOM 2806 N N . PHE A 1 350 ? -2.925 21.468 12.390 1.00 93.44 350 PHE A N 1
ATOM 2807 C CA . PHE A 1 350 ? -3.593 20.875 11.238 1.00 93.44 350 PHE A CA 1
ATOM 2808 C C . PHE A 1 350 ? -3.311 21.663 9.956 1.00 93.44 350 PHE A C 1
ATOM 2810 O O . PHE A 1 350 ? -2.885 21.078 8.961 1.00 93.44 350 PHE A O 1
ATOM 2817 N N . ILE A 1 351 ? -3.506 22.986 9.985 1.00 93.56 351 ILE A N 1
ATOM 2818 C CA . ILE A 1 351 ? -3.307 23.852 8.815 1.00 93.56 351 ILE A CA 1
ATOM 2819 C C . ILE A 1 351 ? -1.857 23.764 8.325 1.00 93.56 351 ILE A C 1
ATOM 2821 O O . ILE A 1 351 ? -1.623 23.476 7.151 1.00 93.56 351 ILE A O 1
ATOM 2825 N N . ASN A 1 352 ? -0.887 23.931 9.228 1.00 94.62 352 ASN A N 1
ATOM 2826 C CA . ASN A 1 352 ? 0.535 23.890 8.894 1.00 94.62 352 ASN A CA 1
ATOM 2827 C C . ASN A 1 352 ? 0.946 22.539 8.305 1.00 94.62 352 ASN A C 1
ATOM 2829 O O . ASN A 1 352 ? 1.714 22.497 7.347 1.00 94.62 352 ASN A O 1
ATOM 2833 N N . GLU A 1 353 ? 0.418 21.436 8.836 1.00 93.19 353 GLU A N 1
ATOM 2834 C CA . GLU A 1 353 ? 0.697 20.105 8.306 1.00 93.19 353 GLU A CA 1
ATOM 2835 C C . GLU A 1 353 ? 0.181 19.946 6.865 1.00 93.19 353 GLU A C 1
ATOM 2837 O O . GLU A 1 353 ? 0.888 19.415 6.003 1.00 93.19 353 GLU A O 1
ATOM 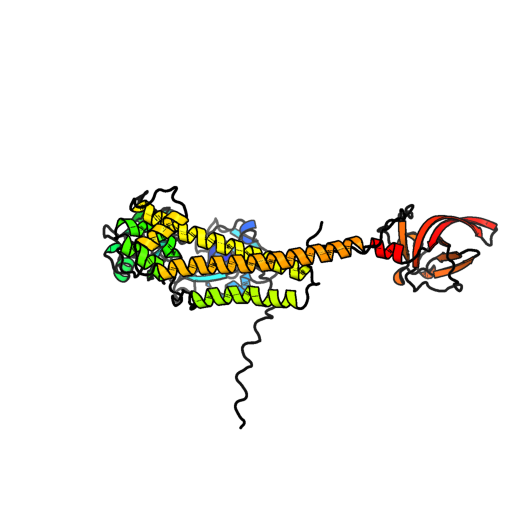2842 N N . ILE A 1 354 ? -1.052 20.384 6.581 1.00 94.38 354 ILE A N 1
ATOM 2843 C CA . ILE A 1 354 ? -1.621 20.277 5.231 1.00 94.38 354 ILE A CA 1
ATOM 2844 C C . ILE A 1 354 ? -0.824 21.132 4.239 1.00 94.38 354 ILE A C 1
ATOM 2846 O O . ILE A 1 354 ? -0.480 20.646 3.156 1.00 94.38 354 ILE A O 1
ATOM 2850 N N . GLU A 1 355 ? -0.497 22.370 4.611 1.00 94.25 355 GLU A N 1
ATOM 2851 C CA . GLU A 1 355 ? 0.267 23.291 3.764 1.00 94.25 355 GLU A CA 1
ATOM 2852 C C . GLU A 1 355 ? 1.715 22.825 3.559 1.00 94.25 355 GLU A C 1
ATOM 2854 O O . GLU A 1 355 ? 2.220 22.857 2.435 1.00 94.25 355 GLU A O 1
ATOM 2859 N N . SER A 1 356 ? 2.356 22.269 4.592 1.00 94.50 356 SER A N 1
ATOM 2860 C CA . SER A 1 356 ? 3.672 21.627 4.480 1.00 94.50 356 SER A CA 1
ATOM 2861 C C . SER A 1 356 ? 3.648 20.482 3.464 1.00 94.50 356 SER A C 1
ATOM 2863 O O . SER A 1 356 ? 4.457 20.450 2.533 1.00 94.50 356 SER A O 1
ATOM 2865 N N . ARG A 1 357 ? 2.648 19.589 3.536 1.00 94.25 357 ARG A N 1
ATOM 2866 C CA . ARG A 1 357 ? 2.491 18.515 2.541 1.00 94.25 357 ARG A CA 1
ATOM 2867 C C . ARG A 1 357 ? 2.246 19.050 1.130 1.00 94.25 357 ARG A C 1
ATOM 2869 O O . ARG A 1 357 ? 2.794 18.490 0.180 1.00 94.25 357 ARG A O 1
ATOM 2876 N N . LYS A 1 358 ? 1.450 20.116 0.966 1.00 95.69 358 LYS A N 1
ATOM 2877 C CA . LYS A 1 358 ? 1.245 20.775 -0.341 1.00 95.69 358 LYS A CA 1
ATOM 2878 C C . LYS A 1 358 ? 2.566 21.320 -0.890 1.00 95.69 358 LYS A C 1
ATOM 2880 O O . LYS A 1 358 ? 2.862 21.120 -2.069 1.00 95.69 358 LYS A O 1
ATOM 2885 N N . HIS A 1 359 ? 3.388 21.935 -0.042 1.00 96.25 359 HIS A N 1
ATOM 2886 C CA . HIS A 1 359 ? 4.721 22.393 -0.417 1.00 96.25 359 HIS A CA 1
ATOM 2887 C C . HIS A 1 359 ? 5.626 21.230 -0.861 1.00 96.25 359 HIS A C 1
ATOM 2889 O O . HIS A 1 359 ? 6.217 21.298 -1.941 1.00 96.25 359 HIS A O 1
ATOM 2895 N N . SER A 1 360 ? 5.675 20.127 -0.102 1.00 95.44 360 SER A N 1
ATOM 2896 C CA . SER A 1 360 ? 6.423 18.919 -0.486 1.00 95.44 360 SER A CA 1
ATOM 2897 C C . SER A 1 360 ? 5.959 18.358 -1.832 1.00 95.44 360 SER A C 1
ATOM 2899 O O . SER A 1 360 ? 6.788 18.101 -2.703 1.00 95.44 360 SER A O 1
ATOM 2901 N N . ILE A 1 361 ? 4.642 18.240 -2.050 1.00 97.06 361 ILE A N 1
ATOM 2902 C CA . ILE A 1 361 ? 4.063 17.784 -3.324 1.00 97.06 361 ILE A CA 1
ATOM 2903 C C . ILE A 1 361 ? 4.546 18.652 -4.492 1.00 97.06 361 ILE A C 1
ATOM 2905 O O . ILE A 1 361 ? 4.921 18.111 -5.535 1.00 97.06 361 ILE A O 1
ATOM 2909 N N . ASN A 1 362 ? 4.553 19.978 -4.341 1.00 97.75 362 ASN A N 1
ATOM 2910 C CA . ASN A 1 362 ? 4.993 20.894 -5.396 1.00 97.75 362 ASN A CA 1
ATOM 2911 C C . ASN A 1 362 ? 6.479 20.702 -5.724 1.00 97.75 362 ASN A C 1
ATOM 2913 O O . ASN A 1 362 ? 6.841 20.553 -6.895 1.00 97.75 362 ASN A O 1
ATOM 2917 N N . THR A 1 363 ? 7.325 20.621 -4.697 1.00 97.31 363 THR A N 1
ATOM 2918 C CA . THR A 1 363 ? 8.764 20.366 -4.841 1.00 97.31 363 THR A CA 1
ATOM 2919 C C . THR A 1 363 ? 9.027 19.039 -5.554 1.00 97.31 363 THR A C 1
ATOM 2921 O O . THR A 1 363 ? 9.759 18.985 -6.543 1.00 97.31 363 THR A O 1
ATOM 2924 N N . TRP A 1 364 ? 8.371 17.967 -5.118 1.00 97.69 364 TRP A N 1
ATOM 2925 C CA . TRP A 1 364 ? 8.510 16.638 -5.711 1.00 97.69 364 TRP A CA 1
ATOM 2926 C C . TRP A 1 364 ? 7.972 16.568 -7.141 1.00 97.69 364 TRP A C 1
ATOM 2928 O O . TRP A 1 364 ? 8.562 15.905 -7.994 1.00 97.69 364 TRP A O 1
ATOM 2938 N N . THR A 1 365 ? 6.899 17.299 -7.444 1.00 98.44 365 THR A N 1
ATOM 2939 C CA . THR A 1 365 ? 6.360 17.403 -8.808 1.00 98.44 365 THR A CA 1
ATOM 2940 C C . THR A 1 365 ? 7.383 18.042 -9.748 1.00 98.44 365 THR A C 1
ATOM 2942 O O . THR A 1 365 ? 7.597 17.543 -10.855 1.00 98.44 365 THR A O 1
ATOM 2945 N N . ALA A 1 366 ? 8.067 19.101 -9.302 1.00 98.38 366 ALA A N 1
ATOM 2946 C CA . ALA A 1 366 ? 9.140 19.725 -10.071 1.00 98.38 366 ALA A CA 1
ATOM 2947 C C . ALA A 1 366 ? 10.319 18.760 -10.298 1.00 98.38 366 ALA A C 1
ATOM 2949 O O . ALA A 1 366 ? 10.806 18.643 -11.425 1.00 98.38 366 ALA A O 1
ATOM 2950 N N . MET A 1 367 ? 10.723 18.005 -9.268 1.00 98.19 367 MET A N 1
ATOM 2951 C CA . MET A 1 367 ? 11.773 16.981 -9.378 1.00 98.19 367 MET A CA 1
ATOM 2952 C C . MET A 1 367 ? 11.408 15.894 -10.399 1.00 98.19 367 MET A C 1
ATOM 2954 O O . MET A 1 367 ? 12.198 15.591 -11.294 1.00 98.19 367 MET A O 1
ATOM 2958 N N . ALA A 1 368 ? 10.199 15.330 -10.303 1.00 98.38 368 ALA A N 1
ATOM 2959 C CA . ALA A 1 368 ? 9.717 14.302 -11.225 1.00 98.38 368 ALA A CA 1
ATOM 2960 C C . ALA A 1 368 ? 9.658 14.814 -12.670 1.00 98.38 368 ALA A C 1
ATOM 2962 O O . ALA A 1 368 ? 10.017 14.086 -13.600 1.00 98.38 368 ALA A O 1
ATOM 2963 N N . LYS A 1 369 ? 9.237 16.072 -12.862 1.00 98.44 369 LYS A N 1
ATOM 2964 C CA . LYS A 1 369 ? 9.218 16.714 -14.178 1.00 98.44 369 LYS A CA 1
ATOM 2965 C C . LYS A 1 369 ? 10.623 16.809 -14.768 1.00 98.44 369 LYS A C 1
ATOM 2967 O O . LYS A 1 369 ? 10.815 16.383 -15.902 1.00 98.44 369 LYS A O 1
ATOM 2972 N N . GLU A 1 370 ? 11.605 17.292 -14.007 1.00 98.50 370 GLU A N 1
ATOM 2973 C CA . GLU A 1 370 ? 12.984 17.396 -14.498 1.00 98.50 370 GLU A CA 1
ATOM 2974 C C . GLU A 1 370 ? 13.555 16.030 -14.901 1.00 98.50 370 GLU A C 1
ATOM 2976 O O . GLU A 1 370 ? 14.145 15.902 -15.977 1.00 98.50 370 GLU A O 1
ATOM 2981 N N . ILE A 1 371 ? 13.364 15.003 -14.063 1.00 98.44 371 ILE A N 1
ATOM 2982 C CA . ILE A 1 371 ? 13.841 13.642 -14.349 1.00 98.44 371 ILE A CA 1
ATOM 2983 C C . ILE A 1 371 ? 13.243 13.135 -15.660 1.00 98.44 371 ILE A C 1
ATOM 2985 O O . ILE A 1 371 ? 13.968 12.611 -16.511 1.00 98.44 371 ILE A O 1
ATOM 2989 N N . LYS A 1 372 ? 11.928 13.303 -15.834 1.00 98.31 372 LYS A N 1
ATOM 2990 C CA . LYS A 1 372 ? 11.219 12.862 -17.034 1.00 98.31 372 LYS A CA 1
ATOM 2991 C C . LYS A 1 372 ? 11.696 13.610 -18.273 1.00 98.31 372 LYS A C 1
ATOM 2993 O O . LYS A 1 372 ? 12.050 12.961 -19.253 1.00 98.31 372 LYS A O 1
ATOM 2998 N N . ASP A 1 373 ? 11.732 14.939 -18.227 1.00 98.25 373 ASP A N 1
ATOM 2999 C CA . ASP A 1 373 ? 12.107 15.772 -19.373 1.00 98.25 373 ASP A CA 1
ATOM 3000 C C . ASP A 1 373 ? 13.526 15.449 -19.849 1.00 98.25 373 ASP A C 1
ATOM 3002 O O . ASP A 1 373 ? 13.752 15.228 -21.040 1.00 98.25 373 ASP A O 1
ATOM 3006 N N . TYR A 1 374 ? 14.474 15.343 -18.910 1.00 98.31 374 TYR A N 1
ATOM 3007 C CA . TYR A 1 374 ? 15.843 14.958 -19.233 1.00 98.31 374 TYR A CA 1
ATOM 3008 C C . TYR A 1 374 ? 15.907 13.558 -19.853 1.00 98.31 374 TYR A C 1
ATOM 3010 O O . TYR A 1 374 ? 16.527 13.371 -20.900 1.00 98.31 374 TYR A O 1
ATOM 3018 N N . SER A 1 375 ? 15.268 12.573 -19.215 1.00 97.69 375 SER A N 1
ATOM 3019 C CA . SER A 1 375 ? 15.367 11.169 -19.630 1.00 97.69 375 SER A CA 1
ATOM 3020 C C . SER A 1 375 ? 14.720 10.936 -20.997 1.00 97.69 375 SER A C 1
ATOM 3022 O O . SER A 1 375 ? 15.299 10.254 -21.839 1.00 97.69 375 SER A O 1
ATOM 3024 N N . VAL A 1 376 ? 13.573 11.573 -21.269 1.00 97.25 376 VAL A N 1
ATOM 3025 C CA . VAL A 1 376 ? 12.925 11.553 -22.590 1.00 97.25 376 VAL A CA 1
ATOM 3026 C C . VAL A 1 376 ? 13.842 12.154 -23.653 1.00 97.25 376 VAL A C 1
ATOM 3028 O O . VAL A 1 376 ? 14.029 11.544 -24.708 1.00 97.25 376 VAL A O 1
ATOM 3031 N N . ALA A 1 377 ? 14.438 13.322 -23.395 1.00 96.69 377 ALA A N 1
ATOM 3032 C CA . ALA A 1 377 ? 15.339 13.965 -24.349 1.00 96.69 377 ALA A CA 1
ATOM 3033 C C . ALA A 1 377 ? 16.583 13.102 -24.629 1.00 96.69 377 ALA A C 1
ATOM 3035 O O . ALA A 1 377 ? 16.968 12.918 -25.788 1.00 96.69 377 ALA A O 1
ATOM 3036 N N . TYR A 1 378 ? 17.179 12.529 -23.579 1.00 94.88 378 TYR A N 1
ATOM 3037 C CA . TYR A 1 378 ? 18.338 11.649 -23.685 1.00 94.88 378 TYR A CA 1
ATOM 3038 C C . TYR A 1 378 ? 18.028 10.397 -24.511 1.00 94.88 378 TYR A C 1
ATOM 3040 O O . TYR A 1 378 ? 18.715 10.121 -25.496 1.00 94.88 378 TYR A O 1
ATOM 3048 N N . GLU A 1 379 ? 16.970 9.662 -24.166 1.00 93.56 379 GLU A N 1
ATOM 3049 C CA . GLU A 1 379 ? 16.596 8.440 -24.879 1.00 93.56 379 GLU A CA 1
ATOM 3050 C C . GLU A 1 379 ? 16.161 8.712 -26.322 1.00 93.56 379 GLU A C 1
ATOM 3052 O O . GLU A 1 379 ? 16.515 7.947 -27.218 1.00 93.56 379 GLU A O 1
ATOM 3057 N N . THR A 1 380 ? 15.472 9.830 -26.578 1.00 93.06 380 THR A N 1
ATOM 3058 C CA . THR A 1 380 ? 15.115 10.253 -27.942 1.00 93.06 380 THR A CA 1
ATOM 3059 C C . THR A 1 380 ? 16.366 10.460 -28.791 1.00 93.06 380 THR A C 1
ATOM 3061 O O . THR A 1 380 ? 16.444 9.941 -29.905 1.00 93.06 380 THR A O 1
ATOM 3064 N N . LYS A 1 381 ? 17.381 11.153 -28.255 1.00 91.38 381 LYS A N 1
ATOM 3065 C CA . LYS A 1 381 ? 18.664 11.345 -28.942 1.00 91.38 381 LYS A CA 1
ATOM 3066 C C . LYS A 1 381 ? 19.358 10.008 -29.209 1.00 91.38 381 LYS A C 1
ATOM 3068 O O . LYS A 1 381 ? 19.805 9.781 -30.329 1.00 91.38 381 LYS A O 1
ATOM 3073 N N . GLN A 1 382 ? 19.382 9.106 -28.224 1.00 87.12 382 GLN A N 1
ATOM 3074 C CA . GLN A 1 382 ? 19.959 7.764 -28.373 1.00 87.12 382 GLN A CA 1
ATOM 3075 C C . GLN A 1 382 ? 19.234 6.928 -29.438 1.00 87.12 382 GLN A C 1
ATOM 3077 O O . GLN A 1 382 ? 19.873 6.210 -30.208 1.00 87.12 382 GLN A O 1
ATOM 3082 N N . LYS A 1 383 ? 17.901 7.023 -29.505 1.00 84.94 383 LYS A N 1
ATOM 3083 C CA . LYS A 1 383 ? 17.072 6.350 -30.514 1.00 84.94 383 LYS A CA 1
ATOM 3084 C C . LYS A 1 383 ? 17.314 6.902 -31.915 1.00 84.94 383 LYS A C 1
ATOM 3086 O O . LYS A 1 383 ? 17.402 6.130 -32.863 1.00 84.94 383 LYS A O 1
ATOM 3091 N N . GLN A 1 384 ? 17.477 8.217 -32.052 1.00 85.00 384 GLN A N 1
ATOM 3092 C CA . GLN A 1 384 ? 17.797 8.855 -33.333 1.00 85.00 384 GLN A CA 1
ATOM 3093 C C . GLN A 1 384 ? 19.219 8.542 -33.816 1.00 85.00 384 GLN A C 1
ATOM 3095 O O . GLN A 1 384 ? 19.428 8.398 -35.018 1.00 85.00 384 GLN A O 1
ATOM 3100 N N . SER A 1 385 ? 20.184 8.403 -32.901 1.00 79.06 385 SER A N 1
ATOM 3101 C CA . SER A 1 385 ? 21.557 7.998 -33.230 1.00 79.06 385 SER A CA 1
ATOM 3102 C C . SER A 1 385 ? 21.724 6.495 -33.471 1.00 79.06 385 SER A C 1
ATOM 3104 O O . SER A 1 385 ? 22.828 6.053 -33.790 1.00 79.06 385 SER A O 1
ATOM 3106 N N . ALA A 1 386 ? 20.669 5.691 -33.295 1.00 72.88 386 ALA A N 1
ATOM 3107 C CA . ALA A 1 386 ? 20.737 4.262 -33.556 1.00 72.88 386 ALA A CA 1
ATOM 3108 C C . ALA A 1 386 ? 21.026 4.016 -35.053 1.00 72.88 386 ALA A C 1
ATOM 3110 O O . ALA A 1 386 ? 20.391 4.640 -35.910 1.00 72.88 386 ALA A O 1
ATOM 3111 N N . PRO A 1 387 ? 21.972 3.122 -35.397 1.00 70.25 387 PRO A N 1
ATOM 3112 C CA . PRO A 1 387 ? 22.304 2.843 -36.788 1.00 70.25 387 PRO A CA 1
ATOM 3113 C C . PRO A 1 387 ? 21.072 2.375 -37.568 1.00 70.25 387 PRO A C 1
ATOM 3115 O O . PRO A 1 387 ? 20.429 1.393 -37.194 1.00 70.25 387 PRO A O 1
ATOM 3118 N N . LYS A 1 388 ? 20.745 3.061 -38.670 1.00 70.12 388 LYS A N 1
ATOM 3119 C CA . LYS A 1 388 ? 19.670 2.631 -39.569 1.00 70.12 388 LYS A CA 1
ATOM 3120 C C . LYS A 1 388 ? 20.146 1.433 -40.378 1.00 70.12 388 LYS A C 1
ATOM 3122 O O . LYS A 1 388 ? 21.040 1.546 -41.211 1.00 70.12 388 LYS A O 1
ATOM 3127 N N . VAL A 1 389 ? 19.523 0.293 -40.131 1.00 74.62 389 VAL A N 1
ATOM 3128 C CA . VAL A 1 389 ? 19.716 -0.920 -40.914 1.00 74.62 389 VAL A CA 1
ATOM 3129 C C . VAL A 1 389 ? 18.898 -0.802 -42.205 1.00 74.62 389 VAL A C 1
ATOM 3131 O O . VAL A 1 389 ? 17.672 -0.805 -42.157 1.00 74.62 389 VAL A O 1
ATOM 3134 N N . THR A 1 390 ? 19.563 -0.656 -43.351 1.00 80.31 390 THR A N 1
ATOM 3135 C CA . THR A 1 390 ? 18.917 -0.478 -44.672 1.00 80.31 390 THR A CA 1
ATOM 3136 C C . THR A 1 390 ? 18.917 -1.745 -45.527 1.00 80.31 390 THR A C 1
ATOM 3138 O O . THR A 1 390 ? 18.217 -1.822 -46.534 1.00 80.31 390 THR A O 1
ATOM 3141 N N . THR A 1 391 ? 19.702 -2.745 -45.141 1.00 86.50 391 THR A N 1
ATOM 3142 C CA . THR A 1 391 ? 19.825 -4.031 -45.830 1.00 86.50 391 THR A CA 1
ATOM 3143 C C . THR A 1 391 ? 18.729 -5.007 -45.369 1.00 86.50 391 THR A C 1
ATOM 3145 O O . THR A 1 391 ? 18.326 -4.978 -44.204 1.00 86.50 391 THR A O 1
ATOM 3148 N N . PRO A 1 392 ? 18.262 -5.930 -46.235 1.00 88.25 392 PRO A N 1
ATOM 3149 C CA . PRO A 1 392 ? 17.136 -6.822 -45.933 1.00 88.25 392 PRO A CA 1
ATOM 3150 C C . PRO A 1 392 ? 17.513 -8.016 -45.035 1.00 88.25 392 PRO A C 1
ATOM 3152 O O . PRO A 1 392 ? 16.762 -8.987 -44.957 1.00 88.25 392 PRO A O 1
ATOM 3155 N N . TYR A 1 393 ? 18.698 -7.998 -44.416 1.00 91.31 393 TYR A N 1
ATOM 3156 C CA . TYR A 1 393 ? 19.203 -9.117 -43.622 1.00 91.31 393 TYR A CA 1
ATOM 3157 C C . TYR A 1 393 ? 18.499 -9.225 -42.271 1.00 91.31 393 TYR A C 1
ATOM 3159 O O . TYR A 1 393 ? 18.149 -8.205 -41.672 1.00 91.31 393 TYR A O 1
ATOM 3167 N N . PHE A 1 394 ? 18.363 -10.444 -41.757 1.00 88.25 394 PHE A N 1
ATOM 3168 C CA . PHE A 1 394 ? 17.840 -10.721 -40.419 1.00 88.25 394 PHE A CA 1
ATOM 3169 C C . PHE A 1 394 ? 18.726 -11.742 -39.708 1.00 88.25 394 PHE A C 1
ATOM 3171 O O . PHE A 1 394 ? 19.319 -12.597 -40.366 1.00 88.25 394 PHE A O 1
ATOM 3178 N N . ILE A 1 395 ? 18.821 -11.636 -38.376 1.00 87.69 395 ILE A N 1
ATOM 3179 C CA . ILE A 1 395 ? 19.521 -12.627 -37.550 1.00 87.69 395 ILE A CA 1
ATOM 3180 C C . ILE A 1 395 ? 18.766 -13.946 -37.683 1.00 87.69 395 ILE A C 1
ATOM 3182 O O . ILE A 1 395 ? 17.623 -14.046 -37.237 1.00 87.69 395 ILE A O 1
ATOM 3186 N N . ASP A 1 396 ? 19.385 -14.932 -38.324 1.00 84.81 396 ASP A N 1
ATOM 3187 C CA . ASP A 1 396 ? 18.845 -16.283 -38.309 1.00 84.81 396 ASP A CA 1
ATOM 3188 C C . ASP A 1 396 ? 19.194 -16.903 -36.950 1.00 84.81 396 ASP A C 1
ATOM 3190 O O . ASP A 1 396 ? 20.345 -16.870 -36.519 1.00 84.81 396 ASP A O 1
ATOM 3194 N N . ASN A 1 397 ? 18.197 -17.447 -36.252 1.00 78.06 397 ASN A N 1
ATOM 3195 C CA . ASN A 1 397 ? 18.366 -18.025 -34.914 1.00 78.06 397 ASN A CA 1
ATOM 3196 C C . ASN A 1 397 ? 19.109 -19.377 -34.935 1.00 78.06 397 ASN A C 1
ATOM 3198 O O . ASN A 1 397 ? 19.202 -20.041 -33.905 1.00 78.06 397 ASN A O 1
ATOM 3202 N N . MET A 1 398 ? 19.592 -19.809 -36.102 1.00 80.25 398 MET A N 1
ATOM 3203 C CA . MET A 1 398 ? 20.377 -21.024 -36.295 1.00 80.25 398 MET A CA 1
ATOM 3204 C C . MET A 1 398 ? 21.878 -20.756 -36.126 1.00 80.25 398 MET A C 1
ATOM 3206 O O . MET A 1 398 ? 22.438 -19.844 -36.737 1.00 80.25 398 MET A O 1
ATOM 3210 N N . ASP A 1 399 ? 22.549 -21.599 -35.341 1.00 83.56 399 ASP A N 1
ATOM 3211 C CA . ASP A 1 399 ? 24.005 -21.565 -35.204 1.00 83.56 399 ASP A CA 1
ATOM 3212 C C . ASP A 1 399 ? 24.677 -22.023 -36.511 1.00 83.56 399 ASP A C 1
ATOM 3214 O O . ASP A 1 399 ? 24.296 -23.035 -37.104 1.00 83.56 399 ASP A O 1
ATOM 3218 N N . PHE A 1 400 ? 25.712 -21.307 -36.961 1.00 88.06 400 PHE A N 1
ATOM 3219 C CA . PHE A 1 400 ? 26.439 -21.649 -38.186 1.00 88.06 400 PHE A CA 1
ATOM 3220 C C . PHE A 1 400 ? 27.035 -23.071 -38.160 1.00 88.06 400 PHE A C 1
ATOM 3222 O O . PHE A 1 400 ? 27.177 -23.702 -39.210 1.00 88.06 400 PHE A O 1
ATOM 3229 N N . ARG A 1 401 ? 27.318 -23.619 -36.969 1.00 85.56 401 ARG A N 1
ATOM 3230 C CA . ARG A 1 401 ? 27.710 -25.028 -36.782 1.00 85.56 401 ARG A CA 1
ATOM 3231 C C . ARG A 1 401 ? 26.745 -26.003 -37.409 1.00 85.56 401 ARG A C 1
ATOM 3233 O O . ARG A 1 401 ? 27.176 -26.962 -38.036 1.00 85.56 401 ARG A O 1
ATOM 3240 N N . GLU A 1 402 ? 25.451 -25.760 -37.254 1.00 84.12 402 GLU A N 1
ATOM 3241 C CA . GLU A 1 402 ? 24.417 -26.671 -37.739 1.00 84.12 402 GLU A CA 1
ATOM 3242 C C . GLU A 1 402 ? 24.425 -26.748 -39.271 1.00 84.12 402 GLU A C 1
ATOM 3244 O O . GLU A 1 402 ? 24.170 -27.806 -39.851 1.00 84.12 402 GLU A O 1
ATOM 3249 N N . ILE A 1 403 ? 24.820 -25.655 -39.934 1.00 87.19 403 ILE A N 1
ATOM 3250 C CA . ILE A 1 403 ? 25.016 -25.614 -41.384 1.00 87.19 403 ILE A CA 1
ATOM 3251 C C . ILE A 1 403 ? 26.231 -26.456 -41.787 1.00 87.19 403 ILE A C 1
ATOM 3253 O O . ILE A 1 403 ? 26.140 -27.212 -42.756 1.00 87.19 403 ILE A O 1
ATOM 3257 N N . LEU A 1 404 ? 27.348 -26.341 -41.061 1.00 86.62 404 LEU A N 1
ATOM 3258 C CA . LEU A 1 404 ? 28.589 -27.069 -41.354 1.00 86.62 404 LEU A CA 1
ATOM 3259 C C . LEU A 1 404 ? 28.505 -28.564 -41.014 1.00 86.62 404 LEU A C 1
ATOM 3261 O O . LEU A 1 404 ? 29.030 -29.388 -41.757 1.00 86.62 404 LEU A O 1
ATOM 3265 N N . TRP A 1 405 ? 27.861 -28.936 -39.908 1.00 81.50 405 TRP A N 1
ATOM 3266 C CA . TRP A 1 405 ? 27.878 -30.310 -39.390 1.00 81.50 405 TRP A CA 1
ATOM 3267 C C . TRP A 1 405 ? 26.949 -31.257 -40.145 1.00 81.50 405 TRP A C 1
ATOM 3269 O O . TRP A 1 405 ? 27.207 -32.456 -40.197 1.00 81.50 405 TRP A O 1
ATOM 3279 N N . GLY A 1 406 ? 25.877 -30.737 -40.748 1.00 70.88 406 GLY A N 1
ATOM 3280 C CA . GLY A 1 406 ? 24.999 -31.530 -41.609 1.00 70.88 406 GLY A CA 1
ATOM 3281 C C . GLY A 1 406 ? 24.223 -32.654 -40.902 1.00 70.88 406 GLY A C 1
ATOM 3282 O O . GLY A 1 406 ? 23.793 -33.586 -41.581 1.00 70.88 406 GLY A O 1
ATOM 3283 N N . TRP A 1 407 ? 24.033 -32.591 -39.574 1.00 61.41 407 TRP A N 1
ATOM 3284 C CA . TRP A 1 407 ? 23.250 -33.575 -38.809 1.00 61.41 407 TRP A CA 1
ATOM 3285 C C . TRP A 1 407 ? 21.762 -33.625 -39.221 1.00 61.41 407 TRP A C 1
ATOM 3287 O O . TRP A 1 407 ? 21.223 -32.704 -39.831 1.00 61.41 407 TRP A O 1
ATOM 3297 N N . GLN A 1 408 ? 21.131 -34.771 -38.938 1.00 51.66 408 GLN A N 1
ATOM 3298 C CA . GLN A 1 408 ? 19.817 -35.239 -39.410 1.00 51.66 408 GLN A CA 1
ATOM 3299 C C . GLN A 1 408 ? 18.752 -34.130 -39.577 1.00 51.66 408 GLN A C 1
ATOM 3301 O O . GLN A 1 408 ? 18.450 -33.382 -38.653 1.00 51.66 408 GLN A O 1
ATOM 3306 N N . THR A 1 409 ? 18.144 -34.042 -40.770 1.00 54.72 409 THR A N 1
ATOM 3307 C CA . THR A 1 409 ? 17.040 -33.111 -41.125 1.00 54.72 409 THR A CA 1
ATOM 3308 C C . THR A 1 409 ? 17.298 -31.604 -40.898 1.00 54.72 409 THR A C 1
ATOM 3310 O O . THR A 1 409 ? 16.353 -30.818 -40.855 1.00 54.72 409 THR A O 1
ATOM 3313 N N . ALA A 1 410 ? 18.563 -31.171 -40.794 1.00 55.69 410 ALA A N 1
ATOM 3314 C CA . ALA A 1 410 ? 18.939 -29.789 -40.483 1.00 55.69 410 ALA A CA 1
ATOM 3315 C C . ALA A 1 410 ? 18.499 -28.746 -41.531 1.00 55.69 410 ALA A C 1
ATOM 3317 O O . ALA A 1 410 ? 18.649 -28.925 -42.748 1.00 55.69 410 ALA A O 1
ATOM 3318 N N . LYS A 1 411 ? 17.992 -27.627 -41.002 1.00 67.06 411 LYS A N 1
ATOM 3319 C CA . LYS A 1 411 ? 17.464 -26.453 -41.706 1.00 67.06 411 LYS A CA 1
ATOM 3320 C C . LYS A 1 411 ? 18.473 -25.899 -42.723 1.00 67.06 411 LYS A C 1
ATOM 3322 O O . LYS A 1 411 ? 19.679 -25.855 -42.493 1.00 67.06 411 LYS A O 1
ATOM 3327 N N . GLN A 1 412 ? 17.968 -25.495 -43.884 1.00 83.75 412 GLN A N 1
ATOM 3328 C CA . GLN A 1 412 ? 18.764 -24.827 -44.916 1.00 83.75 412 GLN A CA 1
ATOM 3329 C C . GLN A 1 412 ? 19.024 -23.372 -44.501 1.00 83.75 412 GLN A C 1
ATOM 3331 O O . GLN A 1 412 ? 18.145 -22.780 -43.866 1.00 83.75 412 GLN A O 1
ATOM 3336 N N . PRO A 1 413 ? 20.177 -22.775 -44.863 1.00 88.81 413 PRO A N 1
ATOM 3337 C CA . PRO A 1 413 ? 20.381 -21.349 -44.653 1.00 88.81 413 PRO A CA 1
ATOM 3338 C C . PRO A 1 413 ? 19.268 -20.548 -45.329 1.00 88.81 413 PRO A C 1
ATOM 3340 O O . PRO A 1 413 ? 18.883 -20.825 -46.470 1.00 88.81 413 PRO A O 1
ATOM 3343 N N . GLN A 1 414 ? 18.737 -19.557 -44.623 1.00 88.62 414 GLN A N 1
ATOM 3344 C CA . GLN A 1 414 ? 17.634 -18.754 -45.128 1.00 88.62 414 GLN A CA 1
ATOM 3345 C C . GLN A 1 414 ? 18.153 -17.612 -45.999 1.00 88.62 414 GLN A C 1
ATOM 3347 O O . GLN A 1 414 ? 19.182 -16.997 -45.713 1.00 88.62 414 GLN A O 1
ATOM 3352 N N . LYS A 1 415 ? 17.430 -17.290 -47.078 1.00 88.00 415 LYS A N 1
ATOM 3353 C CA . LYS A 1 415 ? 17.735 -16.114 -47.907 1.00 88.00 415 LYS A CA 1
ATOM 3354 C C . LYS A 1 415 ? 17.744 -14.868 -47.021 1.00 88.00 415 LYS A C 1
ATOM 3356 O O . LYS A 1 415 ? 16.767 -14.627 -46.327 1.00 88.00 415 LYS A O 1
ATOM 3361 N N . ASN A 1 416 ? 18.816 -14.077 -47.091 1.00 89.75 416 ASN A N 1
ATOM 3362 C CA . ASN A 1 416 ? 19.071 -12.906 -46.237 1.00 89.75 416 ASN A CA 1
ATOM 3363 C C . ASN A 1 416 ? 19.355 -13.215 -44.748 1.00 89.75 416 ASN A C 1
ATOM 3365 O O . ASN A 1 416 ? 19.531 -12.275 -43.973 1.00 89.75 416 ASN A O 1
ATOM 3369 N N . GLY A 1 417 ? 19.454 -14.485 -44.349 1.00 92.12 417 GLY A N 1
ATOM 3370 C CA . GLY A 1 417 ? 19.899 -14.870 -43.010 1.00 92.12 417 GLY A CA 1
ATOM 3371 C C . GLY A 1 417 ? 21.366 -14.497 -42.806 1.00 92.12 417 GLY A C 1
ATOM 3372 O O . GLY A 1 417 ? 22.220 -14.869 -43.620 1.00 92.12 417 GLY A O 1
ATOM 3373 N N . ILE A 1 418 ? 21.648 -13.725 -41.755 1.00 93.19 418 ILE A N 1
ATOM 3374 C CA . ILE A 1 418 ? 23.004 -13.352 -41.340 1.00 93.19 418 ILE A CA 1
ATOM 3375 C C . ILE A 1 418 ? 23.445 -14.234 -40.170 1.00 93.19 418 ILE A C 1
ATOM 3377 O O . ILE A 1 418 ? 22.699 -14.430 -39.211 1.00 93.19 418 ILE A O 1
ATOM 3381 N N . TYR A 1 419 ? 24.669 -14.741 -40.255 1.00 92.00 419 TYR A N 1
ATOM 3382 C CA . TYR A 1 419 ? 25.276 -15.662 -39.302 1.00 92.00 419 TYR A CA 1
ATOM 3383 C C . TYR A 1 419 ? 26.614 -15.103 -38.833 1.00 92.00 419 TYR A C 1
ATOM 3385 O O . TYR A 1 419 ? 27.291 -14.375 -39.565 1.00 92.00 419 TYR A O 1
ATOM 3393 N N . ILE A 1 420 ? 27.014 -15.482 -37.625 1.00 90.94 420 ILE A N 1
ATOM 3394 C CA . ILE A 1 420 ? 28.350 -15.218 -37.100 1.00 90.94 420 ILE A CA 1
ATOM 3395 C C . ILE A 1 420 ? 29.098 -16.541 -36.942 1.00 90.94 420 ILE A C 1
ATOM 3397 O O . ILE A 1 420 ? 28.631 -17.465 -36.277 1.00 90.94 420 ILE A O 1
ATOM 3401 N N . ILE A 1 421 ? 30.268 -16.638 -37.564 1.00 89.12 421 ILE A N 1
ATOM 3402 C CA . ILE A 1 421 ? 31.190 -17.751 -37.365 1.00 89.12 421 ILE A CA 1
ATOM 3403 C C . ILE A 1 421 ? 31.944 -17.471 -36.071 1.00 89.12 421 ILE A C 1
ATOM 3405 O O . ILE A 1 421 ? 32.820 -16.614 -36.027 1.00 89.12 421 ILE A O 1
ATOM 3409 N N . THR A 1 422 ? 31.580 -18.161 -34.996 1.00 83.44 422 THR A N 1
ATOM 3410 C CA . THR A 1 422 ? 32.298 -18.065 -33.720 1.00 83.44 422 THR A CA 1
ATOM 3411 C C . THR A 1 422 ? 33.487 -19.025 -33.702 1.00 83.44 422 THR A C 1
ATOM 3413 O O . THR A 1 422 ? 33.528 -19.990 -34.461 1.00 83.44 422 THR A O 1
ATOM 3416 N N . SER A 1 423 ? 34.439 -18.829 -32.788 1.00 77.88 423 SER A N 1
ATOM 3417 C CA . SER A 1 423 ? 35.524 -19.799 -32.566 1.00 77.88 423 SER A CA 1
ATOM 3418 C C . SER A 1 423 ? 35.000 -21.192 -32.192 1.00 77.88 423 SER A C 1
ATOM 3420 O O . SER A 1 423 ? 35.598 -22.206 -32.542 1.00 77.88 423 SER A O 1
ATOM 3422 N N . GLN A 1 424 ? 33.843 -21.251 -31.527 1.00 73.94 424 GLN A N 1
ATOM 3423 C CA . GLN A 1 424 ? 33.155 -22.499 -31.206 1.00 73.94 424 GLN A CA 1
ATOM 3424 C C . GLN A 1 424 ? 32.524 -23.153 -32.433 1.00 73.94 424 GLN A C 1
ATOM 3426 O O . GLN A 1 424 ? 32.214 -24.342 -32.366 1.00 73.94 424 GLN A O 1
ATOM 3431 N N . ALA A 1 425 ? 32.343 -22.413 -33.537 1.00 75.75 425 ALA A N 1
ATOM 3432 C CA . ALA A 1 425 ? 31.720 -22.942 -34.738 1.00 75.75 425 ALA A CA 1
ATOM 3433 C C . ALA A 1 425 ? 32.546 -24.038 -35.415 1.00 75.75 425 ALA A C 1
ATOM 3435 O O . ALA A 1 425 ? 32.019 -24.838 -36.187 1.00 75.75 425 ALA A O 1
ATOM 3436 N N . GLY A 1 426 ? 33.844 -24.083 -35.111 1.00 81.12 426 GLY A N 1
ATOM 3437 C CA . GLY A 1 426 ? 34.736 -25.087 -35.657 1.00 81.12 426 GLY A CA 1
ATOM 3438 C C . GLY A 1 426 ? 34.815 -25.027 -37.185 1.00 81.12 426 GLY A C 1
ATOM 3439 O O . GLY A 1 426 ? 34.875 -26.073 -37.832 1.00 81.12 426 GLY A O 1
ATOM 3440 N N . ALA A 1 427 ? 34.779 -23.822 -37.757 1.00 89.31 427 ALA A N 1
ATOM 3441 C CA . ALA A 1 427 ? 34.982 -23.613 -39.181 1.00 89.31 427 ALA A CA 1
ATOM 3442 C C . ALA A 1 427 ? 36.484 -23.647 -39.494 1.00 89.31 427 ALA A C 1
ATOM 3444 O O . ALA A 1 427 ? 37.259 -22.834 -38.984 1.00 89.31 427 ALA A O 1
ATOM 3445 N N . LYS A 1 428 ? 36.877 -24.600 -40.334 1.00 91.31 428 LYS A N 1
ATOM 3446 C CA . LYS A 1 428 ? 38.242 -24.825 -40.798 1.00 91.31 428 LYS A CA 1
ATOM 3447 C C . LYS A 1 428 ? 38.329 -24.532 -42.291 1.00 91.31 428 LYS A C 1
ATOM 3449 O O . LYS A 1 428 ? 37.437 -24.908 -43.055 1.00 91.31 428 LYS A O 1
ATOM 3454 N N . VAL A 1 429 ? 39.400 -23.867 -42.697 1.00 91.62 429 VAL A N 1
ATOM 3455 C CA . VAL A 1 429 ? 39.706 -23.564 -44.091 1.00 91.62 429 VAL A CA 1
ATOM 3456 C C . VAL A 1 429 ? 40.121 -24.853 -44.783 1.00 91.62 429 VAL A C 1
ATOM 3458 O O . VAL A 1 429 ? 41.134 -25.456 -44.444 1.00 91.62 429 VAL A O 1
ATOM 3461 N N . LEU A 1 430 ? 39.295 -25.296 -45.728 1.00 90.12 430 LEU A N 1
ATOM 3462 C CA . LEU A 1 430 ? 39.615 -26.429 -46.587 1.00 90.12 430 LEU A CA 1
ATOM 3463 C C . LEU A 1 430 ? 40.561 -25.995 -47.704 1.00 90.12 430 LEU A C 1
ATOM 3465 O O . LEU A 1 430 ? 41.512 -26.704 -48.003 1.00 90.12 430 LEU A O 1
ATOM 3469 N N . GLN A 1 431 ? 40.251 -24.863 -48.341 1.00 89.00 431 GLN A N 1
ATOM 3470 C CA . GLN A 1 431 ? 41.036 -24.335 -49.448 1.00 89.00 431 GLN A CA 1
ATOM 3471 C C . GLN A 1 431 ? 40.720 -22.858 -49.699 1.00 89.00 431 GLN A C 1
ATOM 3473 O O . GLN A 1 431 ? 39.546 -22.474 -49.771 1.00 89.00 431 GLN A O 1
ATOM 3478 N N . SER A 1 432 ? 41.747 -22.047 -49.935 1.00 88.38 432 SER A N 1
ATOM 3479 C CA . SER A 1 432 ? 41.586 -20.713 -50.530 1.00 88.38 432 SER A CA 1
ATOM 3480 C C . SER A 1 432 ? 41.364 -20.804 -52.047 1.00 88.38 432 SER A C 1
ATOM 3482 O O . SER A 1 432 ? 42.143 -21.423 -52.770 1.00 88.38 432 SER A O 1
ATOM 3484 N N . VAL A 1 433 ? 40.297 -20.179 -52.555 1.00 86.81 433 VAL A N 1
ATOM 3485 C CA . VAL A 1 433 ? 39.929 -20.204 -53.984 1.00 86.81 433 VAL A CA 1
ATOM 3486 C C . VAL A 1 433 ? 39.737 -18.787 -54.526 1.00 86.81 433 VAL A C 1
ATOM 3488 O O . VAL A 1 433 ? 39.634 -17.818 -53.775 1.00 86.81 433 VAL A O 1
ATOM 3491 N N . SER A 1 434 ? 39.676 -18.629 -55.851 1.00 84.56 434 SER A N 1
ATOM 3492 C CA . SER A 1 434 ? 39.458 -17.305 -56.446 1.00 84.56 434 SER A CA 1
ATOM 3493 C C . SER A 1 434 ? 38.158 -16.671 -55.929 1.00 84.56 434 SER A C 1
ATOM 3495 O O . SER A 1 434 ? 37.071 -17.229 -56.087 1.00 84.56 434 SER A O 1
ATOM 3497 N N . GLY A 1 435 ? 38.282 -15.502 -55.294 1.00 86.88 435 GLY A N 1
ATOM 3498 C CA . GLY A 1 435 ? 37.158 -14.725 -54.769 1.00 86.88 435 GLY A CA 1
ATOM 3499 C C . GLY A 1 435 ? 36.614 -15.168 -53.405 1.00 86.88 435 GLY A C 1
ATOM 3500 O O . GLY A 1 435 ? 35.584 -14.635 -52.984 1.00 86.88 435 GLY A O 1
ATOM 3501 N N . GLY A 1 436 ? 37.259 -16.111 -52.708 1.00 92.44 436 GLY A N 1
ATOM 3502 C CA . GLY A 1 436 ? 36.843 -16.493 -51.360 1.00 92.44 436 GLY A CA 1
ATOM 3503 C C . GLY A 1 436 ? 37.534 -17.732 -50.799 1.00 92.44 436 GLY A C 1
ATOM 3504 O O . GLY A 1 436 ? 38.651 -18.076 -51.168 1.00 92.44 436 GLY A O 1
ATOM 3505 N N . VAL A 1 437 ? 36.848 -18.415 -49.890 1.00 93.31 437 VAL A N 1
ATOM 3506 C CA . VAL A 1 437 ? 37.396 -19.564 -49.166 1.00 93.31 437 VAL A CA 1
ATOM 3507 C C . VAL A 1 437 ? 36.364 -20.681 -49.054 1.00 93.31 437 VAL A C 1
ATOM 3509 O O . VAL A 1 437 ? 35.173 -20.430 -48.846 1.00 93.31 437 VAL A O 1
ATOM 3512 N N . LEU A 1 438 ? 36.815 -21.923 -49.217 1.00 92.62 438 LEU A N 1
ATOM 3513 C CA . LEU A 1 438 ? 36.036 -23.110 -48.896 1.00 92.62 438 LEU A CA 1
ATOM 3514 C C . LEU A 1 438 ? 36.232 -23.439 -47.421 1.00 92.62 438 LEU A C 1
ATOM 3516 O O . LEU A 1 438 ? 37.355 -23.648 -46.965 1.00 92.62 438 LEU A O 1
ATOM 3520 N N . LEU A 1 439 ? 35.131 -23.499 -46.682 1.00 92.38 439 LEU A N 1
ATOM 3521 C CA . LEU A 1 439 ? 35.116 -23.848 -45.270 1.00 92.38 439 LEU A CA 1
ATOM 3522 C C . LEU A 1 439 ? 34.454 -25.203 -45.071 1.00 92.38 439 LEU A C 1
ATOM 3524 O O . LEU A 1 439 ? 33.489 -25.554 -45.751 1.00 92.38 439 LEU A O 1
ATOM 3528 N N . THR A 1 440 ? 34.961 -25.939 -44.097 1.00 90.50 440 THR A N 1
ATOM 3529 C CA . THR A 1 440 ? 34.399 -27.195 -43.606 1.00 90.50 440 THR A CA 1
ATOM 3530 C C . THR A 1 440 ? 34.582 -27.257 -42.087 1.00 90.50 440 THR A C 1
ATOM 3532 O O . THR A 1 440 ? 34.931 -26.261 -41.454 1.00 90.50 440 THR A O 1
ATOM 3535 N N . THR A 1 441 ? 34.345 -28.411 -41.479 1.00 86.44 441 THR A N 1
ATOM 3536 C CA . THR A 1 441 ? 34.736 -28.695 -40.096 1.00 86.44 441 THR A CA 1
ATOM 3537 C C . THR A 1 441 ? 35.550 -29.990 -40.029 1.00 86.44 441 THR A C 1
ATOM 3539 O O . THR A 1 441 ? 35.784 -30.635 -41.053 1.00 86.44 441 THR A O 1
ATOM 3542 N N . ASP A 1 442 ? 36.021 -30.361 -38.842 1.00 76.31 442 ASP A N 1
ATOM 3543 C CA . ASP A 1 442 ? 36.871 -31.536 -38.652 1.00 76.31 442 ASP A CA 1
ATOM 3544 C C . ASP A 1 442 ? 36.122 -32.846 -38.953 1.00 76.31 442 ASP A C 1
ATOM 3546 O O . ASP A 1 442 ? 35.181 -33.242 -38.260 1.00 76.31 442 ASP A O 1
ATOM 3550 N N . VAL A 1 443 ? 36.587 -33.527 -39.999 1.00 64.56 443 VAL A N 1
ATOM 3551 C CA . VAL A 1 443 ? 36.089 -34.822 -40.480 1.00 64.56 443 VAL A CA 1
ATOM 3552 C C . VAL A 1 443 ? 36.393 -35.975 -39.520 1.00 64.56 443 VAL A C 1
ATOM 3554 O O . VAL A 1 443 ? 35.755 -37.018 -39.607 1.00 64.56 443 VAL A O 1
ATOM 3557 N N . THR A 1 444 ? 37.328 -35.817 -38.577 1.00 63.88 444 THR A N 1
ATOM 3558 C CA . THR A 1 444 ? 37.663 -36.880 -37.610 1.00 63.88 444 THR A CA 1
ATOM 3559 C C . THR A 1 444 ? 36.554 -37.115 -36.584 1.00 63.88 444 THR A C 1
ATOM 3561 O O . THR A 1 444 ? 36.508 -38.169 -35.952 1.00 63.88 444 THR A O 1
ATOM 3564 N N . ARG A 1 445 ? 35.637 -36.149 -36.426 1.00 61.19 445 ARG A N 1
ATOM 3565 C CA . ARG A 1 445 ? 34.528 -36.195 -35.460 1.00 61.19 445 ARG A CA 1
ATOM 3566 C C . ARG A 1 445 ? 33.149 -36.343 -36.103 1.00 61.19 445 ARG A C 1
ATOM 3568 O O . ARG A 1 445 ? 32.183 -36.601 -35.390 1.00 61.19 445 ARG A O 1
ATOM 3575 N N . LEU A 1 446 ? 33.037 -36.170 -37.422 1.00 67.88 446 LEU A N 1
ATOM 3576 C CA . LEU A 1 446 ? 31.769 -36.161 -38.154 1.00 67.88 446 LEU A CA 1
ATOM 3577 C C . LEU A 1 446 ? 31.902 -36.951 -39.454 1.00 67.88 446 LEU A C 1
ATOM 3579 O O . LEU A 1 446 ? 32.806 -36.707 -40.245 1.00 67.88 446 LEU A O 1
ATOM 3583 N N . SER A 1 447 ? 30.961 -37.859 -39.709 1.00 65.75 447 SER A N 1
ATOM 3584 C CA . SER A 1 447 ? 31.025 -38.777 -40.852 1.00 65.75 447 SER A CA 1
ATOM 3585 C C . SER A 1 447 ? 30.854 -38.106 -42.222 1.00 65.75 447 SER A C 1
ATOM 3587 O O . SER A 1 447 ? 31.223 -38.713 -43.223 1.00 65.75 447 SER A O 1
ATOM 3589 N N . ASN A 1 448 ? 30.281 -36.893 -42.299 1.00 76.12 448 ASN A N 1
ATOM 3590 C CA . ASN A 1 448 ? 30.08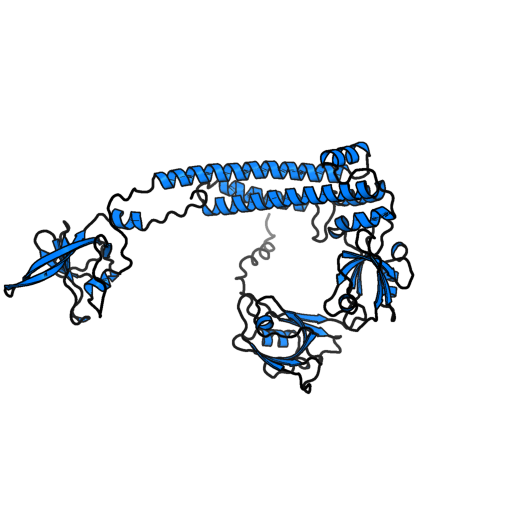6 -36.166 -43.564 1.00 76.12 448 ASN A CA 1
ATOM 3591 C C . ASN A 1 448 ? 29.802 -34.654 -43.368 1.00 76.12 448 ASN A C 1
ATOM 3593 O O . ASN A 1 448 ? 28.662 -34.216 -43.562 1.00 76.12 448 ASN A O 1
ATOM 3597 N N . PRO A 1 449 ? 30.787 -33.836 -42.953 1.00 84.19 449 PRO A N 1
ATOM 3598 C CA . PRO A 1 449 ? 30.585 -32.396 -42.823 1.00 84.19 449 PRO A CA 1
ATOM 3599 C C . PRO A 1 449 ? 30.358 -31.730 -44.188 1.00 84.19 449 PRO A C 1
ATOM 3601 O O . PRO A 1 449 ? 30.893 -32.154 -45.214 1.00 84.19 449 PRO A O 1
ATOM 3604 N N . ARG A 1 450 ? 29.566 -30.653 -44.211 1.00 87.56 450 ARG A N 1
ATOM 3605 C CA . ARG A 1 450 ? 29.328 -29.866 -45.424 1.00 87.56 450 ARG A CA 1
ATOM 3606 C C . ARG A 1 450 ? 30.504 -28.938 -45.696 1.00 87.56 450 ARG A C 1
ATOM 3608 O O . ARG A 1 450 ? 30.954 -28.206 -44.819 1.00 87.56 450 ARG A O 1
ATOM 3615 N N . THR A 1 451 ? 30.902 -28.880 -46.961 1.00 90.38 451 THR A N 1
ATOM 3616 C CA . THR A 1 451 ? 31.721 -27.786 -47.481 1.00 90.38 451 THR A CA 1
ATOM 3617 C C . THR A 1 451 ? 30.821 -26.622 -47.882 1.00 90.38 451 THR A C 1
ATOM 3619 O O . THR A 1 451 ? 29.794 -26.820 -48.535 1.00 90.38 451 THR A O 1
ATOM 3622 N N . VAL A 1 452 ? 31.207 -25.404 -47.517 1.00 93.06 452 VAL A N 1
ATOM 3623 C CA . VAL A 1 452 ? 30.536 -24.159 -47.914 1.00 93.06 452 VAL A CA 1
ATOM 3624 C C . VAL A 1 452 ? 31.547 -23.189 -48.505 1.00 93.06 452 VAL A C 1
ATOM 3626 O O . VAL A 1 452 ? 32.724 -23.224 -48.159 1.00 93.06 452 VAL A O 1
ATOM 3629 N N . PHE A 1 453 ? 31.093 -22.314 -49.394 1.00 94.94 453 PHE A N 1
ATOM 3630 C CA . PHE A 1 453 ? 31.917 -21.252 -49.959 1.00 94.94 453 PHE A CA 1
ATOM 3631 C C . PHE A 1 453 ? 31.570 -19.919 -49.299 1.00 94.94 453 PHE A C 1
ATOM 3633 O O . PHE A 1 453 ? 30.397 -19.547 -49.240 1.00 94.94 453 PHE A O 1
ATOM 3640 N N . VAL A 1 454 ? 32.581 -19.183 -48.841 1.00 95.44 454 VAL A N 1
ATOM 3641 C CA . VAL A 1 454 ? 32.433 -17.817 -48.331 1.00 95.44 454 VAL A CA 1
ATOM 3642 C C . VAL A 1 454 ? 33.186 -16.861 -49.246 1.00 95.44 454 VAL A C 1
ATOM 3644 O O . VAL A 1 454 ? 34.411 -16.904 -49.325 1.00 95.44 454 VAL A O 1
ATOM 3647 N N . ALA A 1 455 ? 32.456 -15.971 -49.916 1.00 96.00 455 ALA A N 1
ATOM 3648 C CA . ALA A 1 455 ? 33.040 -14.866 -50.663 1.00 96.00 455 ALA A CA 1
ATOM 3649 C C . ALA A 1 455 ? 33.598 -13.823 -49.683 1.00 96.00 455 ALA A C 1
ATOM 3651 O O . ALA A 1 455 ? 32.847 -13.220 -48.912 1.00 96.00 455 ALA A O 1
ATOM 3652 N N . THR A 1 456 ? 34.911 -13.621 -49.711 1.00 93.56 456 THR A N 1
ATOM 3653 C CA . THR A 1 456 ? 35.647 -12.741 -48.793 1.00 93.56 456 THR A CA 1
ATOM 3654 C C . THR A 1 456 ? 36.899 -12.198 -49.478 1.00 93.56 456 THR A C 1
ATOM 3656 O O . THR A 1 456 ? 37.430 -12.810 -50.403 1.00 93.56 456 THR A O 1
ATOM 3659 N N . LYS A 1 457 ? 37.357 -11.022 -49.035 1.00 91.88 457 LYS A N 1
ATOM 3660 C CA . LYS A 1 457 ? 38.641 -10.430 -49.450 1.00 91.88 457 LYS A CA 1
ATOM 3661 C C . LYS A 1 457 ? 39.798 -10.833 -48.533 1.00 91.88 457 LYS A C 1
ATOM 3663 O O . LYS A 1 457 ? 40.939 -10.477 -48.813 1.00 91.88 457 LYS A O 1
ATOM 3668 N N . ARG A 1 458 ? 39.503 -11.504 -47.418 1.00 89.31 458 ARG A N 1
ATOM 3669 C CA . ARG A 1 458 ? 40.503 -11.959 -46.455 1.00 89.31 458 ARG A CA 1
ATOM 3670 C C . ARG A 1 458 ? 41.277 -13.132 -47.045 1.00 89.31 458 ARG A C 1
ATOM 3672 O O . ARG A 1 458 ? 40.709 -13.958 -47.754 1.00 89.31 458 ARG A O 1
ATOM 3679 N N . GLN A 1 459 ? 42.568 -13.178 -46.750 1.00 87.81 459 GLN A N 1
ATOM 3680 C CA . GLN A 1 459 ? 43.436 -1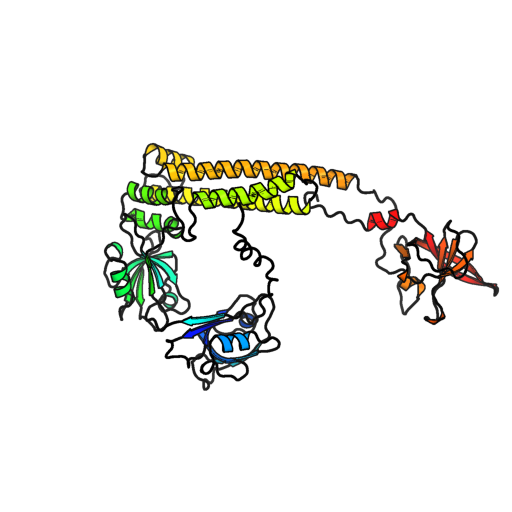4.282 -47.133 1.00 87.81 459 GLN A CA 1
ATOM 3681 C C . GLN A 1 459 ? 43.538 -15.255 -45.965 1.00 87.81 459 GLN A C 1
ATOM 3683 O O . GLN A 1 459 ? 43.675 -14.824 -44.822 1.00 87.81 459 GLN A O 1
ATOM 3688 N N . PHE A 1 460 ? 43.466 -16.542 -46.277 1.00 89.25 460 PHE A N 1
ATOM 3689 C CA . PHE A 1 460 ? 43.575 -17.627 -45.314 1.00 89.25 460 PHE A CA 1
ATOM 3690 C C . PHE A 1 460 ? 44.562 -18.661 -45.832 1.00 89.25 460 PHE A C 1
ATOM 3692 O O . PHE A 1 460 ? 44.687 -18.846 -47.050 1.00 89.25 460 PHE A O 1
ATOM 3699 N N . VAL A 1 461 ? 45.237 -19.341 -44.912 1.00 88.56 461 VAL A N 1
ATOM 3700 C CA . VAL A 1 461 ? 46.044 -20.514 -45.258 1.00 88.56 461 VAL A CA 1
ATOM 3701 C C . VAL A 1 461 ? 45.200 -21.778 -45.139 1.00 88.56 461 VAL A C 1
ATOM 3703 O O . VAL A 1 461 ? 44.267 -21.848 -44.335 1.00 88.56 461 VAL A O 1
ATOM 3706 N N . ASP A 1 462 ? 45.514 -22.779 -45.957 1.00 86.75 462 ASP A N 1
ATOM 3707 C CA . ASP A 1 462 ? 44.850 -24.077 -45.877 1.00 86.75 462 ASP A CA 1
ATOM 3708 C C . ASP A 1 462 ? 45.050 -24.676 -44.472 1.00 86.75 462 ASP A C 1
ATOM 3710 O O . ASP A 1 462 ? 46.066 -24.451 -43.812 1.00 86.75 462 ASP A O 1
ATOM 3714 N N . ASP A 1 463 ? 44.037 -25.391 -43.987 1.00 86.44 463 ASP A N 1
ATOM 3715 C CA . ASP A 1 463 ? 43.948 -25.954 -42.638 1.00 86.44 463 ASP A CA 1
ATOM 3716 C C . ASP A 1 463 ? 43.847 -24.961 -41.459 1.00 86.44 463 ASP A C 1
ATOM 3718 O O . ASP A 1 463 ? 43.725 -25.392 -40.304 1.00 86.44 463 ASP A O 1
ATOM 3722 N N . GLU A 1 464 ? 43.806 -23.650 -41.711 1.00 89.38 464 GLU A N 1
ATOM 3723 C CA . GLU A 1 464 ? 43.587 -22.640 -40.672 1.00 89.38 464 GLU A CA 1
ATOM 3724 C C . GLU A 1 464 ? 42.183 -22.740 -40.051 1.00 89.38 464 GLU A C 1
ATOM 3726 O O . GLU A 1 464 ? 41.181 -22.979 -40.728 1.00 89.38 464 GLU A O 1
ATOM 3731 N N . TRP A 1 465 ? 42.082 -22.511 -38.741 1.00 88.25 465 TRP A N 1
ATOM 3732 C CA . TRP A 1 465 ? 40.797 -22.393 -38.050 1.00 88.25 465 TRP A CA 1
ATOM 3733 C C . TRP A 1 465 ? 40.362 -20.938 -37.962 1.00 88.25 465 TRP A C 1
ATOM 3735 O O . TRP A 1 465 ? 41.110 -20.096 -37.461 1.00 88.25 465 TRP A O 1
ATOM 3745 N N . LEU A 1 466 ? 39.114 -20.655 -38.329 1.00 86.62 466 LEU A N 1
ATOM 3746 C CA . LEU A 1 466 ? 38.547 -19.325 -38.145 1.00 86.62 466 LEU A CA 1
ATOM 3747 C C . LEU A 1 466 ? 38.326 -19.052 -36.654 1.00 86.62 466 LEU A C 1
ATOM 3749 O O . LEU A 1 466 ? 37.427 -19.604 -36.019 1.00 86.62 466 LEU A O 1
ATOM 3753 N N . ARG A 1 467 ? 39.172 -18.187 -36.088 1.00 76.62 467 ARG A N 1
ATOM 3754 C CA . ARG A 1 467 ? 39.085 -17.743 -34.684 1.00 76.62 467 ARG A CA 1
ATOM 3755 C C . ARG A 1 467 ? 38.431 -16.376 -34.528 1.00 76.62 467 ARG A C 1
ATOM 3757 O O . ARG A 1 467 ? 37.992 -16.027 -33.435 1.00 76.62 467 ARG A O 1
ATOM 3764 N N . GLU A 1 468 ? 38.354 -15.615 -35.611 1.00 73.25 468 GLU A N 1
ATOM 3765 C CA . GLU A 1 468 ? 37.762 -14.285 -35.629 1.00 73.25 468 GLU A CA 1
ATOM 3766 C C . GLU A 1 468 ? 36.289 -14.358 -36.029 1.00 73.25 468 GLU A C 1
ATOM 3768 O O . GLU A 1 468 ? 35.946 -15.039 -36.992 1.00 73.25 468 GLU A O 1
ATOM 3773 N N . GLY A 1 469 ? 35.432 -13.641 -35.294 1.00 82.00 469 GLY A N 1
ATOM 3774 C CA . GLY A 1 469 ? 33.977 -13.591 -35.472 1.00 82.00 469 GLY A CA 1
ATOM 3775 C C . GLY A 1 469 ? 33.532 -13.068 -36.842 1.00 82.00 469 GLY A C 1
ATOM 3776 O O . GLY A 1 469 ? 33.099 -11.919 -36.947 1.00 82.00 469 GLY A O 1
ATOM 3777 N N . MET A 1 470 ? 33.673 -13.874 -37.894 1.00 91.00 470 MET A N 1
ATOM 3778 C CA . MET A 1 470 ? 33.328 -13.510 -39.266 1.00 91.00 470 MET A CA 1
ATOM 3779 C C . MET A 1 470 ? 31.811 -13.467 -39.412 1.00 91.00 470 MET A C 1
ATOM 3781 O O . MET A 1 470 ? 31.119 -14.415 -39.047 1.00 91.00 470 MET A O 1
ATOM 3785 N N . VAL A 1 471 ? 31.289 -12.371 -39.953 1.00 93.69 471 VAL A N 1
ATOM 3786 C CA . VAL A 1 471 ? 29.853 -12.208 -40.174 1.00 93.69 471 VAL A CA 1
ATOM 3787 C C . VAL A 1 471 ? 29.555 -12.436 -41.644 1.00 93.69 471 VAL A C 1
ATOM 3789 O O . VAL A 1 471 ? 30.143 -11.799 -42.516 1.00 93.69 471 VAL A O 1
ATOM 3792 N N . ILE A 1 472 ? 28.629 -13.345 -41.918 1.00 94.44 472 ILE A N 1
ATOM 3793 C CA . ILE A 1 472 ? 28.327 -13.804 -43.268 1.00 94.44 472 ILE A CA 1
ATOM 3794 C C . ILE A 1 472 ? 26.822 -13.831 -43.507 1.00 94.44 472 ILE A C 1
ATOM 3796 O O . ILE A 1 472 ? 26.043 -14.082 -42.595 1.00 94.44 472 ILE A O 1
ATOM 3800 N N . VAL A 1 473 ? 26.400 -13.595 -44.744 1.00 95.69 473 VAL A N 1
ATOM 3801 C CA . VAL A 1 473 ? 24.997 -13.722 -45.158 1.00 95.69 473 VAL A CA 1
ATOM 3802 C C . VAL A 1 473 ? 24.876 -14.753 -46.267 1.00 95.69 473 VAL A C 1
ATOM 3804 O O . VAL A 1 473 ? 25.749 -14.845 -47.134 1.00 95.69 473 VAL A O 1
ATOM 3807 N N . PHE A 1 474 ? 23.800 -15.534 -46.241 1.00 94.50 474 PHE A N 1
ATOM 3808 C CA . PHE A 1 474 ? 23.532 -16.509 -47.290 1.00 94.50 474 PHE A CA 1
ATOM 3809 C C . PHE A 1 474 ? 23.276 -15.824 -48.641 1.00 94.50 474 PHE A C 1
ATOM 3811 O O . PHE A 1 474 ? 22.402 -14.964 -48.768 1.00 94.50 474 PHE A O 1
ATOM 3818 N N . ASP A 1 475 ? 24.043 -16.226 -49.653 1.00 92.44 475 ASP A N 1
ATOM 3819 C CA . ASP A 1 475 ? 24.107 -15.625 -50.992 1.00 92.44 475 ASP A CA 1
ATOM 3820 C C . ASP A 1 475 ? 23.946 -16.700 -52.089 1.00 92.44 475 ASP A C 1
ATOM 3822 O O . ASP A 1 475 ? 24.507 -16.610 -53.182 1.00 92.44 475 ASP A O 1
ATOM 3826 N N . GLY A 1 476 ? 23.165 -17.746 -51.791 1.00 92.62 476 GLY A N 1
ATOM 3827 C CA . GLY A 1 476 ? 22.745 -18.768 -52.748 1.00 92.62 476 GLY A CA 1
ATOM 3828 C C . GLY A 1 476 ? 23.682 -19.972 -52.818 1.00 92.62 476 GLY A C 1
ATOM 3829 O O . GLY A 1 476 ? 24.012 -20.583 -51.806 1.00 92.62 476 GLY A O 1
ATOM 3830 N N . TYR A 1 477 ? 24.081 -20.363 -54.026 1.00 93.12 477 TYR A N 1
ATOM 3831 C CA . TYR A 1 477 ? 24.870 -21.574 -54.247 1.00 93.12 477 TYR A CA 1
ATOM 3832 C C . TYR A 1 477 ? 26.135 -21.276 -55.045 1.00 93.12 477 TYR A C 1
ATOM 3834 O O . TYR A 1 477 ? 26.131 -20.442 -55.947 1.00 93.12 477 TYR A O 1
ATOM 3842 N N . TYR A 1 478 ? 27.202 -21.994 -54.723 1.00 91.50 478 TYR A N 1
ATOM 3843 C CA . TYR A 1 478 ? 28.465 -21.994 -55.444 1.00 91.50 478 TYR A CA 1
ATOM 3844 C C . TYR A 1 478 ? 28.654 -23.366 -56.086 1.00 91.50 478 TYR A C 1
ATOM 3846 O O . TYR A 1 478 ? 28.404 -24.387 -55.445 1.00 91.50 478 TYR A O 1
ATOM 3854 N N . THR A 1 479 ? 29.045 -23.391 -57.358 1.00 88.81 479 THR A N 1
ATOM 3855 C CA . THR A 1 479 ? 29.313 -24.639 -58.080 1.00 88.81 479 THR A CA 1
ATOM 3856 C C . THR A 1 479 ? 30.778 -24.676 -58.470 1.00 88.81 479 THR A C 1
ATOM 3858 O O . THR A 1 479 ? 31.272 -23.706 -59.037 1.00 88.81 479 THR A O 1
ATOM 3861 N N . TYR A 1 480 ? 31.457 -25.781 -58.175 1.00 82.31 480 TYR A N 1
ATOM 3862 C CA . TYR A 1 480 ? 32.845 -26.001 -58.572 1.00 82.31 480 TYR A CA 1
ATOM 3863 C C . TYR A 1 480 ? 33.055 -27.439 -59.033 1.00 82.31 480 TYR A C 1
ATOM 3865 O O . TYR A 1 480 ? 32.355 -28.352 -58.592 1.00 82.31 480 TYR A O 1
ATOM 3873 N N . THR A 1 481 ? 34.023 -27.641 -59.918 1.00 80.19 481 THR A N 1
ATOM 3874 C CA . THR A 1 481 ? 34.485 -28.973 -60.308 1.00 80.19 481 THR A CA 1
ATOM 3875 C C . THR A 1 481 ? 35.564 -29.404 -59.322 1.00 80.19 481 THR A C 1
ATOM 3877 O O . THR A 1 481 ? 36.549 -28.692 -59.132 1.00 80.19 481 THR A O 1
ATOM 3880 N N . ASN A 1 482 ? 35.373 -30.536 -58.646 1.00 74.06 482 ASN A N 1
ATOM 3881 C CA . ASN A 1 482 ? 36.405 -31.070 -57.759 1.00 74.06 482 ASN A CA 1
ATOM 3882 C C . ASN A 1 482 ? 37.565 -31.691 -58.564 1.00 74.06 482 ASN A C 1
ATOM 3884 O O . ASN A 1 482 ? 37.494 -31.842 -59.782 1.00 74.06 482 ASN A O 1
ATOM 3888 N N . THR A 1 483 ? 38.622 -32.113 -57.870 1.00 68.06 483 THR A N 1
ATOM 3889 C CA . THR A 1 483 ? 39.816 -32.748 -58.463 1.00 68.06 483 THR A CA 1
ATOM 3890 C C . THR A 1 483 ? 39.535 -34.043 -59.236 1.00 68.06 483 THR A C 1
ATOM 3892 O O . THR A 1 483 ? 40.392 -34.499 -59.984 1.00 68.06 483 THR A O 1
ATOM 3895 N N . LEU A 1 484 ? 38.336 -34.620 -59.094 1.00 78.06 484 LEU A N 1
ATOM 3896 C CA . LEU A 1 484 ? 37.873 -35.815 -59.805 1.00 78.06 484 LEU A CA 1
ATOM 3897 C C . LEU A 1 484 ? 36.990 -35.482 -61.024 1.00 78.06 484 LEU A C 1
ATOM 3899 O O . LEU A 1 484 ? 36.356 -36.374 -61.578 1.00 78.06 484 LEU A O 1
ATOM 3903 N N . GLY A 1 485 ? 36.885 -34.208 -61.419 1.00 78.75 485 GLY A N 1
ATOM 3904 C CA . GLY A 1 485 ? 36.062 -33.784 -62.557 1.00 78.75 485 GLY A CA 1
ATOM 3905 C C . GLY A 1 485 ? 34.556 -33.707 -62.265 1.00 78.75 485 GLY A C 1
ATOM 3906 O O . GLY A 1 485 ? 33.762 -33.497 -63.179 1.00 78.75 485 GLY A O 1
ATOM 3907 N N . VAL A 1 486 ? 34.132 -33.855 -61.004 1.00 82.00 486 VAL A N 1
ATOM 3908 C CA . VAL A 1 486 ? 32.713 -33.858 -60.612 1.00 82.00 486 VAL A CA 1
ATOM 3909 C C . VAL A 1 486 ? 32.260 -32.456 -60.215 1.00 82.00 486 VAL A C 1
ATOM 3911 O O . VAL A 1 486 ? 32.824 -31.845 -59.306 1.00 82.00 486 VAL A O 1
ATOM 3914 N N . ASN A 1 487 ? 31.179 -31.977 -60.833 1.00 83.31 487 ASN A N 1
ATOM 3915 C CA . ASN A 1 487 ? 30.517 -30.732 -60.445 1.00 83.31 487 ASN A CA 1
ATOM 3916 C C . ASN A 1 487 ? 29.805 -30.884 -59.091 1.00 83.31 487 ASN A C 1
ATOM 3918 O O . ASN A 1 487 ? 28.894 -31.698 -58.931 1.00 83.31 487 ASN A O 1
ATOM 3922 N N . ARG A 1 488 ? 30.199 -30.070 -58.112 1.00 85.00 488 ARG A N 1
ATOM 3923 C CA . ARG A 1 488 ? 29.609 -29.998 -56.772 1.00 85.00 488 ARG A CA 1
ATOM 3924 C C . ARG A 1 488 ? 28.914 -28.658 -56.588 1.00 85.00 488 ARG A C 1
ATOM 3926 O O . ARG A 1 488 ? 29.511 -27.619 -56.843 1.00 85.00 488 ARG A O 1
ATOM 3933 N N . LYS A 1 489 ? 27.670 -28.687 -56.105 1.00 90.88 489 LYS A N 1
ATOM 3934 C CA . LYS A 1 489 ? 26.888 -27.504 -55.725 1.00 90.88 489 LYS A CA 1
ATOM 3935 C C . LYS A 1 489 ? 26.835 -27.406 -54.202 1.00 90.88 489 LYS A C 1
ATOM 3937 O O . LYS A 1 489 ? 26.315 -28.308 -53.552 1.00 90.88 489 LYS A O 1
ATOM 3942 N N . ILE A 1 490 ? 27.359 -26.319 -53.652 1.00 92.00 490 ILE A N 1
ATOM 3943 C CA . ILE A 1 490 ? 27.452 -26.063 -52.210 1.00 92.00 490 ILE A CA 1
ATOM 3944 C C . ILE A 1 490 ? 26.823 -24.716 -51.852 1.00 92.00 490 ILE A C 1
ATOM 3946 O O . ILE A 1 490 ? 26.555 -23.898 -52.733 1.00 92.00 490 ILE A O 1
ATOM 3950 N N . TYR A 1 491 ? 26.560 -24.471 -50.568 1.00 93.62 491 TYR A N 1
ATOM 3951 C CA . TYR A 1 491 ? 26.042 -23.175 -50.126 1.00 93.62 491 TYR A CA 1
ATOM 3952 C C . TYR A 1 491 ? 27.091 -22.081 -50.288 1.00 93.62 491 TYR A C 1
ATOM 3954 O O . TYR A 1 491 ? 28.265 -22.276 -49.968 1.00 93.62 491 TYR A O 1
ATOM 3962 N N . LYS A 1 492 ? 26.636 -20.926 -50.768 1.00 94.62 492 LYS A N 1
ATOM 3963 C CA . LYS A 1 492 ? 27.423 -19.710 -50.902 1.00 94.62 492 LYS A CA 1
ATOM 3964 C C . LYS A 1 492 ? 26.993 -18.714 -49.843 1.00 94.62 492 LYS A C 1
ATOM 3966 O O . LYS A 1 492 ? 25.813 -18.396 -49.718 1.00 94.62 492 LYS A O 1
ATOM 3971 N N . PHE A 1 493 ? 27.970 -18.174 -49.144 1.00 95.94 493 PHE A N 1
ATOM 3972 C CA . PHE A 1 493 ? 27.822 -17.032 -48.266 1.00 95.94 493 PHE A CA 1
ATOM 3973 C C . PHE A 1 493 ? 28.721 -15.902 -48.755 1.00 95.94 493 PHE A C 1
ATOM 3975 O O . PHE A 1 493 ? 29.671 -16.127 -49.507 1.00 95.94 493 PHE A O 1
ATOM 3982 N N . LYS A 1 494 ? 28.436 -14.680 -48.321 1.00 95.50 494 LYS A N 1
ATOM 3983 C CA . LYS A 1 494 ? 29.334 -13.535 -48.490 1.00 95.50 494 LYS A CA 1
ATOM 3984 C C . LYS A 1 494 ? 29.615 -12.901 -47.142 1.00 95.50 494 LYS A C 1
ATOM 3986 O O . LYS A 1 494 ? 28.697 -12.757 -46.334 1.00 95.50 494 LYS A O 1
ATOM 3991 N N . GLU A 1 495 ? 30.866 -12.529 -46.913 1.00 95.00 495 GLU A N 1
ATOM 3992 C CA . GLU A 1 495 ? 31.241 -11.741 -45.746 1.00 95.00 495 GLU A CA 1
ATOM 3993 C C . GLU A 1 495 ? 30.616 -10.350 -45.833 1.00 95.00 495 GLU A C 1
ATOM 3995 O O . GLU A 1 495 ? 30.600 -9.709 -46.888 1.00 95.00 495 GLU A O 1
ATOM 4000 N N . VAL A 1 496 ? 30.083 -9.891 -44.708 1.00 94.12 496 VAL A N 1
ATOM 4001 C CA . VAL A 1 496 ? 29.537 -8.546 -44.546 1.00 94.12 496 VAL A CA 1
ATOM 4002 C C . VAL A 1 496 ? 30.194 -7.874 -43.340 1.00 94.12 496 VAL A C 1
ATOM 4004 O O . VAL A 1 496 ? 30.692 -8.566 -42.448 1.00 94.12 496 VAL A O 1
ATOM 4007 N N . PRO A 1 497 ? 30.217 -6.529 -43.275 1.00 92.00 497 PRO A N 1
ATOM 4008 C CA . PRO A 1 497 ? 30.786 -5.829 -42.132 1.00 92.00 497 PRO A CA 1
ATOM 4009 C C . PRO A 1 497 ? 30.148 -6.299 -40.825 1.00 92.00 497 PRO A C 1
ATOM 4011 O O . PRO A 1 497 ? 28.928 -6.427 -40.747 1.00 92.00 497 PRO A O 1
ATOM 4014 N N . GLN A 1 498 ? 30.943 -6.476 -39.767 1.00 89.00 498 GLN A N 1
ATOM 4015 C CA . GLN A 1 498 ? 30.418 -6.917 -38.467 1.00 89.00 498 GLN A CA 1
ATOM 4016 C C . GLN A 1 498 ? 29.283 -6.019 -37.938 1.00 89.00 498 GLN A C 1
ATOM 4018 O O . GLN A 1 498 ? 28.389 -6.495 -37.238 1.00 89.00 498 GLN A O 1
ATOM 4023 N N . ALA A 1 499 ? 29.279 -4.731 -38.306 1.00 86.00 499 ALA A N 1
ATOM 4024 C CA . ALA A 1 499 ? 28.220 -3.790 -37.951 1.00 86.00 499 ALA A CA 1
ATOM 4025 C C . ALA A 1 499 ? 26.828 -4.242 -38.439 1.00 86.00 499 ALA A C 1
ATOM 4027 O O . ALA A 1 499 ? 25.838 -3.958 -37.772 1.00 86.00 499 ALA A O 1
ATOM 4028 N N . GLU A 1 500 ? 26.736 -4.986 -39.548 1.00 87.69 500 GLU A N 1
ATOM 4029 C CA . GLU A 1 500 ? 25.475 -5.547 -40.052 1.00 87.69 500 GLU A CA 1
ATOM 4030 C C . GLU A 1 500 ? 24.832 -6.497 -39.034 1.00 87.69 500 GLU A C 1
ATOM 4032 O O . GLU A 1 500 ? 23.624 -6.442 -38.812 1.00 87.69 500 GLU A O 1
ATOM 4037 N N . TYR A 1 501 ? 25.629 -7.325 -38.363 1.00 86.69 501 TYR A N 1
ATOM 4038 C CA . TYR A 1 501 ? 25.136 -8.223 -37.322 1.00 86.69 501 TYR A CA 1
ATOM 4039 C C . TYR A 1 501 ? 24.872 -7.462 -36.021 1.00 86.69 501 TYR A C 1
ATOM 4041 O O . TYR A 1 501 ? 23.761 -7.474 -35.491 1.00 86.69 501 TYR A O 1
ATOM 4049 N N . TRP A 1 502 ? 25.865 -6.719 -35.527 1.00 83.44 502 TRP A N 1
ATOM 4050 C CA . TRP A 1 502 ? 25.776 -6.092 -34.207 1.00 83.44 502 TRP A CA 1
ATOM 4051 C C . TRP A 1 502 ? 24.727 -4.978 -34.115 1.00 83.44 502 TRP A C 1
ATOM 4053 O O . TRP A 1 502 ? 24.113 -4.822 -33.062 1.00 83.44 502 TRP A O 1
ATOM 4063 N N . ASN A 1 503 ? 24.449 -4.241 -35.196 1.00 83.75 503 ASN A N 1
ATOM 4064 C CA . ASN A 1 503 ? 23.382 -3.230 -35.200 1.00 83.75 503 ASN A CA 1
ATOM 4065 C C . ASN A 1 503 ? 21.978 -3.845 -35.093 1.00 83.75 503 ASN A C 1
ATOM 4067 O O . ASN A 1 503 ? 21.064 -3.169 -34.635 1.00 83.75 503 ASN A O 1
ATOM 4071 N N . ARG A 1 504 ? 21.808 -5.117 -35.480 1.00 81.62 504 ARG A N 1
ATOM 4072 C CA . ARG A 1 504 ? 20.537 -5.856 -35.374 1.00 81.62 504 ARG A CA 1
ATOM 4073 C C . ARG A 1 504 ? 20.358 -6.550 -34.029 1.00 81.62 504 ARG A C 1
ATOM 4075 O O . ARG A 1 504 ? 19.229 -6.763 -33.606 1.00 81.62 504 ARG A O 1
ATOM 4082 N N . VAL A 1 505 ? 21.462 -6.882 -33.359 1.00 73.62 505 VAL A N 1
ATOM 4083 C CA . VAL A 1 505 ? 21.460 -7.482 -32.014 1.00 73.62 505 VAL A CA 1
ATOM 4084 C C . VAL A 1 505 ? 21.335 -6.418 -30.916 1.00 73.62 505 VAL A C 1
ATOM 4086 O O . VAL A 1 505 ? 20.833 -6.714 -29.834 1.00 73.62 505 VAL A O 1
ATOM 4089 N N . LYS A 1 506 ? 21.756 -5.167 -31.167 1.00 66.62 506 LYS A N 1
ATOM 4090 C CA . LYS A 1 506 ? 21.640 -4.059 -30.202 1.00 66.62 506 LYS A CA 1
ATOM 4091 C C . LYS A 1 506 ? 20.177 -3.701 -29.922 1.00 66.62 506 LYS A C 1
ATOM 4093 O O . LYS A 1 506 ? 19.607 -2.798 -30.528 1.00 66.62 506 LYS A O 1
ATOM 4098 N N . THR A 1 507 ? 19.588 -4.347 -28.925 1.00 62.47 507 THR A N 1
ATOM 4099 C CA . THR A 1 507 ? 18.334 -3.903 -28.321 1.00 62.47 507 THR A CA 1
ATOM 4100 C C . THR A 1 507 ? 18.643 -2.820 -27.292 1.00 62.47 507 THR A C 1
ATOM 4102 O O . THR A 1 507 ? 18.944 -3.114 -26.133 1.00 62.47 507 THR A O 1
ATOM 4105 N N . ASN A 1 508 ? 18.590 -1.551 -27.695 1.00 68.81 508 ASN A N 1
ATOM 4106 C CA . ASN A 1 508 ? 18.581 -0.469 -26.716 1.00 68.81 508 ASN A CA 1
ATOM 4107 C C . ASN A 1 508 ? 17.260 -0.539 -25.942 1.00 68.81 508 ASN A C 1
ATOM 4109 O O . ASN A 1 508 ? 16.182 -0.404 -26.522 1.00 68.81 508 ASN A O 1
ATOM 4113 N N . LYS A 1 509 ? 17.342 -0.777 -24.632 1.00 80.31 509 LYS A N 1
ATOM 4114 C CA . LYS A 1 509 ? 16.181 -0.711 -23.748 1.00 80.31 509 LYS A CA 1
ATOM 4115 C C . LYS A 1 509 ? 15.925 0.748 -23.386 1.00 80.31 509 LYS A C 1
ATOM 4117 O O . LYS A 1 509 ? 16.747 1.362 -22.712 1.00 80.31 509 LYS A O 1
ATOM 4122 N N . TYR A 1 510 ? 14.784 1.266 -23.824 1.00 89.06 510 TYR A N 1
ATOM 4123 C CA . TYR A 1 510 ? 14.292 2.594 -23.474 1.00 89.06 510 TYR A CA 1
ATOM 4124 C C . TYR A 1 510 ? 13.230 2.481 -22.373 1.00 89.06 510 TYR A C 1
ATOM 4126 O O . TYR A 1 510 ? 12.433 1.541 -22.365 1.00 89.06 510 TYR A O 1
ATOM 4134 N N . TYR A 1 511 ? 13.250 3.400 -21.414 1.00 91.69 511 TYR A N 1
ATOM 4135 C CA . TYR A 1 511 ? 12.380 3.414 -20.236 1.00 91.69 511 TYR A CA 1
ATOM 4136 C C . TYR A 1 511 ? 11.311 4.510 -20.301 1.00 91.69 511 TYR A C 1
ATOM 4138 O O . TYR A 1 511 ? 10.259 4.379 -19.671 1.00 91.69 511 TYR A O 1
ATOM 4146 N N . PHE A 1 512 ? 11.580 5.588 -21.035 1.00 93.19 512 PHE A N 1
ATOM 4147 C CA . PHE A 1 512 ? 10.758 6.794 -21.109 1.00 93.19 512 PHE A CA 1
ATOM 4148 C C . PHE A 1 512 ? 10.189 7.053 -22.506 1.00 93.19 512 PHE A C 1
ATOM 4150 O O . PHE A 1 512 ? 9.179 7.751 -22.619 1.00 93.19 512 PHE A O 1
ATOM 4157 N N . VAL A 1 513 ? 10.788 6.487 -23.556 1.00 88.50 513 VAL A N 1
ATOM 4158 C CA . VAL A 1 513 ? 10.257 6.537 -24.927 1.00 88.50 513 VAL A CA 1
ATOM 4159 C C . VAL A 1 513 ? 9.821 5.151 -25.403 1.00 88.50 513 VAL A C 1
ATOM 4161 O O . VAL A 1 513 ? 10.425 4.143 -25.040 1.00 88.50 513 VAL A O 1
ATOM 4164 N N . LYS A 1 514 ? 8.751 5.106 -26.205 1.00 72.31 514 LYS A N 1
ATOM 4165 C CA . LYS A 1 514 ? 8.275 3.887 -26.878 1.00 72.31 514 LYS A CA 1
ATOM 4166 C C . LYS A 1 514 ? 9.011 3.676 -28.189 1.00 72.31 514 LYS A C 1
ATOM 4168 O O . LYS A 1 514 ? 9.324 4.692 -28.853 1.00 72.31 514 LYS A O 1
#

Radius of gyration: 37.31 Å; chains: 1; bounding box: 73×73×97 Å

Sequence (514 aa):
MKKFILSSFIFLIISNIANAQEIGLGIEAIRKGGVENLFAPLQIRSIQPNSPAEKANIPLNWYIISIDGKLTKDLTNQDCLELLNNRTRIELFISPIQNIYNQNAVRLTLANEEGFSNIIKYVPKTKGVGLGIYKYDLDLNMPLIITSVEKGSPAEIAGIQKNTIILKINNKSTKELTVAECEKLLNSKKLELEVTDLQNNNVKNYRLTPQSYYANEVKKAEKGWVLSKAMLAFSQDNPKEKVLAEYFNTFNPDYNRTNGMTNKEIAEEDIQKLQKPYLEFKSNKNNMKFNKNLYDGINTFISQYKELNKWKIETVKNILVSYGELDNSASEKEVFNYITSAKVENSNYFINEIESRKHSINTWTAMAKEIKDYSVAYETKQKQSAPKVTTPYFIDNMDFREILWGWQTAKQPQKNGIYIITSQAGAKVLQSVSGGVLLTTDVTRLSNPRTVFVATKRQFVDDEWLREGMVIVFDGYYTYTNTLGVNRKIYKFKEVPQAEYWNRVKTNKYYFVK

Foldseek 3Di:
DDDDDDDPPPPPPPPPPPPPQAWFQQWEWEDEADVVQLQFFTFTADGDPPGQCVVVVPDHRKGQQDKPPHGSSVDGLVRVQVSRRDAAKIWTFIGNDRDPPDPPIDIDITGTDGNHHYHYYYFYWDWFQQFEWEDEDAPFQAFIATQDGGPPGQCVVQPNDHQKTFQDKPNHGRSPDDLVRVQVRRRDQWIWTFIGHLQNPDTDIDIGGIDIRRHHHYDHDFLDDSLLSNLNSRLVGDDLLRSVQSLLVSLPQQNQGPVRDGVVRVLVVVLCVLVVLLVVCVVPVAPQVSLLVSLVVLVVLLVVLVVVLVSSLLSLVSSCVSVVNDDPPDDSVNSLVCLVVVVRHSSCSNVVSNVVSVVSSVVSVVSSVVSLVSQVVNVVVVVVPQDDQPDPADADPDAVLLLFQVPDPGDDADARHKYWCALVSQWFFQDDDVQFTWTHHDCVVGVDTAIETERDPDDDDHGDRPHDTWMKTWDAWDWDQDPVRDIDIGTYIYTDPPCNVVSNVDDDDRSNDD